Protein AF-0000000087714333 (afdb_homodimer)

Structure (mmCIF, N/CA/C/O backbone):
data_AF-0000000087714333-model_v1
#
loop_
_entity.id
_entity.type
_entity.pdbx_description
1 polymer 'Arylmalonate decarboxylase'
#
loop_
_atom_site.group_PDB
_atom_site.id
_atom_site.type_symbol
_atom_site.label_atom_id
_atom_site.label_alt_id
_atom_site.label_comp_id
_atom_site.label_asym_id
_atom_site.label_entity_id
_atom_site.label_seq_id
_atom_site.pdbx_PDB_ins_code
_atom_site.Cartn_x
_atom_site.Cartn_y
_atom_site.Cartn_z
_atom_site.occupancy
_atom_site.B_iso_or_equiv
_atom_site.auth_seq_id
_atom_site.auth_comp_id
_atom_site.auth_asym_id
_atom_site.auth_atom_id
_atom_site.pdbx_PDB_model_num
ATOM 1 N N . MET A 1 1 ? -11.148 -4.547 -12.336 1 88.62 1 MET A N 1
ATOM 2 C CA . MET A 1 1 ? -9.695 -4.492 -12.266 1 88.62 1 MET A CA 1
ATOM 3 C C . MET A 1 1 ? -9.234 -3.424 -11.273 1 88.62 1 MET A C 1
ATOM 5 O O . MET A 1 1 ? -9.922 -2.422 -11.078 1 88.62 1 MET A O 1
ATOM 9 N N . PRO A 1 2 ? -8.086 -3.646 -10.625 1 92.62 2 PRO A N 1
ATOM 10 C CA . PRO A 1 2 ? -7.602 -2.641 -9.672 1 92.62 2 PRO A CA 1
ATOM 11 C C . PRO A 1 2 ? -7.352 -1.284 -10.328 1 92.62 2 PRO A C 1
ATOM 13 O O . PRO A 1 2 ? -6.637 -1.202 -11.328 1 92.62 2 PRO A O 1
ATOM 16 N N . GLY A 1 3 ? -7.949 -0.254 -9.734 1 96.25 3 GLY A N 1
ATOM 17 C CA . GLY A 1 3 ? -7.664 1.11 -10.148 1 96.25 3 GLY A CA 1
ATOM 18 C C . GLY A 1 3 ? -8.367 1.503 -11.438 1 96.25 3 GLY A C 1
ATOM 19 O O . GLY A 1 3 ? -7.836 2.289 -12.219 1 96.25 3 GLY A O 1
ATOM 20 N N . GLY A 1 4 ? -9.523 0.89 -11.773 1 94.75 4 GLY A N 1
ATOM 21 C CA . GLY A 1 4 ? -10.25 1.205 -12.992 1 94.75 4 GLY A CA 1
ATOM 22 C C . GLY A 1 4 ? -10.688 2.656 -13.07 1 94.75 4 GLY A C 1
ATOM 23 O O . GLY A 1 4 ? -10.742 3.238 -14.156 1 94.75 4 GLY A O 1
ATOM 24 N N . ARG A 1 5 ? -10.984 3.291 -11.867 1 96.56 5 ARG A N 1
ATOM 25 C CA . ARG A 1 5 ? -11.359 4.699 -11.805 1 96.56 5 ARG A CA 1
ATOM 26 C C . ARG A 1 5 ? -10.133 5.594 -11.711 1 96.56 5 ARG A C 1
ATOM 28 O O . ARG A 1 5 ? -10.164 6.754 -12.117 1 96.56 5 ARG A O 1
ATOM 35 N N . GLY A 1 6 ? -9.008 5.043 -11.109 1 98.06 6 GLY A N 1
ATOM 36 C CA . GLY A 1 6 ? -7.77 5.789 -10.938 1 98.06 6 GLY A CA 1
ATOM 37 C C . GLY A 1 6 ? -6.793 5.113 -10 1 98.06 6 GLY A C 1
ATOM 38 O O . GLY A 1 6 ? -7.199 4.391 -9.086 1 98.06 6 GLY A O 1
ATOM 39 N N . ARG A 1 7 ? -5.551 5.352 -10.234 1 98.69 7 ARG A N 1
ATOM 40 C CA . ARG A 1 7 ? -4.469 4.832 -9.398 1 98.69 7 ARG A CA 1
ATOM 41 C C . ARG A 1 7 ? -3.615 5.965 -8.836 1 98.69 7 ARG A C 1
ATOM 43 O O . ARG A 1 7 ? -3.109 6.797 -9.594 1 98.69 7 ARG A O 1
ATOM 50 N N . ILE A 1 8 ? -3.465 5.988 -7.504 1 98.88 8 ILE A N 1
ATOM 51 C CA . ILE A 1 8 ? -2.645 6.992 -6.832 1 98.88 8 ILE A CA 1
ATOM 52 C C . ILE A 1 8 ? -1.322 6.367 -6.398 1 98.88 8 ILE A C 1
ATOM 54 O O . ILE A 1 8 ? -1.308 5.387 -5.648 1 98.88 8 ILE A O 1
ATOM 58 N N . GLY A 1 9 ? -0.242 6.91 -6.949 1 98.81 9 GLY A N 1
ATOM 59 C CA . GLY A 1 9 ? 1.081 6.57 -6.449 1 98.81 9 GLY A CA 1
ATOM 60 C C . GLY A 1 9 ? 1.459 7.332 -5.195 1 98.81 9 GLY A C 1
ATOM 61 O O . GLY A 1 9 ? 1.126 8.508 -5.055 1 98.81 9 GLY A O 1
ATOM 62 N N . LEU A 1 10 ? 2.199 6.691 -4.32 1 98.69 10 LEU A N 1
ATOM 63 C CA . LEU A 1 10 ? 2.58 7.297 -3.049 1 98.69 10 LEU A CA 1
ATOM 64 C C . LEU A 1 10 ? 4.055 7.055 -2.752 1 98.69 10 LEU A C 1
ATOM 66 O O . LEU A 1 10 ? 4.508 5.906 -2.715 1 98.69 10 LEU A O 1
ATOM 70 N N . LEU A 1 11 ? 4.797 8.109 -2.611 1 98.19 11 LEU A N 1
ATOM 71 C CA . LEU A 1 11 ? 6.152 8.039 -2.084 1 98.19 11 LEU A CA 1
ATOM 72 C C . LEU A 1 11 ? 6.152 8.164 -0.564 1 98.19 11 LEU A C 1
ATOM 74 O O . LEU A 1 11 ? 5.699 9.172 -0.02 1 98.19 11 LEU A O 1
ATOM 78 N N . VAL A 1 12 ? 6.66 7.152 0.078 1 97.69 12 VAL A N 1
ATOM 79 C CA . VAL A 1 12 ? 6.504 7.059 1.526 1 97.69 12 VAL A CA 1
ATOM 80 C C . VAL A 1 12 ? 7.875 6.879 2.18 1 97.69 12 VAL A C 1
ATOM 82 O O . VAL A 1 12 ? 8.688 6.074 1.723 1 97.69 12 VAL A O 1
ATOM 85 N N . PRO A 1 13 ? 8.148 7.672 3.252 1 96.06 13 PRO A N 1
ATOM 86 C CA . PRO A 1 13 ? 9.367 7.32 3.986 1 96.06 13 PRO A CA 1
ATOM 87 C C . PRO A 1 13 ? 9.281 5.949 4.652 1 96.06 13 PRO A C 1
ATOM 89 O O . PRO A 1 13 ? 8.203 5.543 5.094 1 96.06 13 PRO A O 1
ATOM 92 N N . ALA A 1 14 ? 10.391 5.262 4.836 1 96.81 14 ALA A N 1
ATOM 93 C CA . ALA A 1 14 ? 10.461 3.877 5.305 1 96.81 14 ALA A CA 1
ATOM 94 C C . ALA A 1 14 ? 9.781 3.721 6.66 1 96.81 14 ALA A C 1
ATOM 96 O O . ALA A 1 14 ? 9.156 2.691 6.93 1 96.81 14 ALA A O 1
ATOM 97 N N . ASN A 1 15 ? 9.797 4.734 7.457 1 96.12 15 ASN A N 1
ATOM 98 C CA . ASN A 1 15 ? 9.32 4.586 8.828 1 96.12 15 ASN A CA 1
ATOM 99 C C . ASN A 1 15 ? 7.91 5.145 8.992 1 96.12 15 ASN A C 1
ATOM 101 O O . ASN A 1 15 ? 7.488 5.457 10.109 1 96.12 15 ASN A O 1
ATOM 105 N N . ASN A 1 16 ? 7.219 5.355 7.961 1 97.19 16 ASN A N 1
ATOM 106 C CA . ASN A 1 16 ? 5.836 5.82 7.957 1 97.19 16 ASN A CA 1
ATOM 107 C C . ASN A 1 16 ? 4.859 4.676 7.715 1 97.19 16 ASN A C 1
ATOM 109 O O . ASN A 1 16 ? 4.84 4.086 6.637 1 97.19 16 ASN A O 1
ATOM 113 N N . ALA A 1 17 ? 3.994 4.375 8.688 1 97.94 17 ALA A N 1
ATOM 114 C CA . ALA A 1 17 ? 3.016 3.299 8.57 1 97.94 17 ALA A CA 1
ATOM 115 C C . ALA A 1 17 ? 1.596 3.854 8.492 1 97.94 17 ALA A C 1
ATOM 117 O O . ALA A 1 17 ? 0.624 3.107 8.633 1 97.94 17 ALA A O 1
ATOM 118 N N . ALA A 1 18 ? 1.494 5.172 8.266 1 98.19 18 ALA A N 1
ATOM 119 C CA . ALA A 1 18 ? 0.181 5.781 8.461 1 98.19 18 ALA A CA 1
ATOM 120 C C . ALA A 1 18 ? -0.43 6.195 7.121 1 98.19 18 ALA A C 1
ATOM 122 O O . ALA A 1 18 ? -1.627 6.008 6.895 1 98.19 18 ALA A O 1
ATOM 123 N N . VAL A 1 19 ? 0.387 6.711 6.195 1 98.31 19 VAL A N 1
ATOM 124 C CA . VAL A 1 19 ? -0.176 7.402 5.043 1 98.31 19 VAL A CA 1
ATOM 125 C C . VAL A 1 19 ? -0.819 6.387 4.098 1 98.31 19 VAL A C 1
ATOM 127 O O . VAL A 1 19 ? -1.87 6.656 3.512 1 98.31 19 VAL A O 1
ATOM 130 N N . GLU A 1 20 ? -0.264 5.215 3.939 1 98.69 20 GLU A N 1
ATOM 131 C CA . GLU A 1 20 ? -0.887 4.176 3.127 1 98.69 20 GLU A CA 1
ATOM 132 C C . GLU A 1 20 ? -2.248 3.773 3.691 1 98.69 20 GLU A C 1
ATOM 134 O O . GLU A 1 20 ? -3.221 3.643 2.945 1 98.69 20 GLU A O 1
ATOM 139 N N . TYR A 1 21 ? -2.291 3.639 5 1 98.44 21 TYR A N 1
ATOM 140 C CA . TYR A 1 21 ? -3.531 3.287 5.684 1 98.44 21 TYR A CA 1
ATOM 141 C C . TYR A 1 21 ? -4.605 4.34 5.438 1 98.44 21 TYR A C 1
ATOM 143 O O . TYR A 1 21 ? -5.719 4.012 5.016 1 98.44 21 TYR A O 1
ATOM 151 N N . ASP A 1 22 ? -4.27 5.605 5.656 1 98.31 22 ASP A N 1
ATOM 152 C CA . ASP A 1 22 ? -5.234 6.688 5.484 1 98.31 22 ASP A CA 1
ATOM 153 C C . ASP A 1 22 ? -5.754 6.738 4.051 1 98.31 22 ASP A C 1
ATOM 155 O O . ASP A 1 22 ? -6.957 6.887 3.824 1 98.31 22 ASP A O 1
ATOM 159 N N . PHE A 1 23 ? -4.844 6.598 3.068 1 98.56 23 PHE A N 1
ATOM 160 C CA . PHE A 1 23 ? -5.234 6.691 1.667 1 98.56 23 PHE A CA 1
ATOM 161 C C . PHE A 1 23 ? -6.168 5.547 1.289 1 98.56 23 PHE A C 1
ATOM 163 O O . PHE A 1 23 ? -7.188 5.762 0.628 1 98.56 23 PHE A O 1
ATOM 170 N N . TRP A 1 24 ? -5.855 4.34 1.717 1 98.31 24 TRP A N 1
ATOM 171 C CA . TRP A 1 24 ? -6.723 3.207 1.404 1 98.31 24 TRP A CA 1
ATOM 172 C C . TRP A 1 24 ? -8.086 3.363 2.074 1 98.31 24 TRP A C 1
ATOM 174 O O . TRP A 1 24 ? -9.117 3.08 1.466 1 98.31 24 TRP A O 1
ATOM 184 N N . LYS A 1 25 ? -8.094 3.857 3.303 1 97.25 25 LYS A N 1
ATOM 185 C CA . LYS A 1 25 ? -9.352 4.035 4.02 1 97.25 25 LYS A CA 1
ATOM 186 C C . LYS A 1 25 ? -10.219 5.094 3.346 1 97.25 25 LYS A C 1
ATOM 188 O O . LYS A 1 25 ? -11.445 4.984 3.34 1 97.25 25 LYS A O 1
ATOM 193 N N . MET A 1 26 ? -9.609 6.078 2.748 1 97.25 26 MET A N 1
ATOM 194 C CA . MET A 1 26 ? -10.352 7.18 2.143 1 97.25 26 MET A CA 1
ATOM 195 C C . MET A 1 26 ? -10.742 6.848 0.706 1 97.25 26 MET A C 1
ATOM 197 O O . MET A 1 26 ? -11.578 7.531 0.113 1 97.25 26 MET A O 1
ATOM 201 N N . SER A 1 27 ? -10.156 5.855 0.109 1 97.5 27 SER A N 1
ATOM 202 C CA . SER A 1 27 ? -10.32 5.586 -1.316 1 97.5 27 SER A CA 1
ATOM 203 C C . SER A 1 27 ? -11.711 5.027 -1.615 1 97.5 27 SER A C 1
ATOM 205 O O . SER A 1 27 ? -12.141 4.051 -0.999 1 97.5 27 SER A O 1
ATOM 207 N N . PRO A 1 28 ? -12.469 5.645 -2.541 1 96.75 28 PRO A N 1
ATOM 208 C CA . PRO A 1 28 ? -13.703 5.016 -3.027 1 96.75 28 PRO A CA 1
ATOM 209 C C . PRO A 1 28 ? -13.438 3.771 -3.871 1 96.75 28 PRO A C 1
ATOM 211 O O . PRO A 1 28 ? -12.289 3.508 -4.242 1 96.75 28 PRO A O 1
ATOM 214 N N . GLU A 1 29 ? -14.523 3.02 -4.156 1 95 29 GLU A N 1
ATOM 215 C CA . GLU A 1 29 ? -14.398 1.854 -5.027 1 95 29 GLU A CA 1
ATOM 216 C C . GLU A 1 29 ? -13.805 2.238 -6.379 1 95 29 GLU A C 1
ATOM 218 O O . GLU A 1 29 ? -14.18 3.258 -6.961 1 95 29 GLU A O 1
ATOM 223 N N . GLY A 1 30 ? -12.844 1.46 -6.789 1 96.56 30 GLY A N 1
ATOM 224 C CA . GLY A 1 30 ? -12.25 1.66 -8.102 1 96.56 30 GLY A CA 1
ATOM 225 C C . GLY A 1 30 ? -10.977 2.49 -8.062 1 96.56 30 GLY A C 1
ATOM 226 O O . GLY A 1 30 ? -10.25 2.572 -9.047 1 96.56 30 GLY A O 1
ATOM 227 N N . VAL A 1 31 ? -10.68 3.166 -6.938 1 98.31 31 VAL A N 1
ATOM 228 C CA . VAL A 1 31 ? -9.43 3.902 -6.773 1 98.31 31 VAL A CA 1
ATOM 229 C C . VAL A 1 31 ? -8.469 3.104 -5.895 1 98.31 31 VAL A C 1
ATOM 231 O O . VAL A 1 31 ? -8.844 2.635 -4.82 1 98.31 31 VAL A O 1
ATOM 234 N N . THR A 1 32 ? -7.27 2.895 -6.402 1 98.62 32 THR A N 1
ATOM 235 C CA . THR A 1 32 ? -6.301 2.082 -5.676 1 98.62 32 THR A CA 1
ATOM 236 C C . THR A 1 32 ? -5.039 2.885 -5.371 1 98.62 32 THR A C 1
ATOM 238 O O . THR A 1 32 ? -4.789 3.916 -5.996 1 98.62 32 THR A O 1
ATOM 241 N N . ILE A 1 33 ? -4.309 2.488 -4.34 1 98.81 33 ILE A N 1
ATOM 242 C CA . ILE A 1 33 ? -3.094 3.137 -3.861 1 98.81 33 ILE A CA 1
ATOM 243 C C . ILE A 1 33 ? -1.891 2.229 -4.109 1 98.81 33 ILE A C 1
ATOM 245 O O . ILE A 1 33 ? -1.941 1.03 -3.824 1 98.81 33 ILE A O 1
ATOM 249 N N . HIS A 1 34 ? -0.85 2.746 -4.676 1 98.81 34 HIS A N 1
ATOM 250 C CA . HIS A 1 34 ? 0.373 2.02 -5 1 98.81 34 HIS A CA 1
ATOM 251 C C . HIS A 1 34 ? 1.604 2.754 -4.48 1 98.81 34 HIS A C 1
ATOM 253 O O . HIS A 1 34 ? 1.838 3.912 -4.836 1 98.81 34 HIS A O 1
ATOM 259 N N . SER A 1 35 ? 2.434 2.045 -3.68 1 98.62 35 SER A N 1
ATOM 260 C CA . SER A 1 35 ? 3.438 2.793 -2.932 1 98.62 35 SER A CA 1
ATOM 261 C C . SER A 1 35 ? 4.844 2.285 -3.23 1 98.62 35 SER A C 1
ATOM 263 O O . SER A 1 35 ? 5.02 1.129 -3.621 1 98.62 35 SER A O 1
ATOM 265 N N . THR A 1 36 ? 5.797 3.119 -3.096 1 98.62 36 THR A N 1
ATOM 266 C CA . THR A 1 36 ? 7.203 2.773 -2.902 1 98.62 36 THR A CA 1
ATOM 267 C C . THR A 1 36 ? 7.809 3.594 -1.767 1 98.62 36 THR A C 1
ATOM 269 O O . THR A 1 36 ? 7.266 4.637 -1.388 1 98.62 36 THR A O 1
ATOM 272 N N . ARG A 1 37 ? 8.875 3.041 -1.227 1 98 37 ARG A N 1
ATOM 273 C CA . ARG A 1 37 ? 9.43 3.68 -0.037 1 98 37 ARG A CA 1
ATOM 274 C C . ARG A 1 37 ? 10.836 4.215 -0.305 1 98 37 ARG A C 1
ATOM 276 O O . ARG A 1 37 ? 11.547 3.689 -1.158 1 98 37 ARG A O 1
ATOM 283 N N . MET A 1 38 ? 11.125 5.207 0.376 1 95.38 38 MET A N 1
ATOM 284 C CA . MET A 1 38 ? 12.453 5.812 0.412 1 95.38 38 MET A CA 1
ATOM 285 C C . MET A 1 38 ? 13.031 5.773 1.824 1 95.38 38 MET A C 1
ATOM 287 O O . MET A 1 38 ? 12.281 5.75 2.803 1 95.38 38 MET A O 1
ATOM 291 N N . ARG A 1 39 ? 14.32 5.789 1.924 1 91.38 39 ARG A N 1
ATOM 292 C CA . ARG A 1 39 ? 14.984 5.809 3.227 1 91.38 39 ARG A CA 1
ATOM 293 C C . ARG A 1 39 ? 14.578 7.043 4.027 1 91.38 39 ARG A C 1
ATOM 295 O O . ARG A 1 39 ? 14.406 8.125 3.461 1 91.38 39 ARG A O 1
ATOM 302 N N . PRO A 1 40 ? 14.453 6.742 5.32 1 84.69 40 PRO A N 1
ATOM 303 C CA . PRO A 1 40 ? 14.25 7.934 6.148 1 84.69 40 PRO A CA 1
ATOM 304 C C . PRO A 1 40 ? 15.43 8.891 6.105 1 84.69 40 PRO A C 1
ATOM 306 O O . PRO A 1 40 ? 16.578 8.461 5.934 1 84.69 40 PRO A O 1
ATOM 309 N N . THR A 1 41 ? 15.164 10.062 6.035 1 80.06 41 THR A N 1
ATOM 310 C CA . THR A 1 41 ? 16.219 11.062 6.027 1 80.06 41 THR A CA 1
ATOM 311 C C . THR A 1 41 ? 16.266 11.82 7.355 1 80.06 41 THR A C 1
ATOM 313 O O . THR A 1 41 ? 15.266 11.883 8.07 1 80.06 41 THR A O 1
ATOM 316 N N . LYS A 1 42 ? 17.547 12.148 7.66 1 75.94 42 LYS A N 1
ATOM 317 C CA . LYS A 1 42 ? 17.719 13.031 8.812 1 75.94 42 LYS A CA 1
ATOM 318 C C . LYS A 1 42 ? 17.5 14.492 8.414 1 75.94 42 LYS A C 1
ATOM 320 O O . LYS A 1 42 ? 17.953 14.93 7.359 1 75.94 42 LYS A O 1
ATOM 325 N N . GLY A 1 43 ? 16.75 15.102 9.234 1 75.19 43 GLY A N 1
ATOM 326 C CA . GLY A 1 43 ? 16.5 16.5 8.961 1 75.19 43 GLY A CA 1
ATOM 327 C C . GLY A 1 43 ? 15.438 16.719 7.898 1 75.19 43 GLY A C 1
ATOM 328 O O . GLY A 1 43 ? 14.797 15.766 7.457 1 75.19 43 GLY A O 1
ATOM 329 N N . CYS A 1 44 ? 15.148 17.828 7.422 1 78.94 44 CYS A N 1
ATOM 330 C CA . CYS A 1 44 ? 14.031 18.125 6.539 1 78.94 44 CYS A CA 1
ATOM 331 C C . CYS A 1 44 ? 14.516 18.469 5.137 1 78.94 44 CYS A C 1
ATOM 333 O O . CYS A 1 44 ? 13.734 18.453 4.184 1 78.94 44 CYS A O 1
ATOM 335 N N . GLU A 1 45 ? 15.945 18.594 5.02 1 87.88 45 GLU A N 1
ATOM 336 C CA . GLU A 1 45 ? 16.438 19.031 3.717 1 87.88 45 GLU A CA 1
ATOM 337 C C . GLU A 1 45 ? 17.625 18.172 3.273 1 87.88 45 GLU A C 1
ATOM 339 O O . GLU A 1 45 ? 18.484 17.828 4.086 1 87.88 45 GLU A O 1
ATOM 344 N N . PRO A 1 46 ? 17.719 17.969 1.898 1 90.88 46 PRO A N 1
ATOM 345 C CA . PRO A 1 46 ? 18.859 17.203 1.389 1 90.88 46 PRO A CA 1
ATOM 346 C C . PRO A 1 46 ? 20.156 18 1.39 1 90.88 46 PRO A C 1
ATOM 348 O O . PRO A 1 46 ? 20.141 19.203 1.115 1 90.88 46 PRO A O 1
ATOM 351 N N . THR A 1 47 ? 21.234 17.344 1.738 1 89.81 47 THR A N 1
ATOM 352 C CA . THR A 1 47 ? 22.547 17.969 1.715 1 89.81 47 THR A CA 1
ATOM 353 C C . THR A 1 47 ? 23.203 17.797 0.345 1 89.81 47 THR A C 1
ATOM 355 O O . THR A 1 47 ? 24.094 18.578 -0.025 1 89.81 47 THR A O 1
ATOM 358 N N . ASP A 1 48 ? 22.859 16.844 -0.423 1 92.56 48 ASP A N 1
ATOM 359 C CA . ASP A 1 48 ? 23.312 16.578 -1.79 1 92.56 48 ASP A CA 1
ATOM 360 C C . ASP A 1 48 ? 22.125 16.578 -2.754 1 92.56 48 ASP A C 1
ATOM 362 O O . ASP A 1 48 ? 21.422 15.562 -2.867 1 92.56 48 ASP A O 1
ATOM 366 N N . ILE A 1 49 ? 22.016 17.594 -3.52 1 92.94 49 ILE A N 1
ATOM 367 C CA . ILE A 1 49 ? 20.844 17.812 -4.375 1 92.94 49 ILE A CA 1
ATOM 368 C C . ILE A 1 49 ? 20.844 16.781 -5.508 1 92.94 49 ILE A C 1
ATOM 370 O O . ILE A 1 49 ? 19.781 16.312 -5.934 1 92.94 49 ILE A O 1
ATOM 374 N N . ASN A 1 50 ? 22.016 16.438 -5.969 1 94.81 50 ASN A N 1
ATOM 375 C CA . ASN A 1 50 ? 22.109 15.453 -7.039 1 94.81 50 ASN A CA 1
ATOM 376 C C . ASN A 1 50 ? 21.641 14.078 -6.582 1 94.81 50 ASN A C 1
ATOM 378 O O . ASN A 1 50 ? 20.938 13.375 -7.324 1 94.81 50 ASN A O 1
ATOM 382 N N . GLU A 1 51 ? 22.016 13.797 -5.438 1 93.69 51 GLU A N 1
ATOM 383 C CA . GLU A 1 51 ? 21.531 12.531 -4.875 1 93.69 51 GLU A CA 1
ATOM 384 C C . GLU A 1 51 ? 20.016 12.555 -4.672 1 93.69 51 GLU A C 1
ATOM 386 O O . GLU A 1 51 ? 19.344 11.562 -4.945 1 93.69 51 GLU A O 1
ATOM 391 N N . PHE A 1 52 ? 19.547 13.711 -4.227 1 94.56 52 PHE A N 1
ATOM 392 C CA . PHE A 1 52 ? 18.109 13.875 -4.004 1 94.56 52 PHE A CA 1
ATOM 393 C C . PHE A 1 52 ? 17.344 13.727 -5.312 1 94.56 52 PHE A C 1
ATOM 395 O O . PHE A 1 52 ? 16.359 12.984 -5.375 1 94.56 52 PHE A O 1
ATOM 402 N N . VAL A 1 53 ? 17.828 14.258 -6.348 1 95.19 53 VAL A N 1
ATOM 403 C CA . VAL A 1 53 ? 17.188 14.188 -7.664 1 95.19 53 VAL A CA 1
ATOM 404 C C . VAL A 1 53 ? 17.219 12.75 -8.172 1 95.19 53 VAL A C 1
ATOM 406 O O . VAL A 1 53 ? 16.25 12.266 -8.75 1 95.19 53 VAL A O 1
ATOM 409 N N . ARG A 1 54 ? 18.328 12.039 -7.957 1 95.75 54 ARG A N 1
ATOM 410 C CA . ARG A 1 54 ? 18.438 10.648 -8.367 1 95.75 54 ARG A CA 1
ATOM 411 C C . ARG A 1 54 ? 17.406 9.781 -7.652 1 95.75 54 ARG A C 1
ATOM 413 O O . ARG A 1 54 ? 16.781 8.922 -8.273 1 95.75 54 ARG A O 1
ATOM 420 N N . GLU A 1 55 ? 17.25 10.055 -6.418 1 94.12 55 GLU A N 1
ATOM 421 C CA . GLU A 1 55 ? 16.266 9.297 -5.633 1 94.12 55 GLU A CA 1
ATOM 422 C C . GLU A 1 55 ? 14.852 9.555 -6.129 1 94.12 55 GLU A C 1
ATOM 424 O O . GLU A 1 55 ? 14.062 8.617 -6.266 1 94.12 55 GLU A O 1
ATOM 429 N N . LEU A 1 56 ? 14.547 10.812 -6.383 1 96.38 56 LEU A N 1
ATOM 430 C CA . LEU A 1 56 ? 13.227 11.164 -6.887 1 96.38 56 LEU A CA 1
ATOM 431 C C . LEU A 1 56 ? 12.984 10.531 -8.258 1 96.38 56 LEU A C 1
ATOM 433 O O . LEU A 1 56 ? 11.875 10.055 -8.531 1 96.38 56 LEU A O 1
ATOM 437 N N . THR A 1 57 ? 14.016 10.516 -9.078 1 97.31 57 THR A N 1
ATOM 438 C CA . THR A 1 57 ? 13.922 9.922 -10.406 1 97.31 57 THR A CA 1
ATOM 439 C C . THR A 1 57 ? 13.641 8.43 -10.312 1 97.31 57 THR A C 1
ATOM 441 O O . THR A 1 57 ? 12.766 7.91 -11.016 1 97.31 57 THR A O 1
ATOM 444 N N . GLU A 1 58 ? 14.375 7.805 -9.469 1 96.56 58 GLU A N 1
ATOM 445 C CA . GLU A 1 58 ? 14.18 6.371 -9.281 1 96.56 58 GLU A CA 1
ATOM 446 C C . GLU A 1 58 ? 12.781 6.062 -8.758 1 96.56 58 GLU A C 1
ATOM 448 O O . GLU A 1 58 ? 12.117 5.152 -9.25 1 96.56 58 GLU A O 1
ATOM 453 N N . ALA A 1 59 ? 12.359 6.793 -7.785 1 96.81 59 ALA A N 1
ATOM 454 C CA . ALA A 1 59 ? 11.023 6.594 -7.23 1 96.81 59 ALA A CA 1
ATOM 455 C C . ALA A 1 59 ? 9.945 6.816 -8.289 1 96.81 59 ALA A C 1
ATOM 457 O O . ALA A 1 59 ? 8.984 6.051 -8.375 1 96.81 59 ALA A O 1
ATOM 458 N N . HIS A 1 60 ? 10.102 7.863 -9.07 1 97.56 60 HIS A N 1
ATOM 459 C CA . HIS A 1 60 ? 9.172 8.141 -10.156 1 97.56 60 HIS A CA 1
ATOM 460 C C . HIS A 1 60 ? 9.102 6.977 -11.133 1 97.56 60 HIS A C 1
ATOM 462 O O . HIS A 1 60 ? 8.016 6.582 -11.562 1 97.56 60 HIS A O 1
ATOM 468 N N . GLU A 1 61 ? 10.242 6.426 -11.461 1 97.5 61 GLU A N 1
ATOM 469 C CA . GLU A 1 61 ? 10.305 5.32 -12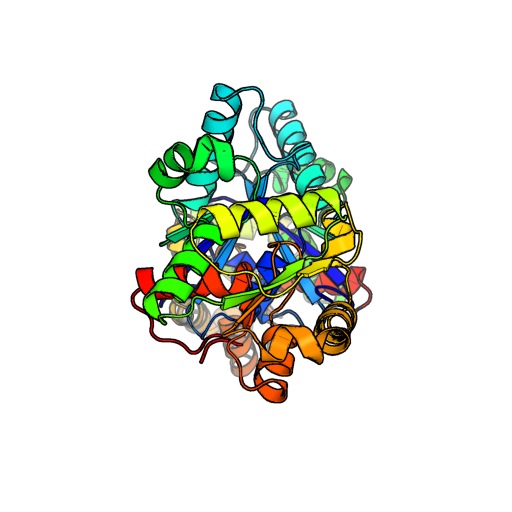.414 1 97.5 61 GLU A CA 1
ATOM 470 C C . GLU A 1 61 ? 9.602 4.086 -11.867 1 97.5 61 GLU A C 1
ATOM 472 O O . GLU A 1 61 ? 8.969 3.344 -12.625 1 97.5 61 GLU A O 1
ATOM 477 N N . LEU A 1 62 ? 9.672 3.896 -10.602 1 98 62 LEU A N 1
ATOM 478 C CA . LEU A 1 62 ? 9.07 2.723 -9.977 1 98 62 LEU A CA 1
ATOM 479 C C . LEU A 1 62 ? 7.555 2.836 -9.953 1 98 62 LEU A C 1
ATOM 481 O O . LEU A 1 62 ? 6.852 1.824 -9.891 1 98 62 LEU A O 1
ATOM 485 N N . LEU A 1 63 ? 7.047 4.066 -10.023 1 98.38 63 LEU A N 1
ATOM 486 C CA . LEU A 1 63 ? 5.613 4.25 -9.828 1 98.38 63 LEU A CA 1
ATOM 487 C C . LEU A 1 63 ? 4.926 4.633 -11.133 1 98.38 63 LEU A C 1
ATOM 489 O O . LEU A 1 63 ? 3.703 4.531 -11.25 1 98.38 63 LEU A O 1
ATOM 493 N N . ARG A 1 64 ? 5.652 5.09 -12.102 1 96.94 64 ARG A N 1
ATOM 494 C CA . ARG A 1 64 ? 5.09 5.785 -13.25 1 96.94 64 ARG A CA 1
ATOM 495 C C . ARG A 1 64 ? 4.121 4.887 -14.016 1 96.94 64 ARG A C 1
ATOM 497 O O . ARG A 1 64 ? 3.102 5.355 -14.523 1 96.94 64 ARG A O 1
ATOM 504 N N . GLU A 1 65 ? 4.348 3.588 -14.047 1 96.81 65 GLU A N 1
ATOM 505 C CA . GLU A 1 65 ? 3.523 2.713 -14.875 1 96.81 65 GLU A CA 1
ATOM 506 C C . GLU A 1 65 ? 2.217 2.357 -14.172 1 96.81 65 GLU A C 1
ATOM 508 O O . GLU A 1 65 ? 1.248 1.952 -14.82 1 96.81 65 GLU A O 1
ATOM 513 N N . VAL A 1 66 ? 2.158 2.516 -12.859 1 98 66 VAL A N 1
ATOM 514 C CA . VAL A 1 66 ? 0.987 2.047 -12.125 1 98 66 VAL A CA 1
ATOM 515 C C . VAL A 1 66 ? 0.269 3.232 -11.484 1 98 66 VAL A C 1
ATOM 517 O O . VAL A 1 66 ? -0.544 3.055 -10.57 1 98 66 VAL A O 1
ATOM 520 N N . SER A 1 67 ? 0.576 4.43 -11.891 1 98.31 67 SER A N 1
ATOM 521 C CA . SER A 1 67 ? -0 5.602 -11.234 1 98.31 67 SER A CA 1
ATOM 522 C C . SER A 1 67 ? -0.483 6.625 -12.258 1 98.31 67 SER A C 1
ATOM 524 O O . SER A 1 67 ? 0.192 6.875 -13.258 1 98.31 67 SER A O 1
ATOM 526 N N . ASP A 1 68 ? -1.664 7.168 -11.984 1 98.44 68 ASP A N 1
ATOM 527 C CA . ASP A 1 68 ? -2.17 8.297 -12.758 1 98.44 68 ASP A CA 1
ATOM 528 C C . ASP A 1 68 ? -1.704 9.625 -12.164 1 98.44 68 ASP A C 1
ATOM 530 O O . ASP A 1 68 ? -1.54 10.609 -12.883 1 98.44 68 ASP A O 1
ATOM 534 N N . VAL A 1 69 ? -1.548 9.664 -10.891 1 98.56 69 VAL A N 1
ATOM 535 C CA . VAL A 1 69 ? -1.045 10.789 -10.102 1 98.56 69 VAL A CA 1
ATOM 536 C C . VAL A 1 69 ? -0.147 10.266 -8.977 1 98.56 69 VAL A C 1
ATOM 538 O O . VAL A 1 69 ? -0.33 9.148 -8.492 1 98.56 69 VAL A O 1
ATOM 541 N N . ILE A 1 70 ? 0.885 11.023 -8.625 1 98.75 70 ILE A N 1
ATOM 542 C CA . ILE A 1 70 ? 1.802 10.586 -7.574 1 98.75 70 ILE A CA 1
ATOM 543 C C . ILE A 1 70 ? 1.85 11.633 -6.465 1 98.75 70 ILE A C 1
ATOM 545 O O . ILE A 1 70 ? 1.969 12.828 -6.734 1 98.75 70 ILE A O 1
ATOM 549 N N . VAL A 1 71 ? 1.724 11.211 -5.258 1 98.69 71 VAL A N 1
ATOM 550 C CA . VAL A 1 71 ? 1.823 12.039 -4.062 1 98.69 71 VAL A CA 1
ATOM 551 C C . VAL A 1 71 ? 3.189 11.852 -3.41 1 98.69 71 VAL A C 1
ATOM 553 O O . VAL A 1 71 ? 3.621 10.719 -3.18 1 98.69 71 VAL A O 1
ATOM 556 N N . TYR A 1 72 ? 3.863 12.953 -3.17 1 98 72 TYR A N 1
ATOM 557 C CA . TYR A 1 72 ? 5.098 12.961 -2.393 1 98 72 TYR A CA 1
ATOM 558 C C . TYR A 1 72 ? 4.801 12.969 -0.897 1 98 72 TYR A C 1
ATOM 560 O O . TYR A 1 72 ? 4.809 14.023 -0.259 1 98 72 TYR A O 1
ATOM 568 N N . GLY A 1 73 ? 4.641 11.828 -0.315 1 96.31 73 GLY A N 1
ATOM 569 C CA . GLY A 1 73 ? 4.195 11.68 1.062 1 96.31 73 GLY A CA 1
ATOM 570 C C . GLY A 1 73 ? 5.305 11.906 2.074 1 96.31 73 GLY A C 1
ATOM 571 O O . GLY A 1 73 ? 5.34 11.258 3.119 1 96.31 73 GLY A O 1
ATOM 572 N N . ARG A 1 74 ? 6.27 12.766 1.692 1 92.38 74 ARG A N 1
ATOM 573 C CA . ARG A 1 74 ? 7.387 13.117 2.566 1 92.38 74 ARG A CA 1
ATOM 574 C C . ARG A 1 74 ? 7.492 14.625 2.744 1 92.38 74 ARG A C 1
ATOM 576 O O . ARG A 1 74 ? 6.977 15.391 1.925 1 92.38 74 ARG A O 1
ATOM 583 N N . THR A 1 75 ? 8.102 15 3.828 1 84.56 75 THR A N 1
ATOM 584 C CA . THR A 1 75 ? 8.375 16.422 4.043 1 84.56 75 THR A CA 1
ATOM 585 C C . THR A 1 75 ? 9.797 16.766 3.631 1 84.56 75 THR A C 1
ATOM 587 O O . THR A 1 75 ? 10.102 17.922 3.324 1 84.56 75 THR A O 1
ATOM 590 N N . TYR A 1 76 ? 10.57 15.789 3.527 1 85.31 76 TYR A N 1
ATOM 591 C CA . TYR A 1 76 ? 11.977 15.969 3.203 1 85.31 76 TYR A CA 1
ATOM 592 C C . TYR A 1 76 ? 12.141 16.672 1.86 1 85.31 76 TYR A C 1
ATOM 594 O O . TYR A 1 76 ? 11.664 16.188 0.835 1 85.31 76 TYR A O 1
ATOM 602 N N . GLY A 1 77 ? 12.734 17.906 1.902 1 88.25 77 GLY A N 1
ATOM 603 C CA . GLY A 1 77 ? 13.062 18.641 0.688 1 88.25 77 GLY A CA 1
ATOM 604 C C . GLY A 1 77 ? 11.977 19.609 0.268 1 88.25 77 GLY A C 1
ATOM 605 O O . GLY A 1 77 ? 12.195 20.438 -0.622 1 88.25 77 GLY A O 1
ATOM 606 N N . THR A 1 78 ? 10.805 19.578 0.957 1 88.75 78 THR A N 1
ATOM 607 C CA . THR A 1 78 ? 9.656 20.297 0.437 1 88.75 78 THR A CA 1
ATOM 608 C C . THR A 1 78 ? 9.812 21.797 0.694 1 88.75 78 THR A C 1
ATOM 610 O O . THR A 1 78 ? 9.242 22.625 -0.031 1 88.75 78 THR A O 1
ATOM 613 N N . HIS A 1 79 ? 10.523 22.219 1.739 1 83.06 79 HIS A N 1
ATOM 614 C CA . HIS A 1 79 ? 10.641 23.641 2.035 1 83.06 79 HIS A CA 1
ATOM 615 C C . HIS A 1 79 ? 11.719 24.297 1.184 1 83.06 79 HIS A C 1
ATOM 617 O O . HIS A 1 79 ? 11.531 25.406 0.668 1 83.06 79 HIS A O 1
ATOM 623 N N . GLY A 1 80 ? 12.836 23.578 0.911 1 84.44 80 GLY A N 1
ATOM 624 C CA . GLY A 1 80 ? 13.938 24.156 0.162 1 84.44 80 GLY A CA 1
ATOM 625 C C . GLY A 1 80 ? 13.93 23.766 -1.305 1 84.44 80 GLY A C 1
ATOM 626 O O . GLY A 1 80 ? 14.547 24.438 -2.133 1 84.44 80 GLY A O 1
ATOM 627 N N . ASN A 1 81 ? 13.195 22.703 -1.616 1 90.62 81 ASN A N 1
ATOM 628 C CA . ASN A 1 81 ? 13.305 22.156 -2.963 1 90.62 81 ASN A CA 1
ATOM 629 C C . ASN A 1 81 ? 11.938 21.844 -3.559 1 90.62 81 ASN A C 1
ATOM 631 O O . ASN A 1 81 ? 11.789 20.891 -4.328 1 90.62 81 ASN A O 1
ATOM 635 N N . ALA A 1 82 ? 10.914 22.609 -3.158 1 91.38 82 ALA A N 1
ATOM 636 C CA . ALA A 1 82 ? 9.547 22.359 -3.6 1 91.38 82 ALA A CA 1
ATOM 637 C C . ALA A 1 82 ? 9.438 22.422 -5.121 1 91.38 82 ALA A C 1
ATOM 639 O O . ALA A 1 82 ? 8.758 21.594 -5.738 1 91.38 82 ALA A O 1
ATOM 640 N N . GLU A 1 83 ? 10.094 23.359 -5.727 1 91.75 83 GLU A N 1
ATOM 641 C CA . GLU A 1 83 ? 10.023 23.531 -7.176 1 91.75 83 GLU A CA 1
ATOM 642 C C . GLU A 1 83 ? 10.578 22.297 -7.895 1 91.75 83 GLU A C 1
ATOM 644 O O . GLU A 1 83 ? 10.047 21.875 -8.922 1 91.75 83 GLU A O 1
ATOM 649 N N . LEU A 1 84 ? 11.656 21.828 -7.352 1 91.81 84 LEU A N 1
ATOM 650 C CA . LEU A 1 84 ? 12.258 20.625 -7.914 1 91.81 84 LEU A CA 1
ATOM 651 C C . LEU A 1 84 ? 11.289 19.453 -7.844 1 91.81 84 LEU A C 1
ATOM 653 O O . LEU A 1 84 ? 11.117 18.719 -8.82 1 91.81 84 LEU A O 1
ATOM 657 N N . ILE A 1 85 ? 10.648 19.297 -6.77 1 94.25 85 ILE A N 1
ATOM 658 C CA . ILE A 1 85 ? 9.719 18.203 -6.551 1 94.25 85 ILE A CA 1
ATOM 659 C C . ILE A 1 85 ? 8.5 18.375 -7.457 1 94.25 85 ILE A C 1
ATOM 661 O O . ILE A 1 85 ? 8.039 17.406 -8.078 1 94.25 85 ILE A O 1
ATOM 665 N N . ARG A 1 86 ? 8.07 19.594 -7.605 1 92.12 86 ARG A N 1
ATOM 666 C CA . ARG A 1 86 ? 6.914 19.906 -8.445 1 92.12 86 ARG A CA 1
ATOM 667 C C . ARG A 1 86 ? 7.191 19.578 -9.906 1 92.12 86 ARG A C 1
ATOM 669 O O . ARG A 1 86 ? 6.281 19.188 -10.641 1 92.12 86 ARG A O 1
ATOM 676 N N . LYS A 1 87 ? 8.414 19.672 -10.266 1 93.06 87 LYS A N 1
ATOM 677 C CA . LYS A 1 87 ? 8.797 19.391 -11.648 1 93.06 87 LYS A CA 1
ATOM 678 C C . LYS A 1 87 ? 8.531 17.938 -12.016 1 93.06 87 LYS A C 1
ATOM 680 O O . LYS A 1 87 ? 8.305 17.609 -13.18 1 93.06 87 LYS A O 1
ATOM 685 N N . PHE A 1 88 ? 8.516 17.078 -11.039 1 95.12 88 PHE A N 1
ATOM 686 C CA . PHE A 1 88 ? 8.195 15.688 -11.281 1 95.12 88 PHE A CA 1
ATOM 687 C C . PHE A 1 88 ? 6.688 15.492 -11.398 1 95.12 88 PHE A C 1
ATOM 689 O O . PHE A 1 88 ? 6.219 14.391 -11.711 1 95.12 88 PHE A O 1
ATOM 696 N N . GLY A 1 89 ? 5.965 16.578 -11.062 1 95.06 89 GLY A N 1
ATOM 697 C CA . GLY A 1 89 ? 4.516 16.484 -11.109 1 95.06 89 GLY A CA 1
ATOM 698 C C . GLY A 1 89 ? 3.912 15.891 -9.852 1 95.06 89 GLY A C 1
ATOM 699 O O . GLY A 1 89 ? 2.744 15.492 -9.836 1 95.06 89 GLY A O 1
ATOM 700 N N . PHE A 1 90 ? 4.629 15.781 -8.766 1 97.81 90 PHE A N 1
ATOM 701 C CA . PHE A 1 90 ? 4.152 15.188 -7.523 1 97.81 90 PHE A CA 1
ATOM 702 C C . PHE A 1 90 ? 3.256 16.156 -6.766 1 97.81 90 PHE A C 1
ATOM 704 O O . PHE A 1 90 ? 3.484 17.375 -6.793 1 97.81 90 PHE A O 1
ATOM 711 N N . ILE A 1 91 ? 2.273 15.648 -6.148 1 98.06 91 ILE A N 1
ATOM 712 C CA . ILE A 1 91 ? 1.48 16.406 -5.191 1 98.06 91 ILE A CA 1
ATOM 713 C C . ILE A 1 91 ? 2.238 16.531 -3.869 1 98.06 91 ILE A C 1
ATOM 715 O O . ILE A 1 91 ? 2.699 15.523 -3.322 1 98.06 91 ILE A O 1
ATOM 719 N N . ILE A 1 92 ? 2.398 17.688 -3.432 1 97.62 92 ILE A N 1
ATOM 720 C CA . ILE A 1 92 ? 2.979 17.938 -2.117 1 97.62 92 ILE A CA 1
ATOM 721 C C . ILE A 1 92 ? 1.867 18.188 -1.1 1 97.62 92 ILE A C 1
ATOM 723 O O . ILE A 1 92 ? 1.079 19.125 -1.243 1 97.62 92 ILE A O 1
ATOM 727 N N . PRO A 1 93 ? 1.837 17.406 -0.019 1 97.5 93 PRO A N 1
ATOM 728 C CA . PRO A 1 93 ? 0.696 17.438 0.9 1 97.5 93 PRO A CA 1
ATOM 729 C C . PRO A 1 93 ? 0.45 18.812 1.495 1 97.5 93 PRO A C 1
ATOM 731 O O . PRO A 1 93 ? -0.69 19.281 1.525 1 97.5 93 PRO A O 1
ATOM 734 N N . GLU A 1 94 ? 1.459 19.484 1.933 1 95.44 94 GLU A N 1
ATOM 735 C CA . GLU A 1 94 ? 1.277 20.797 2.537 1 95.44 94 GLU A CA 1
ATOM 736 C C . GLU A 1 94 ? 0.725 21.797 1.526 1 95.44 94 GLU A C 1
ATOM 738 O O . GLU A 1 94 ? -0.116 22.625 1.866 1 95.44 94 GLU A O 1
ATOM 743 N N . ASP A 1 95 ? 1.217 21.672 0.29 1 96.25 95 ASP A N 1
ATOM 744 C CA . ASP A 1 95 ? 0.691 22.516 -0.781 1 96.25 95 ASP A CA 1
ATOM 745 C C . ASP A 1 95 ? -0.787 22.234 -1.031 1 96.25 95 ASP A C 1
ATOM 747 O O . ASP A 1 95 ? -1.572 23.141 -1.275 1 96.25 95 ASP A O 1
ATOM 751 N N . ALA A 1 96 ? -1.095 20.984 -1.018 1 97.31 96 ALA A N 1
ATOM 752 C CA . ALA A 1 96 ? -2.475 20.578 -1.261 1 97.31 96 ALA A CA 1
ATOM 753 C C . ALA A 1 96 ? -3.412 21.141 -0.199 1 97.31 96 ALA A C 1
ATOM 755 O O . ALA A 1 96 ? -4.5 21.625 -0.518 1 97.31 96 ALA A O 1
ATOM 756 N N . VAL A 1 97 ? -2.979 21.078 1.044 1 97.62 97 VAL A N 1
ATOM 757 C CA . VAL A 1 97 ? -3.783 21.625 2.127 1 97.62 97 VAL A CA 1
ATOM 758 C C . VAL A 1 97 ? -3.941 23.141 1.932 1 97.62 97 VAL A C 1
ATOM 760 O O . VAL A 1 97 ? -5.043 23.672 2.07 1 97.62 97 VAL A O 1
ATOM 763 N N . GLU A 1 98 ? -2.875 23.781 1.575 1 97.5 98 GLU A N 1
ATOM 764 C CA . GLU A 1 98 ? -2.926 25.219 1.344 1 97.5 98 GLU A CA 1
ATOM 765 C C . GLU A 1 98 ? -3.932 25.562 0.25 1 97.5 98 GLU A C 1
ATOM 767 O O . GLU A 1 98 ? -4.75 26.469 0.418 1 97.5 98 GLU A O 1
ATOM 772 N N . ARG A 1 99 ? -3.891 24.875 -0.821 1 97.06 99 ARG A N 1
ATOM 773 C CA . ARG A 1 99 ? -4.809 25.125 -1.929 1 97.06 99 ARG A CA 1
ATOM 774 C C . ARG A 1 99 ? -6.254 24.891 -1.5 1 97.06 99 ARG A C 1
ATOM 776 O O . ARG A 1 99 ? -7.145 25.656 -1.882 1 97.06 99 ARG A O 1
ATOM 783 N N . THR A 1 100 ? -6.418 23.891 -0.712 1 97.06 100 THR A N 1
ATOM 784 C CA . THR A 1 100 ? -7.758 23.578 -0.23 1 97.06 100 THR A CA 1
ATOM 785 C C . THR A 1 100 ? -8.281 24.703 0.667 1 97.06 100 THR A C 1
ATOM 787 O O . THR A 1 100 ? -9.406 25.172 0.495 1 97.06 100 THR A O 1
ATOM 790 N N . LEU A 1 101 ? -7.453 25.156 1.595 1 97.88 101 LEU A N 1
ATOM 791 C CA . LEU A 1 101 ? -7.836 26.234 2.5 1 97.88 101 LEU A CA 1
ATOM 792 C C . LEU A 1 101 ? -8.133 27.516 1.726 1 97.88 101 LEU A C 1
ATOM 794 O O . LEU A 1 101 ? -9.133 28.188 1.997 1 97.88 101 LEU A O 1
ATOM 798 N N . ASN A 1 102 ? -7.328 27.812 0.728 1 97.69 102 ASN A N 1
ATOM 799 C CA . ASN A 1 102 ? -7.531 28.984 -0.108 1 97.69 102 ASN A CA 1
ATOM 800 C C . ASN A 1 102 ? -8.844 28.906 -0.883 1 97.69 102 ASN A C 1
ATOM 802 O O . ASN A 1 102 ? -9.602 29.875 -0.937 1 97.69 102 ASN A O 1
ATOM 806 N N . ARG A 1 103 ? -9.07 27.797 -1.433 1 95.81 103 ARG A N 1
ATOM 807 C CA . ARG A 1 103 ? -10.289 27.594 -2.211 1 95.81 103 ARG A CA 1
ATOM 808 C C . ARG A 1 103 ? -11.531 27.781 -1.344 1 95.81 103 ARG A C 1
ATOM 810 O O . ARG A 1 103 ? -12.555 28.281 -1.814 1 95.81 103 ARG A O 1
ATOM 817 N N . LEU A 1 104 ? -11.406 27.391 -0.105 1 95.44 104 LEU A N 1
ATOM 818 C CA . LEU A 1 104 ? -12.539 27.453 0.812 1 95.44 104 LEU A CA 1
ATOM 819 C C . LEU A 1 104 ? -12.625 28.828 1.471 1 95.44 104 LEU A C 1
ATOM 821 O O . LEU A 1 104 ? -13.562 29.094 2.225 1 95.44 104 LEU A O 1
ATOM 825 N N . GLY A 1 105 ? -11.648 29.609 1.271 1 96.88 105 GLY A N 1
ATOM 826 C CA . GLY A 1 105 ? -11.625 30.938 1.837 1 96.88 105 GLY A CA 1
ATOM 827 C C . GLY A 1 105 ? -11.344 30.953 3.328 1 96.88 105 GLY A C 1
ATOM 828 O O . GLY A 1 105 ? -11.805 31.859 4.043 1 96.88 105 GLY A O 1
ATOM 829 N N . LEU A 1 106 ? -10.703 30 3.799 1 97.69 106 LEU A N 1
ATOM 830 C CA . LEU A 1 106 ? -10.383 29.891 5.219 1 97.69 106 LEU A CA 1
ATOM 831 C C . LEU A 1 106 ? -9 30.469 5.516 1 97.69 106 LEU A C 1
ATOM 833 O O . LEU A 1 106 ? -8.016 30.062 4.902 1 97.69 106 LEU A O 1
ATOM 837 N N . ARG A 1 107 ? -8.938 31.344 6.5 1 97.75 107 ARG A N 1
ATOM 838 C CA . ARG A 1 107 ? -7.695 32.094 6.703 1 97.75 107 ARG A CA 1
ATOM 839 C C . ARG A 1 107 ? -7.164 31.875 8.117 1 97.75 107 ARG A C 1
ATOM 841 O O . ARG A 1 107 ? -5.965 32.031 8.359 1 97.75 107 ARG A O 1
ATOM 848 N N . LYS A 1 108 ? -8.016 31.594 9.047 1 98.69 108 LYS A N 1
ATOM 849 C CA . LYS A 1 108 ? -7.613 31.328 10.422 1 98.69 108 LYS A CA 1
ATOM 850 C C . LYS A 1 108 ? -7.559 29.828 10.703 1 98.69 108 LYS A C 1
ATOM 852 O O . LYS A 1 108 ? -8.578 29.141 10.602 1 98.69 108 LYS A O 1
ATOM 857 N N . ILE A 1 109 ? -6.355 29.375 11.078 1 98.75 109 ILE A N 1
ATOM 858 C CA . ILE A 1 109 ? -6.258 27.938 11.297 1 98.75 109 ILE A CA 1
ATOM 859 C C . ILE A 1 109 ? -5.645 27.656 12.672 1 98.75 109 ILE A C 1
ATOM 861 O O . ILE A 1 109 ? -4.816 28.438 13.156 1 98.75 109 ILE A O 1
ATOM 865 N N . TRP A 1 110 ? -6.129 26.703 13.32 1 98.81 110 TRP A N 1
ATOM 866 C CA . TRP A 1 110 ? -5.469 26.094 14.477 1 98.81 110 TRP A CA 1
ATOM 867 C C . TRP A 1 110 ? -4.676 24.859 14.078 1 98.81 110 TRP A C 1
ATOM 869 O O . TRP A 1 110 ? -5.145 24.047 13.273 1 98.81 110 TRP A O 1
ATOM 879 N N . ILE A 1 111 ? -3.416 24.641 14.617 1 98.75 111 ILE A N 1
ATOM 880 C CA . ILE A 1 111 ? -2.496 23.656 14.078 1 98.75 111 ILE A CA 1
ATOM 881 C C . ILE A 1 111 ? -2.205 22.594 15.133 1 98.75 111 ILE A C 1
ATOM 883 O O . ILE A 1 111 ? -1.799 22.906 16.25 1 98.75 111 ILE A O 1
ATOM 887 N N . ALA A 1 112 ? -2.451 21.344 14.844 1 98.69 112 ALA A N 1
ATOM 888 C CA . ALA A 1 112 ? -2.012 20.203 15.633 1 98.69 112 ALA A CA 1
ATOM 889 C C . ALA A 1 112 ? -0.876 19.453 14.938 1 98.69 112 ALA A C 1
ATOM 891 O O . ALA A 1 112 ? -0.901 19.281 13.719 1 98.69 112 ALA A O 1
ATOM 892 N N . THR A 1 113 ? 0.13 19.062 15.625 1 98.19 113 THR A N 1
ATOM 893 C CA . THR A 1 113 ? 1.234 18.281 15.094 1 98.19 113 THR A CA 1
ATOM 894 C C . THR A 1 113 ? 1.585 17.125 16.047 1 98.19 113 THR A C 1
ATOM 896 O O . THR A 1 113 ? 1.222 17.156 17.219 1 98.19 113 THR A O 1
ATOM 899 N N . PRO A 1 114 ? 2.232 16.094 15.461 1 97.88 114 PRO A N 1
ATOM 900 C CA . PRO A 1 114 ? 2.781 15.086 16.375 1 97.88 114 PRO A CA 1
ATOM 901 C C . PRO A 1 114 ? 4.184 15.445 16.875 1 97.88 114 PRO A C 1
ATOM 903 O O . PRO A 1 114 ? 4.777 14.695 17.641 1 97.88 114 PRO A O 1
ATOM 906 N N . TYR A 1 115 ? 4.711 16.562 16.578 1 96.06 115 TYR A N 1
ATOM 907 C CA . TYR A 1 115 ? 6.133 16.875 16.656 1 96.06 115 TYR A CA 1
ATOM 908 C C . TYR A 1 115 ? 6.492 17.453 18.031 1 96.06 115 TYR A C 1
ATOM 910 O O . TYR A 1 115 ? 5.609 17.812 18.812 1 96.06 115 TYR A O 1
ATOM 918 N N . VAL A 1 116 ? 7.801 17.531 18.156 1 96.25 116 VAL A N 1
ATOM 919 C CA . VAL A 1 116 ? 8.375 18.312 19.234 1 96.25 116 VAL A CA 1
ATOM 920 C C . VAL A 1 116 ? 8.148 19.797 18.969 1 96.25 116 VAL A C 1
ATOM 922 O O . VAL A 1 116 ? 7.816 20.188 17.844 1 96.25 116 VAL A O 1
ATOM 925 N N . LYS A 1 117 ? 8.406 20.625 19.969 1 96.69 117 LYS A N 1
ATOM 926 C CA . LYS A 1 117 ? 8.062 22.047 19.953 1 96.69 117 LYS A CA 1
ATOM 927 C C . LYS A 1 117 ? 8.773 22.766 18.797 1 96.69 117 LYS A C 1
ATOM 929 O O . LYS A 1 117 ? 8.156 23.562 18.094 1 96.69 117 LYS A O 1
ATOM 934 N N . GLU A 1 118 ? 10.047 22.469 18.641 1 94.19 118 GLU A N 1
ATOM 935 C CA . GLU A 1 118 ? 10.828 23.141 17.625 1 94.19 118 GLU A CA 1
ATOM 936 C C . GLU A 1 118 ? 10.242 22.906 16.234 1 94.19 118 GLU A C 1
ATOM 938 O O . GLU A 1 118 ? 10.062 23.844 15.453 1 94.19 118 GLU A O 1
ATOM 943 N N . ARG A 1 119 ? 9.93 21.656 15.906 1 93.5 119 ARG A N 1
ATOM 944 C CA . ARG A 1 119 ? 9.359 21.312 14.609 1 93.5 119 ARG A CA 1
ATOM 945 C C . ARG A 1 119 ? 7.941 21.859 14.469 1 93.5 119 ARG A C 1
ATOM 947 O O . ARG A 1 119 ? 7.543 22.281 13.383 1 93.5 119 ARG A O 1
ATOM 954 N N . THR A 1 120 ? 7.215 21.859 15.555 1 96.94 120 THR A N 1
ATOM 955 C CA . THR A 1 120 ? 5.879 22.438 15.547 1 96.94 120 THR A CA 1
ATOM 956 C C . THR A 1 120 ? 5.938 23.922 15.195 1 96.94 120 THR A C 1
ATOM 958 O O . THR A 1 120 ? 5.172 24.391 14.352 1 96.94 120 THR A O 1
ATOM 961 N N . LEU A 1 121 ? 6.832 24.609 15.758 1 97.06 121 LEU A N 1
ATOM 962 C CA . LEU A 1 121 ? 6.965 26.031 15.508 1 97.06 121 LEU A CA 1
ATOM 963 C C . LEU A 1 121 ? 7.402 26.297 14.062 1 97.06 121 LEU A C 1
ATOM 965 O O . LEU A 1 121 ? 7.004 27.297 13.461 1 97.06 121 LEU A O 1
ATOM 969 N N . GLU A 1 122 ? 8.25 25.406 13.523 1 92.81 122 GLU A N 1
ATOM 970 C CA . GLU A 1 122 ? 8.609 25.516 12.117 1 92.81 122 GLU A CA 1
ATOM 971 C C . GLU A 1 122 ? 7.375 25.438 11.219 1 92.81 122 GLU A C 1
ATOM 973 O O . GLU A 1 122 ? 7.242 26.188 10.266 1 92.81 122 GLU A O 1
ATOM 978 N N . GLU A 1 123 ? 6.504 24.5 11.562 1 94.19 123 GLU A N 1
ATOM 979 C CA . GLU A 1 123 ? 5.25 24.344 10.836 1 94.19 123 GLU A CA 1
ATOM 980 C C . GLU A 1 123 ? 4.375 25.594 10.969 1 94.19 123 GLU A C 1
ATOM 982 O O . GLU A 1 123 ? 3.846 26.094 9.977 1 94.19 123 GLU A O 1
ATOM 987 N N . VAL A 1 124 ? 4.301 26.125 12.117 1 97.69 124 VAL A N 1
ATOM 988 C CA . VAL A 1 124 ? 3.506 27.312 12.406 1 97.69 124 VAL A CA 1
ATOM 989 C C . VAL A 1 124 ? 4.039 28.5 11.609 1 97.69 124 VAL A C 1
ATOM 991 O O . VAL A 1 124 ? 3.277 29.219 10.953 1 97.69 124 VAL A O 1
ATOM 994 N N . ASN A 1 125 ? 5.312 28.656 11.656 1 96.69 125 ASN A N 1
ATOM 995 C CA . ASN A 1 125 ? 5.938 29.781 10.977 1 96.69 125 ASN A CA 1
ATOM 996 C C . ASN A 1 125 ? 5.785 29.672 9.461 1 96.69 125 ASN A C 1
ATOM 998 O O . ASN A 1 125 ? 5.656 30.688 8.766 1 96.69 125 ASN A O 1
ATOM 1002 N N . TRP A 1 126 ? 5.82 28.469 8.984 1 93.88 126 TRP A N 1
ATOM 1003 C CA . TRP A 1 126 ? 5.609 28.266 7.555 1 93.88 126 TRP A CA 1
ATOM 1004 C C . TRP A 1 126 ? 4.219 28.734 7.141 1 93.88 126 TRP A C 1
ATOM 1006 O O . TRP A 1 126 ? 4.074 29.484 6.18 1 93.88 126 TRP A O 1
ATOM 1016 N N . TRP A 1 127 ? 3.203 28.391 7.883 1 97.38 127 TRP A N 1
ATOM 1017 C CA . TRP A 1 127 ? 1.83 28.766 7.559 1 97.38 127 TRP A CA 1
ATOM 1018 C C . TRP A 1 127 ? 1.624 30.266 7.699 1 97.38 127 TRP A C 1
ATOM 1020 O O . TRP A 1 127 ? 0.95 30.891 6.875 1 97.38 127 TRP A O 1
ATOM 1030 N N . LYS A 1 128 ? 2.236 30.844 8.727 1 98.12 128 LYS A N 1
ATOM 1031 C CA . LYS A 1 128 ? 2.17 32.312 8.867 1 98.12 128 LYS A CA 1
ATOM 1032 C C . LYS A 1 128 ? 2.809 33 7.672 1 98.12 128 LYS A C 1
ATOM 1034 O O . LYS A 1 128 ? 2.271 34 7.168 1 98.12 128 LYS A O 1
ATOM 1039 N N . SER A 1 129 ? 3.906 32.469 7.23 1 96.38 129 SER A N 1
ATOM 1040 C CA . SER A 1 129 ? 4.609 33.062 6.094 1 96.38 129 SER A CA 1
ATOM 1041 C C . SER A 1 129 ? 3.773 32.969 4.82 1 96.38 129 SER A C 1
ATOM 1043 O O . SER A 1 129 ? 4.012 33.719 3.863 1 96.38 129 SER A O 1
ATOM 1045 N N . ARG A 1 130 ? 2.781 32.094 4.812 1 95.81 130 ARG A N 1
ATOM 1046 C CA . ARG A 1 130 ? 1.907 31.922 3.656 1 95.81 130 ARG A CA 1
ATOM 1047 C C . ARG A 1 130 ? 0.658 32.781 3.777 1 95.81 130 ARG A C 1
ATOM 1049 O O . ARG A 1 130 ? -0.26 32.688 2.961 1 95.81 130 ARG A O 1
ATOM 1056 N N . GLY A 1 131 ? 0.578 33.562 4.867 1 97.62 131 GLY A N 1
ATOM 1057 C CA . GLY A 1 131 ? -0.498 34.531 4.992 1 97.62 131 GLY A CA 1
ATOM 1058 C C . GLY A 1 131 ? -1.64 34.062 5.867 1 97.62 131 GLY A C 1
ATOM 1059 O O . GLY A 1 131 ? -2.689 34.688 5.938 1 97.62 131 GLY A O 1
ATOM 1060 N N . PHE A 1 132 ? -1.521 32.969 6.527 1 98.56 132 PHE A N 1
ATOM 1061 C CA . PHE A 1 132 ? -2.572 32.469 7.398 1 98.56 132 PHE A CA 1
ATOM 1062 C C . PHE A 1 132 ? -2.424 33.031 8.812 1 98.56 132 PHE A C 1
ATOM 1064 O O . PHE A 1 132 ? -1.307 33.25 9.273 1 98.56 132 PHE A O 1
ATOM 1071 N N . GLN A 1 133 ? -3.512 33.25 9.422 1 98.62 133 GLN A N 1
ATOM 1072 C CA . GLN A 1 133 ? -3.529 33.531 10.852 1 98.62 133 GLN A CA 1
ATOM 1073 C C . GLN A 1 133 ? -3.615 32.25 11.672 1 98.62 133 GLN A C 1
ATOM 1075 O O . GLN A 1 133 ? -4.562 31.484 11.531 1 98.62 133 GLN A O 1
ATOM 1080 N N . VAL A 1 134 ? -2.646 32.062 12.5 1 98.69 134 VAL A N 1
ATOM 1081 C CA . VAL A 1 134 ? -2.631 30.875 13.352 1 98.69 134 VAL A CA 1
ATOM 1082 C C . VAL A 1 134 ? -3.166 31.234 14.734 1 98.69 134 VAL A C 1
ATOM 1084 O O . VAL A 1 134 ? -2.539 32 15.477 1 98.69 134 VAL A O 1
ATOM 1087 N N . THR A 1 135 ? -4.262 30.656 15.078 1 98.62 135 THR A N 1
ATOM 1088 C CA . THR A 1 135 ? -4.949 31.031 16.312 1 98.62 135 THR A CA 1
ATOM 1089 C C . THR A 1 135 ? -4.34 30.297 17.516 1 98.62 135 THR A C 1
ATOM 1091 O O . THR A 1 135 ? -4.566 30.672 18.656 1 98.62 135 THR A O 1
ATOM 1094 N N . GLY A 1 136 ? -3.65 29.266 17.297 1 98.56 136 GLY A N 1
ATOM 1095 C CA . GLY A 1 136 ? -2.98 28.438 18.281 1 98.56 136 GLY A CA 1
ATOM 1096 C C . GLY A 1 136 ? -2.404 27.156 17.703 1 98.56 136 GLY A C 1
ATOM 1097 O O . GLY A 1 136 ? -2.57 26.875 16.516 1 98.56 136 GLY A O 1
ATOM 1098 N N . TYR A 1 137 ? -1.675 26.453 18.516 1 98.62 137 TYR A N 1
ATOM 1099 C CA . TYR A 1 137 ? -1.059 25.203 18.062 1 98.62 137 TYR A CA 1
ATOM 1100 C C . TYR A 1 137 ? -0.701 24.328 19.25 1 98.62 137 TYR A C 1
ATOM 1102 O O . TYR A 1 137 ? -0.625 24.797 20.391 1 98.62 137 TYR A O 1
ATOM 1110 N N . ALA A 1 138 ? -0.561 23.047 19 1 98.44 138 ALA A N 1
ATOM 1111 C CA . ALA A 1 138 ? -0.079 22.078 20 1 98.44 138 ALA A CA 1
ATOM 1112 C C . ALA A 1 138 ? 0.592 20.891 19.312 1 98.44 138 ALA A C 1
ATOM 1114 O O . ALA A 1 138 ? 0.261 20.547 18.188 1 98.44 138 ALA A O 1
ATOM 1115 N N . GLY A 1 139 ? 1.541 20.281 20 1 98.19 139 GLY A N 1
ATOM 1116 C CA . GLY A 1 139 ? 2.26 19.125 19.5 1 98.19 139 GLY A CA 1
ATOM 1117 C C . GLY A 1 139 ? 2.289 17.969 20.5 1 98.19 139 GLY A C 1
ATOM 1118 O O . GLY A 1 139 ? 2.033 18.172 21.688 1 98.19 139 GLY A O 1
ATOM 1119 N N . LEU A 1 140 ? 2.617 16.734 20.047 1 98.19 140 LEU A N 1
ATOM 1120 C CA . LEU A 1 140 ? 2.609 15.547 20.875 1 98.19 140 LEU A CA 1
ATOM 1121 C C . LEU A 1 140 ? 4.02 15.188 21.328 1 98.19 140 LEU A C 1
ATOM 1123 O O . LEU A 1 140 ? 4.223 14.188 22.016 1 98.19 140 LEU A O 1
ATOM 1127 N N . ASN A 1 141 ? 5.047 15.945 20.891 1 97.5 141 ASN A N 1
ATOM 1128 C CA . ASN A 1 141 ? 6.441 15.797 21.297 1 97.5 141 ASN A CA 1
ATOM 1129 C C . ASN A 1 141 ? 7.023 14.461 20.844 1 97.5 141 ASN A C 1
ATOM 1131 O O . ASN A 1 141 ? 7.723 13.789 21.594 1 97.5 141 ASN A O 1
ATOM 1135 N N . LYS A 1 142 ? 6.703 14.102 19.656 1 96.5 142 LYS A N 1
ATOM 1136 C CA . LYS A 1 142 ? 7.277 12.898 19.062 1 96.5 142 LYS A CA 1
ATOM 1137 C C . LYS A 1 142 ? 8.312 13.25 18 1 96.5 142 LYS A C 1
ATOM 1139 O O . LYS A 1 142 ? 8.266 14.32 17.406 1 96.5 142 LYS A O 1
ATOM 1144 N N . VAL A 1 143 ? 9.156 12.258 17.766 1 92.12 143 VAL A N 1
ATOM 1145 C CA . VAL A 1 143 ? 10.266 12.516 16.859 1 92.12 143 VAL A CA 1
ATOM 1146 C C . VAL A 1 143 ? 10.258 11.484 15.734 1 92.12 143 VAL A C 1
ATOM 1148 O O . VAL A 1 143 ? 10.234 11.844 14.555 1 92.12 143 VAL A O 1
ATOM 1151 N N . ARG A 1 144 ? 10.219 10.219 16.047 1 92.69 144 ARG A N 1
ATOM 1152 C CA . ARG A 1 144 ? 10.391 9.156 15.062 1 92.69 144 ARG A CA 1
ATOM 1153 C C . ARG A 1 144 ? 9.086 8.867 14.328 1 92.69 144 ARG A C 1
ATOM 1155 O O . ARG A 1 144 ? 8.023 8.805 14.945 1 92.69 144 ARG A O 1
ATOM 1162 N N . GLY A 1 145 ? 9.219 8.641 13.047 1 93.56 145 GLY A N 1
ATOM 1163 C CA . GLY A 1 145 ? 8.062 8.344 12.211 1 93.56 145 GLY A CA 1
ATOM 1164 C C . GLY A 1 145 ? 7.246 7.176 12.711 1 93.56 145 GLY A C 1
ATOM 1165 O O . GLY A 1 145 ? 6.016 7.242 12.75 1 93.56 145 GLY A O 1
ATOM 1166 N N . ILE A 1 146 ? 7.91 6.109 13.125 1 95.19 146 ILE A N 1
ATOM 1167 C CA . ILE A 1 146 ? 7.199 4.906 13.547 1 95.19 146 ILE A CA 1
ATOM 1168 C C . ILE A 1 146 ? 6.449 5.184 14.852 1 95.19 146 ILE A C 1
ATOM 1170 O O . ILE A 1 146 ? 5.348 4.668 15.062 1 95.19 146 ILE A O 1
ATOM 1174 N N . ASP A 1 147 ? 7.02 5.988 15.719 1 96.5 147 ASP A N 1
ATOM 1175 C CA . ASP A 1 147 ? 6.332 6.383 16.953 1 96.5 147 ASP A CA 1
ATOM 1176 C C . ASP A 1 147 ? 5.102 7.227 16.641 1 96.5 147 ASP A C 1
ATOM 1178 O O . ASP A 1 147 ? 4.055 7.066 17.266 1 96.5 147 ASP A O 1
ATOM 1182 N N . ILE A 1 148 ? 5.258 8.109 15.719 1 97.12 148 ILE A N 1
ATOM 1183 C CA . ILE A 1 148 ? 4.137 8.938 15.289 1 97.12 148 ILE A CA 1
ATOM 1184 C C . ILE A 1 148 ? 3.047 8.055 14.68 1 97.12 148 ILE A C 1
ATOM 1186 O O . ILE A 1 148 ? 1.87 8.195 15.023 1 97.12 148 ILE A O 1
ATOM 1190 N N . SER A 1 149 ? 3.426 7.105 13.875 1 97.5 149 SER A N 1
ATOM 1191 C CA . SER A 1 149 ? 2.473 6.203 13.234 1 97.5 149 SER A CA 1
ATOM 1192 C C . SER A 1 149 ? 1.735 5.355 14.266 1 97.5 149 SER A C 1
ATOM 1194 O O . SER A 1 149 ? 0.6 4.934 14.039 1 97.5 149 SER A O 1
ATOM 1196 N N . ASN A 1 150 ? 2.367 5.129 15.391 1 97.06 150 ASN A N 1
ATOM 1197 C CA . ASN A 1 150 ? 1.797 4.281 16.438 1 97.06 150 ASN A CA 1
ATOM 1198 C C . ASN A 1 150 ? 0.944 5.09 17.406 1 97.06 150 ASN A C 1
ATOM 1200 O O . ASN A 1 150 ? 0.508 4.57 18.438 1 97.06 150 ASN A O 1
ATOM 1204 N N . THR A 1 151 ? 0.707 6.332 17.109 1 97.62 151 THR A N 1
ATOM 1205 C CA . THR A 1 151 ? -0.093 7.195 17.984 1 97.62 151 THR A CA 1
ATOM 1206 C C . THR A 1 151 ? -1.57 6.82 17.891 1 97.62 151 THR A C 1
ATOM 1208 O O . THR A 1 151 ? -2.127 6.707 16.797 1 97.62 151 THR A O 1
ATOM 1211 N N . ASN A 1 152 ? -2.15 6.664 19.016 1 95.88 152 ASN A N 1
ATOM 1212 C CA . ASN A 1 152 ? -3.58 6.383 19.094 1 95.88 152 ASN A CA 1
ATOM 1213 C C . ASN A 1 152 ? -4.41 7.562 18.594 1 95.88 152 ASN A C 1
ATOM 1215 O O . ASN A 1 152 ? -4.098 8.719 18.891 1 95.88 152 ASN A O 1
ATOM 1219 N N . THR A 1 153 ? -5.484 7.215 17.906 1 94.94 153 THR A N 1
ATOM 1220 C CA . THR A 1 153 ? -6.371 8.211 17.312 1 94.94 153 THR A CA 1
ATOM 1221 C C . THR A 1 153 ? -6.859 9.195 18.375 1 94.94 153 THR A C 1
ATOM 1223 O O . THR A 1 153 ? -6.918 10.406 18.125 1 94.94 153 THR A O 1
ATOM 1226 N N . PHE A 1 154 ? -7.137 8.734 19.5 1 97.12 154 PHE A N 1
ATOM 1227 C CA . PHE A 1 154 ? -7.738 9.586 20.516 1 97.12 154 PHE A CA 1
ATOM 1228 C C . PHE A 1 154 ? -6.68 10.43 21.203 1 97.12 154 PHE A C 1
ATOM 1230 O O . PHE A 1 154 ? -7.008 11.391 21.906 1 97.12 154 PHE A O 1
ATOM 1237 N N . THR A 1 155 ? -5.387 10.102 21 1 97.94 155 THR A N 1
ATOM 1238 C CA . THR A 1 155 ? -4.332 10.961 21.531 1 97.94 155 THR A CA 1
ATOM 1239 C C . THR A 1 155 ? -4.34 12.32 20.844 1 97.94 155 THR A C 1
ATOM 1241 O O . T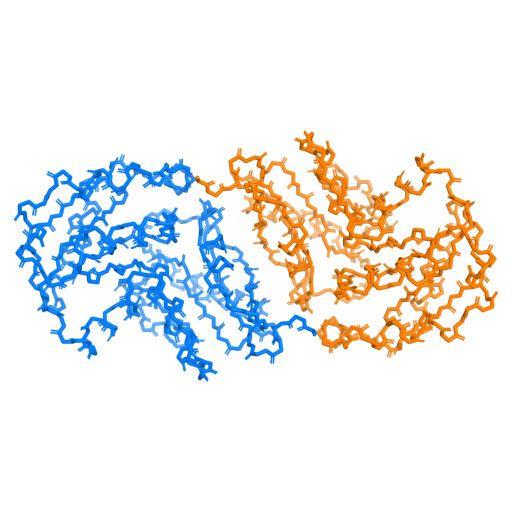HR A 1 155 ? -4.34 13.359 21.5 1 97.94 155 THR A O 1
ATOM 1244 N N . ILE A 1 156 ? -4.426 12.312 19.562 1 97.12 156 ILE A N 1
ATOM 1245 C CA . ILE A 1 156 ? -4.477 13.57 18.812 1 97.12 156 ILE A CA 1
ATOM 1246 C C . ILE A 1 156 ? -5.836 14.234 19.016 1 97.12 156 ILE A C 1
ATOM 1248 O O . ILE A 1 156 ? -5.926 15.461 19.109 1 97.12 156 ILE A O 1
ATOM 1252 N N . TYR A 1 157 ? -6.898 13.438 19.094 1 97.88 157 TYR A N 1
ATOM 1253 C CA . TYR A 1 157 ? -8.234 13.953 19.359 1 97.88 157 TYR A CA 1
ATOM 1254 C C . TYR A 1 157 ? -8.258 14.773 20.641 1 97.88 157 TYR A C 1
ATOM 1256 O O . TYR A 1 157 ? -8.727 15.906 20.656 1 97.88 157 TYR A O 1
ATOM 1264 N N . ARG A 1 158 ? -7.707 14.227 21.672 1 98.12 158 ARG A N 1
ATOM 1265 C CA . ARG A 1 158 ? -7.711 14.883 22.969 1 98.12 158 ARG A CA 1
ATOM 1266 C C . ARG A 1 158 ? -6.797 16.094 22.969 1 98.12 158 ARG A C 1
ATOM 1268 O O . ARG A 1 158 ? -7.086 17.094 23.641 1 98.12 158 ARG A O 1
ATOM 1275 N N . LEU A 1 159 ? -5.684 15.961 22.25 1 97.94 159 LEU A N 1
ATOM 1276 C CA . LEU A 1 159 ? -4.805 17.125 22.109 1 97.94 159 LEU A CA 1
ATOM 1277 C C . LEU A 1 159 ? -5.566 18.312 21.562 1 97.94 159 LEU A C 1
ATOM 1279 O O . LEU A 1 159 ? -5.438 19.438 22.062 1 97.94 159 LEU A O 1
ATOM 1283 N N . VAL A 1 160 ? -6.336 18.078 20.531 1 97.56 160 VAL A N 1
ATOM 1284 C CA . VAL A 1 160 ? -7.098 19.141 19.875 1 97.56 160 VAL A CA 1
ATOM 1285 C C . VAL A 1 160 ? -8.172 19.672 20.828 1 97.56 160 VAL A C 1
ATOM 1287 O O . VAL A 1 160 ? -8.258 20.875 21.078 1 97.56 160 VAL A O 1
ATOM 1290 N N . LYS A 1 161 ? -8.883 18.828 21.5 1 97.12 161 LYS A N 1
ATOM 1291 C CA . LYS A 1 161 ? -10.031 19.203 22.328 1 97.12 161 LYS A CA 1
ATOM 1292 C C . LYS A 1 161 ? -9.594 19.984 23.562 1 97.12 161 LYS A C 1
ATOM 1294 O O . LYS A 1 161 ? -10.32 20.844 24.047 1 97.12 161 LYS A O 1
ATOM 1299 N N . LYS A 1 162 ? -8.461 19.703 24.016 1 97.5 162 LYS A N 1
ATOM 1300 C CA . LYS A 1 162 ? -7.922 20.406 25.172 1 97.5 162 LYS A CA 1
ATOM 1301 C C . LYS A 1 162 ? -7.695 21.891 24.875 1 97.5 162 LYS A C 1
ATOM 1303 O O . LYS A 1 162 ? -7.562 22.703 25.797 1 97.5 162 LYS A O 1
ATOM 1308 N N . ASN A 1 163 ? -7.68 22.219 23.641 1 97.81 163 ASN A N 1
ATOM 1309 C CA . ASN A 1 163 ? -7.387 23.594 23.219 1 97.81 163 ASN A CA 1
ATOM 1310 C C . ASN A 1 163 ? -8.609 24.25 22.578 1 97.81 163 ASN A C 1
ATOM 1312 O O . ASN A 1 163 ? -8.469 25.094 21.688 1 97.81 163 ASN A O 1
ATOM 1316 N N . ILE A 1 164 ? -9.742 23.891 23 1 95.5 164 ILE A N 1
ATOM 1317 C CA . ILE A 1 164 ? -11.016 24.281 22.391 1 95.5 164 ILE A CA 1
ATOM 1318 C C . ILE A 1 164 ? -11.141 25.797 22.391 1 95.5 164 ILE A C 1
ATOM 1320 O O . ILE A 1 164 ? -11.719 26.375 21.469 1 95.5 164 ILE A O 1
ATOM 1324 N N . GLY A 1 165 ? -10.68 26.469 23.406 1 94.94 165 GLY A N 1
ATOM 1325 C CA . GLY A 1 165 ? -10.758 27.922 23.469 1 94.94 165 GLY A CA 1
ATOM 1326 C C . GLY A 1 165 ? -10.109 28.609 22.297 1 94.94 165 GLY A C 1
ATOM 1327 O O . GLY A 1 165 ? -10.664 29.562 21.734 1 94.94 165 GLY A O 1
ATOM 1328 N N . ASP A 1 166 ? -8.953 28.203 21.875 1 96.56 166 ASP A N 1
ATOM 1329 C CA . ASP A 1 166 ? -8.242 28.75 20.734 1 96.56 166 ASP A CA 1
ATOM 1330 C C . ASP A 1 166 ? -8.852 28.266 19.422 1 96.56 166 ASP A C 1
ATOM 1332 O O . ASP A 1 166 ? -8.859 29 18.422 1 96.56 166 ASP A O 1
ATOM 1336 N N . ILE A 1 167 ? -9.383 27.094 19.406 1 96.56 167 ILE A N 1
ATOM 1337 C CA . ILE A 1 167 ? -9.898 26.469 18.203 1 96.56 167 ILE A CA 1
ATOM 1338 C C . ILE A 1 167 ? -11.172 27.172 17.75 1 96.56 167 ILE A C 1
ATOM 1340 O O . ILE A 1 167 ? -11.406 27.312 16.547 1 96.56 167 ILE A O 1
ATOM 1344 N N . LEU A 1 168 ? -11.891 27.578 18.672 1 94.06 168 LEU A N 1
ATOM 1345 C CA . LEU A 1 168 ? -13.156 28.234 18.344 1 94.06 168 LEU A CA 1
ATOM 1346 C C . LEU A 1 168 ? -12.906 29.594 17.688 1 94.06 168 LEU A C 1
ATOM 1348 O O . LEU A 1 168 ? -13.82 30.172 17.094 1 94.06 168 LEU A O 1
ATOM 1352 N N . LYS A 1 169 ? -11.703 30.078 17.75 1 97.38 169 LYS A N 1
ATOM 1353 C CA . LYS A 1 169 ? -11.32 31.312 17.062 1 97.38 169 LYS A CA 1
ATOM 1354 C C . LYS A 1 169 ? -10.883 31.047 15.625 1 97.38 169 LYS A C 1
ATOM 1356 O O . LYS A 1 169 ? -10.664 31.969 14.844 1 97.38 169 LYS A O 1
ATOM 1361 N N . ALA A 1 170 ? -10.695 29.828 15.227 1 98.25 170 ALA A N 1
ATOM 1362 C CA . ALA A 1 170 ? -10.195 29.422 13.914 1 98.25 170 ALA A CA 1
ATOM 1363 C C . ALA A 1 170 ? -11.336 29.125 12.953 1 98.25 170 ALA A C 1
ATOM 1365 O O . ALA A 1 170 ? -12.477 28.906 13.383 1 98.25 170 ALA A O 1
ATOM 1366 N N . ASP A 1 171 ? -11.016 29.141 11.664 1 97.75 171 ASP A N 1
ATOM 1367 C CA . ASP A 1 171 ? -11.938 28.719 10.617 1 97.75 171 ASP A CA 1
ATOM 1368 C C . ASP A 1 171 ? -11.805 27.234 10.336 1 97.75 171 ASP A C 1
ATOM 1370 O O . ASP A 1 171 ? -12.719 26.609 9.789 1 97.75 171 ASP A O 1
ATOM 1374 N N . ALA A 1 172 ? -10.656 26.672 10.68 1 98.38 172 ALA A N 1
ATOM 1375 C CA . ALA A 1 172 ? -10.352 25.266 10.398 1 98.38 172 ALA A CA 1
ATOM 1376 C C . ALA A 1 172 ? -9.242 24.75 11.328 1 98.38 172 ALA A C 1
ATOM 1378 O O . ALA A 1 172 ? -8.5 25.547 11.906 1 98.38 172 ALA A O 1
ATOM 1379 N N . VAL A 1 173 ? -9.234 23.469 11.461 1 98.56 173 VAL A N 1
ATOM 1380 C CA . VAL A 1 173 ? -8.125 22.797 12.133 1 98.56 173 VAL A CA 1
ATOM 1381 C C . VAL A 1 173 ? -7.227 22.125 11.094 1 98.56 173 VAL A C 1
ATOM 1383 O O . VAL A 1 173 ? -7.719 21.438 10.195 1 98.56 173 VAL A O 1
ATOM 1386 N N . TYR A 1 174 ? -5.957 22.375 11.156 1 98.5 174 TYR A N 1
ATOM 1387 C CA . TYR A 1 174 ? -4.953 21.719 10.336 1 98.5 174 TYR A CA 1
ATOM 1388 C C . TYR A 1 174 ? -4.137 20.734 11.156 1 98.5 174 TYR A C 1
ATOM 1390 O O . TYR A 1 174 ? -3.609 21.078 12.219 1 98.5 174 TYR A O 1
ATOM 1398 N N . ILE A 1 175 ? -4.078 19.5 10.75 1 98.25 175 ILE A N 1
ATOM 1399 C CA . ILE A 1 175 ? -3.25 18.484 11.398 1 98.25 175 ILE A CA 1
ATOM 1400 C C . ILE A 1 175 ? -2.086 18.109 10.492 1 98.25 175 ILE A C 1
ATOM 1402 O O . ILE A 1 175 ? -2.295 17.562 9.398 1 98.25 175 ILE A O 1
ATOM 1406 N N . ALA A 1 176 ? -0.912 18.312 10.938 1 97.06 176 ALA A N 1
ATOM 1407 C CA . ALA A 1 176 ? 0.296 18.125 10.141 1 97.06 176 ALA A CA 1
ATOM 1408 C C . ALA A 1 176 ? 0.78 16.672 10.211 1 97.06 176 ALA A C 1
ATOM 1410 O O . ALA A 1 176 ? 0.365 15.914 11.094 1 97.06 176 ALA A O 1
ATOM 1411 N N . CYS A 1 177 ? 1.682 16.297 9.242 1 96.81 177 CYS A N 1
ATOM 1412 C CA . CYS A 1 177 ? 2.504 15.086 9.25 1 96.81 177 CYS A CA 1
ATOM 1413 C C . CYS A 1 177 ? 1.804 13.945 8.523 1 96.81 177 CYS A C 1
ATOM 1415 O O . CYS A 1 177 ? 0.728 13.508 8.938 1 96.81 177 CYS A O 1
ATOM 1417 N N . THR A 1 178 ? 2.43 13.398 7.586 1 97.19 178 THR A N 1
ATOM 1418 C CA . THR A 1 178 ? 1.874 12.273 6.84 1 97.19 178 THR A CA 1
ATOM 1419 C C . THR A 1 178 ? 2.033 10.977 7.625 1 97.19 178 THR A C 1
ATOM 1421 O O . THR A 1 178 ? 1.391 9.977 7.312 1 97.19 178 THR A O 1
ATOM 1424 N N . ALA A 1 179 ? 2.869 11.008 8.68 1 96.94 179 ALA A N 1
ATOM 1425 C CA . ALA A 1 179 ? 3.102 9.805 9.477 1 96.94 179 ALA A CA 1
ATOM 1426 C C . ALA A 1 179 ? 2.076 9.688 10.602 1 96.94 179 ALA A C 1
ATOM 1428 O O . ALA A 1 179 ? 2.064 8.695 11.336 1 96.94 179 ALA A O 1
ATOM 1429 N N . LEU A 1 180 ? 1.255 10.656 10.766 1 97.94 180 LEU A N 1
ATOM 1430 C CA . LEU A 1 180 ? 0.147 10.57 11.711 1 97.94 180 LEU A CA 1
ATOM 1431 C C . LEU A 1 180 ? -1.143 10.172 11 1 97.94 180 LEU A C 1
ATOM 1433 O O . LEU A 1 180 ? -1.614 10.883 10.117 1 97.94 180 LEU A O 1
ATOM 1437 N N . SER A 1 181 ? -1.654 9 11.383 1 98 181 SER A N 1
ATOM 1438 C CA . SER A 1 181 ? -2.936 8.609 10.812 1 98 181 SER A CA 1
ATOM 1439 C C . SER A 1 181 ? -4.066 9.5 11.312 1 98 181 SER A C 1
ATOM 1441 O O . SER A 1 181 ? -4.207 9.719 12.516 1 98 181 SER A O 1
ATOM 1443 N N . THR A 1 182 ? -4.898 10 10.359 1 97.38 182 THR A N 1
ATOM 1444 C CA . THR A 1 182 ? -5.867 11.016 10.766 1 97.38 182 THR A CA 1
ATOM 1445 C C . THR A 1 182 ? -7.25 10.695 10.203 1 97.38 182 THR A C 1
ATOM 1447 O O . THR A 1 182 ? -8.211 11.422 10.445 1 97.38 182 THR A O 1
ATOM 1450 N N . TYR A 1 183 ? -7.398 9.594 9.461 1 96.12 183 TYR A N 1
ATOM 1451 C CA . TYR A 1 183 ? -8.672 9.25 8.836 1 96.12 183 TYR A CA 1
ATOM 1452 C C . TYR A 1 183 ? -9.805 9.297 9.852 1 96.12 183 TYR A C 1
ATOM 1454 O O . TYR A 1 183 ? -10.789 10.023 9.656 1 96.12 183 TYR A O 1
ATOM 1462 N N . GLU A 1 184 ? -9.688 8.656 10.977 1 95.88 184 GLU A N 1
ATOM 1463 C CA . GLU A 1 184 ? -10.742 8.562 11.977 1 95.88 184 GLU A CA 1
ATOM 1464 C C . GLU A 1 184 ? -10.898 9.875 12.742 1 95.88 184 GLU A C 1
ATOM 1466 O O . GLU A 1 184 ? -12.008 10.367 12.922 1 95.88 184 GLU A O 1
ATOM 1471 N N . VAL A 1 185 ? -9.805 10.43 13.125 1 97.19 185 VAL A N 1
ATOM 1472 C CA . VAL A 1 185 ? -9.852 11.594 14 1 97.19 185 VAL A CA 1
ATOM 1473 C C . VAL A 1 185 ? -10.43 12.789 13.25 1 97.19 185 VAL A C 1
ATOM 1475 O O . VAL A 1 185 ? -11.133 13.617 13.828 1 97.19 185 VAL A O 1
ATOM 1478 N N . ASN A 1 186 ? -10.062 12.883 11.938 1 97.69 186 ASN A N 1
ATOM 1479 C CA . ASN A 1 186 ? -10.648 13.953 11.141 1 97.69 186 ASN A CA 1
ATOM 1480 C C . ASN A 1 186 ? -12.172 13.922 11.188 1 97.69 186 ASN A C 1
ATOM 1482 O O . ASN A 1 186 ? -12.812 14.961 11.312 1 97.69 186 ASN A O 1
ATOM 1486 N N . LEU A 1 187 ? -12.727 12.734 11.125 1 96.06 187 LEU A N 1
ATOM 1487 C CA . LEU A 1 187 ? -14.172 12.57 11.172 1 96.06 187 LEU A CA 1
ATOM 1488 C C . LEU A 1 187 ? -14.727 12.992 12.523 1 96.06 187 LEU A C 1
ATOM 1490 O O . LEU A 1 187 ? -15.664 13.789 12.602 1 96.06 187 LEU A O 1
ATOM 1494 N N . TYR A 1 188 ? -14.133 12.516 13.602 1 96.94 188 TYR A N 1
ATOM 1495 C CA . TYR A 1 188 ? -14.609 12.797 14.953 1 96.94 188 TYR A CA 1
ATOM 1496 C C . TYR A 1 188 ? -14.531 14.289 15.258 1 96.94 188 TYR A C 1
ATOM 1498 O O . TYR A 1 188 ? -15.5 14.875 15.75 1 96.94 188 TYR A O 1
ATOM 1506 N N . LEU A 1 189 ? -13.43 14.852 14.938 1 97.75 189 LEU A N 1
ATOM 1507 C CA . LEU A 1 189 ? -13.219 16.266 15.25 1 97.75 189 LEU A CA 1
ATOM 1508 C C . LEU A 1 189 ? -14.156 17.141 14.43 1 97.75 189 LEU A C 1
ATOM 1510 O O . LEU A 1 189 ? -14.703 18.125 14.945 1 97.75 189 LEU A O 1
ATOM 1514 N N . HIS A 1 190 ? -14.258 16.797 13.172 1 97.25 190 HIS A N 1
ATOM 1515 C CA . HIS A 1 190 ? -15.18 17.547 12.328 1 97.25 190 HIS A CA 1
ATOM 1516 C C . HIS A 1 190 ? -16.594 17.5 12.875 1 97.25 190 HIS A C 1
ATOM 1518 O O . HIS A 1 190 ? -17.281 18.516 12.953 1 97.25 190 HIS A O 1
ATOM 1524 N N . GLU A 1 191 ? -17.047 16.375 13.258 1 96.12 191 GLU A N 1
ATOM 1525 C CA . GLU A 1 191 ? -18.391 16.188 13.797 1 96.12 191 GLU A CA 1
ATOM 1526 C C . GLU A 1 191 ? -18.578 16.984 15.086 1 96.12 191 GLU A C 1
ATOM 1528 O O . GLU A 1 191 ? -19.609 17.641 15.273 1 96.12 191 GLU A O 1
ATOM 1533 N N . ASP A 1 192 ? -17.609 16.984 15.898 1 96.31 192 ASP A N 1
ATOM 1534 C CA . ASP A 1 192 ? -17.719 17.578 17.219 1 96.31 192 ASP A CA 1
ATOM 1535 C C . ASP A 1 192 ? -17.562 19.094 17.156 1 96.31 192 ASP A C 1
ATOM 1537 O O . ASP A 1 192 ? -18.234 19.828 17.875 1 96.31 192 ASP A O 1
ATOM 1541 N N . LEU A 1 193 ? -16.672 19.578 16.281 1 96.12 193 LEU A N 1
ATOM 1542 C CA . LEU A 1 193 ? -16.297 21 16.297 1 96.12 193 LEU A CA 1
ATOM 1543 C C . LEU A 1 193 ? -17.156 21.781 15.297 1 96.12 193 LEU A C 1
ATOM 1545 O O . LEU A 1 193 ? -17.25 23 15.398 1 96.12 193 LEU A O 1
ATOM 1549 N N . GLY A 1 194 ? -17.625 21.094 14.305 1 95.12 194 GLY A N 1
ATOM 1550 C CA . GLY A 1 194 ? -18.391 21.75 13.258 1 95.12 194 GLY A CA 1
ATOM 1551 C C . GLY A 1 194 ? -17.531 22.594 12.328 1 95.12 194 GLY A C 1
ATOM 1552 O O . GLY A 1 194 ? -18.047 23.469 11.641 1 95.12 194 GLY A O 1
ATOM 1553 N N . LEU A 1 195 ? -16.266 22.484 12.438 1 95.94 195 LEU A N 1
ATOM 1554 C CA . LEU A 1 195 ? -15.305 23.172 11.578 1 95.94 195 LEU A CA 1
ATOM 1555 C C . LEU A 1 195 ? -14.594 22.172 10.672 1 95.94 195 LEU A C 1
ATOM 1557 O O . LEU A 1 195 ? -14.477 20.984 11.008 1 95.94 195 LEU A O 1
ATOM 1561 N N . PRO A 1 196 ? -14.125 22.656 9.469 1 97.5 196 PRO A N 1
ATOM 1562 C CA . PRO A 1 196 ? -13.281 21.781 8.656 1 97.5 196 PRO A CA 1
ATOM 1563 C C . PRO A 1 196 ? -12.016 21.344 9.391 1 97.5 196 PRO A C 1
ATOM 1565 O O . PRO A 1 196 ? -11.383 22.141 10.078 1 97.5 196 PRO A O 1
ATOM 1568 N N . VAL A 1 197 ? -11.766 20.094 9.352 1 98.31 197 VAL A N 1
ATOM 1569 C CA . VAL A 1 197 ? -10.531 19.5 9.836 1 98.31 197 VAL A CA 1
ATOM 1570 C C . VAL A 1 197 ? -9.758 18.891 8.672 1 98.31 197 VAL A C 1
ATOM 1572 O O . VAL A 1 197 ? -10.219 17.922 8.055 1 98.31 197 VAL A O 1
ATOM 1575 N N . ILE A 1 198 ? -8.602 19.422 8.344 1 98.25 198 ILE A N 1
ATOM 1576 C CA . ILE A 1 198 ? -7.828 19 7.176 1 98.25 198 ILE A CA 1
ATOM 1577 C C . ILE A 1 198 ? -6.434 18.562 7.617 1 98.25 198 ILE A C 1
ATOM 1579 O O . ILE A 1 198 ? -5.691 19.344 8.227 1 98.25 198 ILE A O 1
ATOM 1583 N N . SER A 1 199 ? -6.156 17.359 7.398 1 98 199 SER A N 1
ATOM 1584 C CA . SER A 1 199 ? -4.805 16.859 7.629 1 98 199 SER A CA 1
ATOM 1585 C C . SER A 1 199 ? -3.986 16.859 6.344 1 98 199 SER A C 1
ATOM 1587 O O . SER A 1 199 ? -4.535 17.047 5.254 1 98 199 SER A O 1
ATOM 1589 N N . GLU A 1 200 ? -2.695 16.672 6.496 1 97.5 200 GLU A N 1
ATOM 1590 C CA . GLU A 1 200 ? -1.865 16.547 5.301 1 97.5 200 GLU A CA 1
ATOM 1591 C C . GLU A 1 200 ? -2.312 15.367 4.445 1 97.5 200 GLU A C 1
ATOM 1593 O O . GLU A 1 200 ? -2.35 15.461 3.217 1 97.5 200 GLU A O 1
ATOM 1598 N N . ASN A 1 201 ? -2.652 14.266 5.066 1 98.06 201 ASN A N 1
ATOM 1599 C CA . ASN A 1 201 ? -3.1 13.086 4.328 1 98.06 201 ASN A CA 1
ATOM 1600 C C . ASN A 1 201 ? -4.406 13.352 3.584 1 98.06 201 ASN A C 1
ATOM 1602 O O . ASN A 1 201 ? -4.52 13.047 2.396 1 98.06 201 ASN A O 1
ATOM 1606 N N . SER A 1 202 ? -5.359 13.945 4.273 1 98.06 202 SER A N 1
ATOM 1607 C CA . SER A 1 202 ? -6.652 14.18 3.635 1 98.06 202 SER A CA 1
ATOM 1608 C C . SER A 1 202 ? -6.547 15.25 2.557 1 98.06 202 SER A C 1
ATOM 1610 O O . SER A 1 202 ? -7.211 15.164 1.522 1 98.06 202 SER A O 1
ATOM 1612 N N . GLY A 1 203 ? -5.73 16.266 2.811 1 97.62 203 GLY A N 1
ATOM 1613 C CA . GLY A 1 203 ? -5.516 17.281 1.793 1 97.62 203 GLY A CA 1
ATOM 1614 C C . GLY A 1 203 ? -4.871 16.734 0.533 1 97.62 203 GLY A C 1
ATOM 1615 O O . GLY A 1 203 ? -5.305 17.047 -0.578 1 97.62 203 GLY A O 1
ATOM 1616 N N . ALA A 1 204 ? -3.828 16.016 0.707 1 98.19 204 ALA A N 1
ATOM 1617 C CA . ALA A 1 204 ? -3.152 15.406 -0.438 1 98.19 204 ALA A CA 1
ATOM 1618 C C . ALA A 1 204 ? -4.094 14.477 -1.199 1 98.19 204 ALA A C 1
ATOM 1620 O O . ALA A 1 204 ? -4.098 14.461 -2.434 1 98.19 204 ALA A O 1
ATOM 1621 N N . PHE A 1 205 ? -4.844 13.703 -0.446 1 98.56 205 PHE A N 1
ATOM 1622 C CA . PHE A 1 205 ? -5.793 12.781 -1.068 1 98.56 205 PHE A CA 1
ATOM 1623 C C . PHE A 1 205 ? -6.832 13.547 -1.877 1 98.56 205 PHE A C 1
ATOM 1625 O O . PHE A 1 205 ? -7.152 13.164 -3.004 1 98.56 205 PHE A O 1
ATOM 1632 N N . LEU A 1 206 ? -7.348 14.609 -1.332 1 98.06 206 LEU A N 1
ATOM 1633 C CA . LEU A 1 206 ? -8.328 15.438 -2.023 1 98.06 206 LEU A CA 1
ATOM 1634 C C . LEU A 1 206 ? -7.762 15.961 -3.34 1 98.06 206 LEU A C 1
ATOM 1636 O O . LEU A 1 206 ? -8.43 15.906 -4.375 1 98.06 206 LEU A O 1
ATOM 1640 N N . GLU A 1 207 ? -6.605 16.453 -3.26 1 97.5 207 GLU A N 1
ATOM 1641 C CA . GLU A 1 207 ? -6.012 16.953 -4.492 1 97.5 207 GLU A CA 1
ATOM 1642 C C . GLU A 1 207 ? -5.832 15.836 -5.52 1 97.5 207 GLU A C 1
ATOM 1644 O O . GLU A 1 207 ? -6.047 16.047 -6.715 1 97.5 207 GLU A O 1
ATOM 1649 N N . ALA A 1 208 ? -5.375 14.68 -5.082 1 98.5 208 ALA A N 1
ATOM 1650 C CA . ALA A 1 208 ? -5.258 13.539 -5.992 1 98.5 208 ALA A CA 1
ATOM 1651 C C . ALA A 1 208 ? -6.59 13.242 -6.672 1 98.5 208 ALA A C 1
ATOM 1653 O O . ALA A 1 208 ? -6.645 13.047 -7.887 1 98.5 208 ALA A O 1
ATOM 1654 N N . MET A 1 209 ? -7.652 13.242 -5.922 1 97.94 209 MET A N 1
ATOM 1655 C CA . MET A 1 209 ? -8.992 12.992 -6.453 1 97.94 209 MET A CA 1
ATOM 1656 C C . MET A 1 209 ? -9.375 14.047 -7.48 1 97.94 209 MET A C 1
ATOM 1658 O O . MET A 1 209 ? -9.922 13.727 -8.531 1 97.94 209 MET A O 1
ATOM 1662 N N . GLU A 1 210 ? -9.07 15.234 -7.133 1 97.19 210 GLU A N 1
ATOM 1663 C CA . GLU A 1 210 ? -9.367 16.328 -8.047 1 97.19 210 GLU A CA 1
ATOM 1664 C C . GLU A 1 210 ? -8.617 16.172 -9.367 1 97.19 210 GLU A C 1
ATOM 1666 O O . GLU A 1 210 ? -9.195 16.359 -10.438 1 97.19 210 GLU A O 1
ATOM 1671 N N . ARG A 1 211 ? -7.387 15.836 -9.289 1 97.69 211 ARG A N 1
ATOM 1672 C CA . ARG A 1 211 ? -6.59 15.648 -10.5 1 97.69 211 ARG A CA 1
ATOM 1673 C C . ARG A 1 211 ? -7.109 14.469 -11.32 1 97.69 211 ARG A C 1
ATOM 1675 O O . ARG A 1 211 ? -6.996 14.469 -12.547 1 97.69 211 ARG A O 1
ATOM 1682 N N . LEU A 1 212 ? -7.699 13.531 -10.641 1 98 212 LEU A N 1
ATOM 1683 C CA . LEU A 1 212 ? -8.281 12.367 -11.297 1 98 212 LEU A CA 1
ATOM 1684 C C . LEU A 1 212 ? -9.703 12.664 -11.773 1 98 212 LEU A C 1
ATOM 1686 O O . LEU A 1 212 ? -10.344 11.812 -12.391 1 98 212 LEU A O 1
ATOM 1690 N N . HIS A 1 213 ? -10.219 13.836 -11.438 1 97.94 213 HIS A N 1
ATOM 1691 C CA . HIS A 1 213 ? -11.57 14.258 -11.781 1 97.94 213 HIS A CA 1
ATOM 1692 C C . HIS A 1 213 ? -12.617 13.328 -11.172 1 97.94 213 HIS A C 1
ATOM 1694 O O . HIS A 1 213 ? -13.57 12.93 -11.844 1 97.94 213 HIS A O 1
ATOM 1700 N N . ILE A 1 214 ? -12.336 13 -9.945 1 97.38 214 ILE A N 1
ATOM 1701 C CA . ILE A 1 214 ? -13.266 12.172 -9.195 1 97.38 214 ILE A CA 1
ATOM 1702 C C . ILE A 1 214 ? -13.836 12.977 -8.023 1 97.38 214 ILE A C 1
ATOM 1704 O O . ILE A 1 214 ? -13.094 13.477 -7.184 1 97.38 214 ILE A O 1
ATOM 1708 N N . ARG A 1 215 ? -15.133 13.172 -8.039 1 93.44 215 ARG A N 1
ATOM 1709 C CA . ARG A 1 215 ? -15.797 13.828 -6.918 1 93.44 215 ARG A CA 1
ATOM 1710 C C . ARG A 1 215 ? -16.094 12.836 -5.797 1 93.44 215 ARG A C 1
ATOM 1712 O O . ARG A 1 215 ? -16.734 11.812 -6.02 1 93.44 215 ARG A O 1
ATOM 1719 N N . TYR A 1 216 ? -15.523 13.094 -4.629 1 90.31 216 TYR A N 1
ATOM 1720 C CA . TYR A 1 216 ? -15.695 12.219 -3.477 1 90.31 216 TYR A CA 1
ATOM 1721 C C . TYR A 1 216 ? -15.57 13 -2.174 1 90.31 216 TYR A C 1
ATOM 1723 O O . TYR A 1 216 ? -14.836 13.984 -2.102 1 90.31 216 TYR A O 1
ATOM 1731 N N . LYS A 1 217 ? -16.391 12.57 -1.208 1 89.38 217 LYS A N 1
ATOM 1732 C CA . LYS A 1 217 ? -16.359 13.219 0.099 1 89.38 217 LYS A CA 1
ATOM 1733 C C . LYS A 1 217 ? -15.109 12.812 0.883 1 89.38 217 LYS A C 1
ATOM 1735 O O . LYS A 1 217 ? -14.828 11.625 1.031 1 89.38 217 LYS A O 1
ATOM 1740 N N . ILE A 1 218 ? -14.414 13.805 1.373 1 92.06 218 ILE A N 1
ATOM 1741 C CA . ILE A 1 218 ? -13.203 13.562 2.16 1 92.06 218 ILE A CA 1
ATOM 1742 C C . ILE A 1 218 ? -13.5 13.789 3.641 1 92.06 218 ILE A C 1
ATOM 1744 O O . ILE A 1 218 ? -14.016 14.844 4.023 1 92.06 218 ILE A O 1
ATOM 1748 N N . PRO A 1 219 ? -13.078 12.859 4.492 1 87.69 219 PRO A N 1
ATOM 1749 C CA . PRO A 1 219 ? -13.32 13.039 5.926 1 87.69 219 PRO A CA 1
ATOM 1750 C C . PRO A 1 219 ? -12.758 14.352 6.465 1 87.69 219 PRO A C 1
ATOM 1752 O O . PRO A 1 219 ? -11.609 14.695 6.188 1 87.69 219 PRO A O 1
ATOM 1755 N N . GLY A 1 220 ? -13.617 15.055 7.211 1 92.31 220 GLY A N 1
ATOM 1756 C CA . GLY A 1 220 ? -13.18 16.266 7.879 1 92.31 220 GLY A CA 1
ATOM 1757 C C . GLY A 1 220 ? -13.375 17.516 7.039 1 92.31 220 GLY A C 1
ATOM 1758 O O . GLY A 1 220 ? -13.344 18.641 7.559 1 92.31 220 GLY A O 1
ATOM 1759 N N . ILE A 1 221 ? -13.547 17.375 5.746 1 86.81 221 ILE A N 1
ATOM 1760 C CA . ILE A 1 221 ? -13.664 18.516 4.852 1 86.81 221 ILE A CA 1
ATOM 1761 C C . ILE A 1 221 ? -15.109 18.688 4.398 1 86.81 221 ILE A C 1
ATOM 1763 O O . ILE A 1 221 ? -15.656 19.781 4.438 1 86.81 221 ILE A O 1
ATOM 1767 N N . ASP A 1 222 ? -15.773 17.594 3.908 1 75.75 222 ASP A N 1
ATOM 1768 C CA . ASP A 1 222 ? -17.141 17.641 3.404 1 75.75 222 ASP A CA 1
ATOM 1769 C C . ASP A 1 222 ? -18.109 16.969 4.379 1 75.75 222 ASP A C 1
ATOM 1771 O O . ASP A 1 222 ? -17.734 16.047 5.098 1 75.75 222 ASP A O 1
ATOM 1775 N N . MET B 1 1 ? -4.938 2.723 15.82 1 88.75 1 MET B N 1
ATOM 1776 C CA . MET B 1 1 ? -3.707 2.967 15.07 1 88.75 1 MET B CA 1
ATOM 1777 C C . MET B 1 1 ? -3.559 1.968 13.93 1 88.75 1 MET B C 1
ATOM 1779 O O . MET B 1 1 ? -4.031 0.833 14.023 1 88.75 1 MET B O 1
ATOM 1783 N N . PRO B 1 2 ? -2.92 2.393 12.82 1 92.75 2 PRO B N 1
ATOM 1784 C CA . PRO B 1 2 ? -2.738 1.462 11.703 1 92.75 2 PRO B CA 1
ATOM 1785 C C . PRO B 1 2 ? -1.933 0.224 12.094 1 92.75 2 PRO B C 1
ATOM 1787 O O . PRO B 1 2 ? -0.837 0.346 12.648 1 92.75 2 PRO B O 1
ATOM 1790 N N . GLY B 1 3 ? -2.504 -0.939 11.789 1 96.38 3 GLY B N 1
ATOM 1791 C CA . GLY B 1 3 ? -1.781 -2.191 11.953 1 96.38 3 GLY B CA 1
ATOM 1792 C C . GLY B 1 3 ? -1.695 -2.65 13.391 1 96.38 3 GLY B C 1
ATOM 1793 O O . GLY B 1 3 ? -0.708 -3.268 13.797 1 96.38 3 GLY B O 1
ATOM 1794 N N . GLY B 1 4 ? -2.654 -2.268 14.273 1 94.81 4 GLY B N 1
ATOM 1795 C CA . GLY B 1 4 ? -2.643 -2.664 15.672 1 94.81 4 GLY B CA 1
ATOM 1796 C C . GLY B 1 4 ? -2.668 -4.168 15.867 1 94.81 4 GLY B C 1
ATOM 1797 O O . GLY B 1 4 ? -2.078 -4.688 16.812 1 94.81 4 GLY B O 1
ATOM 1798 N N . ARG B 1 5 ? -3.348 -4.918 14.914 1 96.62 5 ARG B N 1
ATOM 1799 C CA . ARG B 1 5 ? -3.398 -6.375 14.953 1 96.62 5 ARG B CA 1
ATOM 1800 C C . ARG B 1 5 ? -2.189 -6.984 14.25 1 96.62 5 ARG B C 1
ATOM 1802 O O . ARG B 1 5 ? -1.776 -8.102 14.57 1 96.62 5 ARG B O 1
ATOM 1809 N N . GLY B 1 6 ? -1.632 -6.25 13.219 1 98.06 6 GLY B N 1
ATOM 1810 C CA . GLY B 1 6 ? -0.489 -6.719 12.453 1 98.06 6 GLY B CA 1
ATOM 1811 C C . GLY B 1 6 ? -0.233 -5.902 11.203 1 98.06 6 GLY B C 1
ATOM 1812 O O 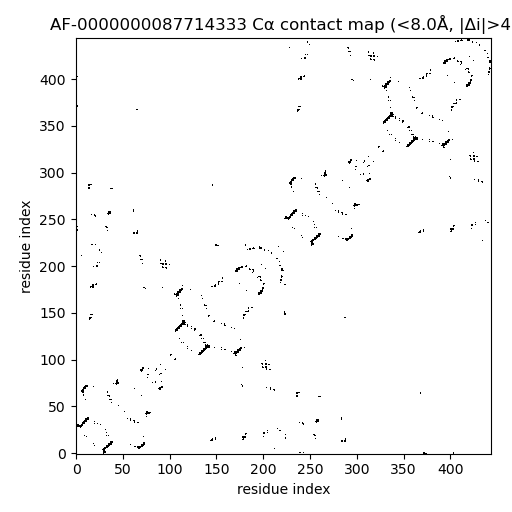. GLY B 1 6 ? -1.161 -5.328 10.625 1 98.06 6 GLY B O 1
ATOM 1813 N N . ARG B 1 7 ? 0.993 -5.867 10.812 1 98.69 7 ARG B N 1
ATOM 1814 C CA . ARG B 1 7 ? 1.419 -5.168 9.602 1 98.69 7 ARG B CA 1
ATOM 1815 C C . ARG B 1 7 ? 2.139 -6.117 8.648 1 98.69 7 ARG B C 1
ATOM 1817 O O . ARG B 1 7 ? 3.104 -6.777 9.039 1 98.69 7 ARG B O 1
ATOM 1824 N N . ILE B 1 8 ? 1.659 -6.18 7.41 1 98.88 8 ILE B N 1
ATOM 1825 C CA . ILE B 1 8 ? 2.268 -7.016 6.383 1 98.88 8 ILE B CA 1
ATOM 1826 C C . ILE B 1 8 ? 3.066 -6.145 5.414 1 98.88 8 ILE B C 1
ATOM 1828 O O . ILE B 1 8 ? 2.52 -5.227 4.797 1 98.88 8 ILE B O 1
ATOM 1832 N N . GLY B 1 9 ? 4.367 -6.406 5.371 1 98.81 9 GLY B N 1
ATOM 1833 C CA . GLY B 1 9 ? 5.199 -5.816 4.336 1 98.81 9 GLY B CA 1
ATOM 1834 C C . GLY B 1 9 ? 5.109 -6.547 3.008 1 98.81 9 GLY B C 1
ATOM 1835 O O . GLY B 1 9 ? 5.016 -7.777 2.975 1 98.81 9 GLY B O 1
ATOM 1836 N N . LEU B 1 10 ? 5.195 -5.801 1.921 1 98.69 10 LEU B N 1
ATOM 1837 C CA . LEU B 1 10 ? 5.066 -6.379 0.588 1 98.69 10 LEU B CA 1
ATOM 1838 C C . LEU B 1 10 ? 6.152 -5.848 -0.343 1 98.69 10 LEU B C 1
ATOM 1840 O O . LEU B 1 10 ? 6.285 -4.633 -0.515 1 98.69 10 LEU B O 1
ATOM 1844 N N . LEU B 1 11 ? 6.938 -6.723 -0.875 1 98.25 11 LEU B N 1
ATOM 1845 C CA . LEU B 1 11 ? 7.844 -6.395 -1.971 1 98.25 11 LEU B CA 1
ATOM 1846 C C . LEU B 1 11 ? 7.156 -6.59 -3.318 1 98.25 11 LEU B C 1
ATOM 1848 O O . LEU B 1 11 ? 6.715 -7.695 -3.641 1 98.25 11 LEU B O 1
ATOM 1852 N N . VAL B 1 12 ? 7.074 -5.527 -4.07 1 97.75 12 VAL B N 1
ATOM 1853 C CA . VAL B 1 12 ? 6.246 -5.547 -5.27 1 97.75 12 VAL B CA 1
ATOM 1854 C C . VAL B 1 12 ? 7.078 -5.121 -6.477 1 97.75 12 VAL B C 1
ATOM 1856 O O . VAL B 1 12 ? 7.816 -4.133 -6.418 1 97.75 12 VAL B O 1
ATOM 1859 N N . PRO B 1 13 ? 6.996 -5.895 -7.59 1 96.06 13 PRO B N 1
ATOM 1860 C CA . PRO B 1 13 ? 7.625 -5.336 -8.789 1 96.06 13 PRO B CA 1
ATOM 1861 C C . PRO B 1 13 ? 6.949 -4.055 -9.266 1 96.06 13 PRO B C 1
ATOM 1863 O O . PRO B 1 13 ? 5.73 -3.906 -9.141 1 96.06 13 PRO B O 1
ATOM 1866 N N . ALA B 1 14 ? 7.676 -3.156 -9.914 1 96.81 14 ALA B N 1
ATOM 1867 C CA . ALA B 1 14 ? 7.227 -1.816 -10.281 1 96.81 14 ALA B CA 1
ATOM 1868 C C . ALA B 1 14 ? 5.98 -1.879 -11.164 1 96.81 14 ALA B C 1
ATOM 1870 O O . ALA B 1 14 ? 5.098 -1.022 -11.062 1 96.81 14 ALA B O 1
ATOM 1871 N N . ASN B 1 15 ? 5.848 -2.896 -11.93 1 96.12 15 ASN B N 1
ATOM 1872 C CA . ASN B 1 15 ? 4.77 -2.928 -12.914 1 96.12 15 ASN B CA 1
ATOM 1873 C C . ASN B 1 15 ? 3.598 -3.781 -12.438 1 96.12 15 ASN B C 1
ATOM 1875 O O . ASN B 1 15 ? 2.787 -4.238 -13.242 1 96.12 15 ASN B O 1
ATOM 1879 N N . ASN B 1 16 ? 3.521 -4.078 -11.211 1 97.19 16 ASN B N 1
ATOM 1880 C CA . ASN B 1 16 ? 2.436 -4.828 -10.586 1 97.19 16 ASN B CA 1
ATOM 1881 C C . ASN B 1 16 ? 1.462 -3.906 -9.859 1 97.19 16 ASN B C 1
ATOM 1883 O O . ASN B 1 16 ? 1.823 -3.277 -8.859 1 97.19 16 ASN B O 1
ATOM 1887 N N . ALA B 1 17 ? 0.2 -3.848 -10.289 1 97.94 17 ALA B N 1
ATOM 1888 C CA . ALA B 1 17 ? -0.814 -2.998 -9.672 1 97.94 17 ALA B CA 1
ATOM 1889 C C . ALA B 1 17 ? -1.882 -3.84 -8.977 1 97.94 17 ALA B C 1
ATOM 1891 O O . ALA B 1 17 ? -2.947 -3.33 -8.617 1 97.94 17 ALA B O 1
ATOM 1892 N N . ALA B 1 18 ? -1.582 -5.141 -8.797 1 98.19 18 ALA B N 1
ATOM 1893 C CA . ALA B 1 18 ? -2.668 -6.027 -8.391 1 98.19 18 ALA B CA 1
ATOM 1894 C C . ALA B 1 18 ? -2.484 -6.496 -6.945 1 98.19 18 ALA B C 1
ATOM 1896 O O . ALA B 1 18 ? -3.449 -6.559 -6.18 1 98.19 18 ALA B O 1
ATOM 1897 N N . VAL B 1 19 ? -1.244 -6.773 -6.531 1 98.38 19 VAL B N 1
ATOM 1898 C CA . VAL B 1 19 ? -1.041 -7.504 -5.285 1 98.38 19 VAL B CA 1
ATOM 1899 C C . VAL B 1 19 ? -1.372 -6.605 -4.098 1 98.38 19 VAL B C 1
ATOM 1901 O O . VAL B 1 19 ? -1.945 -7.062 -3.105 1 98.38 19 VAL B O 1
ATOM 1904 N N . GLU B 1 20 ? -1.074 -5.332 -4.156 1 98.69 20 GLU B N 1
ATOM 1905 C CA . GLU B 1 20 ? -1.455 -4.41 -3.092 1 98.69 20 GLU B CA 1
ATOM 1906 C C . GLU B 1 20 ? -2.971 -4.34 -2.936 1 98.69 20 GLU B C 1
ATOM 1908 O O . GLU B 1 20 ? -3.488 -4.379 -1.817 1 98.69 20 GLU B O 1
ATOM 1913 N N . TYR B 1 21 ? -3.643 -4.293 -4.07 1 98.44 21 TYR B N 1
ATOM 1914 C CA . TYR B 1 21 ? -5.102 -4.254 -4.078 1 98.44 21 TYR B CA 1
ATOM 1915 C C . TYR B 1 21 ? -5.684 -5.496 -3.416 1 98.44 21 TYR B C 1
ATOM 1917 O O . TYR B 1 21 ? -6.512 -5.395 -2.51 1 98.44 21 TYR B O 1
ATOM 1925 N N . ASP B 1 22 ? -5.227 -6.672 -3.832 1 98.38 22 ASP B N 1
ATOM 1926 C CA . ASP B 1 22 ? -5.746 -7.922 -3.289 1 98.38 22 ASP B CA 1
ATOM 1927 C C . ASP B 1 22 ? -5.512 -8.008 -1.783 1 98.38 22 ASP B C 1
ATOM 1929 O O . ASP B 1 22 ? -6.402 -8.398 -1.03 1 98.38 22 ASP B O 1
ATOM 1933 N N . PHE B 1 23 ? -4.301 -7.625 -1.329 1 98.62 23 PHE B N 1
ATOM 1934 C CA . PHE B 1 23 ? -3.965 -7.723 0.086 1 98.62 23 PHE B CA 1
ATOM 1935 C C . PHE B 1 23 ? -4.836 -6.785 0.916 1 98.62 23 PHE B C 1
ATOM 1937 O O . PHE B 1 23 ? -5.352 -7.18 1.965 1 98.62 23 PHE B O 1
ATOM 1944 N N . TRP B 1 24 ? -5.035 -5.566 0.454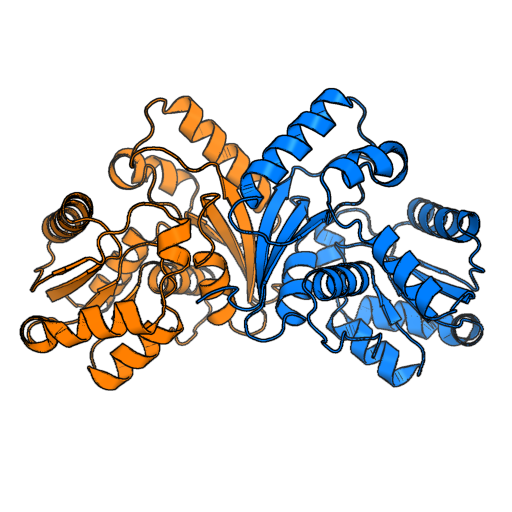 1 98.31 24 TRP B N 1
ATOM 1945 C CA . TRP B 1 24 ? -5.875 -4.633 1.195 1 98.31 24 TRP B CA 1
ATOM 1946 C C . TRP B 1 24 ? -7.324 -5.113 1.228 1 98.31 24 TRP B C 1
ATOM 1948 O O . TRP B 1 24 ? -7.988 -5.027 2.262 1 98.31 24 TRP B O 1
ATOM 1958 N N . LYS B 1 25 ? -7.789 -5.672 0.117 1 97.25 25 LYS B N 1
ATOM 1959 C CA . LYS B 1 25 ? -9.164 -6.156 0.06 1 97.25 25 LYS B CA 1
ATOM 1960 C C . LYS B 1 25 ? -9.367 -7.34 0.998 1 97.25 25 LYS B C 1
ATOM 1962 O O . LYS B 1 25 ? -10.445 -7.5 1.578 1 97.25 25 LYS B O 1
ATOM 1967 N N . MET B 1 26 ? -8.352 -8.133 1.187 1 97.25 26 MET B N 1
ATOM 1968 C CA . MET B 1 26 ? -8.469 -9.336 2.008 1 97.25 26 MET B CA 1
ATOM 1969 C C . MET B 1 26 ? -8.211 -9.016 3.477 1 97.25 26 MET B C 1
ATOM 1971 O O . MET B 1 26 ? -8.516 -9.828 4.352 1 97.25 26 MET B O 1
ATOM 1975 N N . SER B 1 27 ? -7.652 -7.898 3.793 1 97.5 27 SER B N 1
ATOM 1976 C CA . SER B 1 27 ? -7.191 -7.59 5.145 1 97.5 27 SER B CA 1
ATOM 1977 C C . SER B 1 27 ? -8.367 -7.328 6.082 1 97.5 27 SER B C 1
ATOM 1979 O O . SER B 1 27 ? -9.227 -6.5 5.785 1 97.5 27 SER B O 1
ATOM 1981 N N . PRO B 1 28 ? -8.461 -8.039 7.223 1 96.75 28 PRO B N 1
ATOM 1982 C CA . PRO B 1 28 ? -9.422 -7.656 8.258 1 96.75 28 PRO B CA 1
ATOM 1983 C C . PRO B 1 28 ? -9.07 -6.336 8.938 1 96.75 28 PRO B C 1
ATOM 1985 O O . PRO B 1 28 ? -7.965 -5.816 8.75 1 96.75 28 PRO B O 1
ATOM 1988 N N . GLU B 1 29 ? -10.031 -5.828 9.734 1 95.06 29 GLU B N 1
ATOM 1989 C CA . GLU B 1 29 ? -9.773 -4.617 10.5 1 95.06 29 GLU B CA 1
ATOM 1990 C C . GLU B 1 29 ? -8.555 -4.789 11.406 1 95.06 29 GLU B C 1
ATOM 1992 O O . GLU B 1 29 ? -8.383 -5.828 12.039 1 95.06 29 GLU B O 1
ATOM 1997 N N . GLY B 1 30 ? -7.707 -3.795 11.367 1 96.62 30 GLY B N 1
ATOM 1998 C CA . GLY B 1 30 ? -6.543 -3.793 12.234 1 96.62 30 GLY B CA 1
ATOM 1999 C C . GLY B 1 30 ? -5.293 -4.336 11.57 1 96.62 30 GLY B C 1
ATOM 2000 O O . GLY B 1 30 ? -4.191 -4.207 12.102 1 96.62 30 GLY B O 1
ATOM 2001 N N . VAL B 1 31 ? -5.41 -4.992 10.406 1 98.38 31 VAL B N 1
ATOM 2002 C CA . VAL B 1 31 ? -4.254 -5.453 9.641 1 98.38 31 VAL B CA 1
ATOM 2003 C C . VAL B 1 31 ? -4.008 -4.52 8.461 1 98.38 31 VAL B C 1
ATOM 2005 O O . VAL B 1 31 ? -4.93 -4.207 7.703 1 98.38 31 VAL B O 1
ATOM 2008 N N . THR B 1 32 ? -2.791 -4.031 8.359 1 98.62 32 THR B N 1
ATOM 2009 C CA . THR B 1 32 ? -2.471 -3.07 7.309 1 98.62 32 THR B CA 1
ATOM 2010 C C . THR B 1 32 ? -1.354 -3.598 6.41 1 98.62 32 THR B C 1
ATOM 2012 O O . THR B 1 32 ? -0.627 -4.516 6.793 1 98.62 32 THR B O 1
ATOM 2015 N N . ILE B 1 33 ? -1.289 -3.107 5.184 1 98.81 33 ILE B N 1
ATOM 2016 C CA . ILE B 1 33 ? -0.328 -3.506 4.164 1 98.81 33 ILE B CA 1
ATOM 2017 C C . ILE B 1 33 ? 0.625 -2.348 3.871 1 98.81 33 ILE B C 1
ATOM 2019 O O . ILE B 1 33 ? 0.193 -1.205 3.707 1 98.81 33 ILE B O 1
ATOM 2023 N N . HIS B 1 34 ? 1.892 -2.6 3.861 1 98.81 34 HIS B N 1
ATOM 2024 C CA . HIS B 1 34 ? 2.936 -1.61 3.617 1 98.81 34 HIS B CA 1
ATOM 2025 C C . HIS B 1 34 ? 3.91 -2.09 2.547 1 98.81 34 HIS B C 1
ATOM 2027 O O . HIS B 1 34 ? 4.527 -3.148 2.693 1 98.81 34 HIS B O 1
ATOM 2033 N N . SER B 1 35 ? 4.102 -1.26 1.486 1 98.62 35 SER B N 1
ATOM 2034 C CA . SER B 1 35 ? 4.777 -1.815 0.318 1 98.62 35 SER B CA 1
ATOM 2035 C C . SER B 1 35 ? 6.016 -1.002 -0.043 1 98.62 35 SER B C 1
ATOM 2037 O O . SER B 1 35 ? 6.098 0.185 0.278 1 98.62 35 SER B O 1
ATOM 2039 N N . THR B 1 36 ? 6.957 -1.613 -0.64 1 98.62 36 THR B N 1
ATOM 2040 C CA . THR B 1 36 ? 8 -0.985 -1.443 1 98.62 36 THR B CA 1
ATOM 2041 C C . THR B 1 36 ? 8.172 -1.715 -2.771 1 98.62 36 THR B C 1
ATOM 2043 O O . THR B 1 36 ? 7.77 -2.873 -2.908 1 98.62 36 THR B O 1
ATOM 2046 N N . ARG B 1 37 ? 8.703 -0.977 -3.717 1 98 37 ARG B N 1
ATOM 2047 C CA . ARG B 1 37 ? 8.766 -1.544 -5.059 1 98 37 ARG B CA 1
ATOM 2048 C C . ARG B 1 37 ? 10.211 -1.756 -5.496 1 98 37 ARG B C 1
ATOM 2050 O O . ARG B 1 37 ? 11.109 -1.053 -5.039 1 98 37 ARG B O 1
ATOM 2057 N N . MET B 1 38 ? 10.359 -2.689 -6.297 1 95.38 38 MET B N 1
ATOM 2058 C CA . MET B 1 38 ? 11.609 -2.994 -6.977 1 95.38 38 MET B CA 1
ATOM 2059 C C . MET B 1 38 ? 11.445 -2.916 -8.492 1 95.38 38 MET B C 1
ATOM 2061 O O . MET B 1 38 ? 10.336 -3.102 -9.008 1 95.38 38 MET B O 1
ATOM 2065 N N . ARG B 1 39 ? 12.523 -2.662 -9.18 1 91.25 39 ARG B N 1
ATOM 2066 C CA . ARG B 1 39 ? 12.492 -2.605 -10.641 1 91.25 39 ARG B CA 1
ATOM 2067 C C . ARG B 1 39 ? 12.031 -3.936 -11.227 1 91.25 39 ARG B C 1
ATOM 2069 O O . ARG B 1 39 ? 12.367 -5 -10.703 1 91.25 39 ARG B O 1
ATOM 2076 N N . PRO B 1 40 ? 11.266 -3.732 -12.305 1 84.5 40 PRO B N 1
ATOM 2077 C CA . PRO B 1 40 ? 10.961 -4.984 -13.008 1 84.5 40 PRO B CA 1
ATOM 2078 C C . PRO B 1 40 ? 12.211 -5.66 -13.57 1 84.5 40 PRO B C 1
ATOM 2080 O O . PRO B 1 40 ? 13.18 -4.98 -13.93 1 84.5 40 PRO B O 1
ATOM 2083 N N . THR B 1 41 ? 12.258 -6.859 -13.445 1 79.88 41 THR B N 1
ATOM 2084 C CA . THR B 1 41 ? 13.391 -7.605 -13.984 1 79.88 41 THR B CA 1
ATOM 2085 C C . THR B 1 41 ? 12.984 -8.406 -15.219 1 79.88 41 THR B C 1
ATOM 2087 O O . THR B 1 41 ? 11.805 -8.727 -15.383 1 79.88 41 THR B O 1
ATOM 2090 N N . LYS B 1 42 ? 14.008 -8.453 -16.094 1 76.06 42 LYS B N 1
ATOM 2091 C CA . LYS B 1 42 ? 13.812 -9.344 -17.234 1 76.06 42 LYS B CA 1
ATOM 2092 C C . LYS B 1 42 ? 14.102 -10.797 -16.859 1 76.06 42 LYS B C 1
ATOM 2094 O O . LYS B 1 42 ? 15.07 -11.07 -16.141 1 76.06 42 LYS B O 1
ATOM 2099 N N . GLY B 1 43 ? 13.195 -11.586 -17.266 1 75.25 43 GLY B N 1
ATOM 2100 C CA . GLY B 1 43 ? 13.391 -12.992 -16.969 1 75.25 43 GLY B CA 1
ATOM 2101 C C . GLY B 1 43 ? 13 -13.359 -15.547 1 75.25 43 GLY B C 1
ATOM 2102 O O . GLY B 1 43 ? 12.453 -12.531 -14.812 1 75.25 43 GLY B O 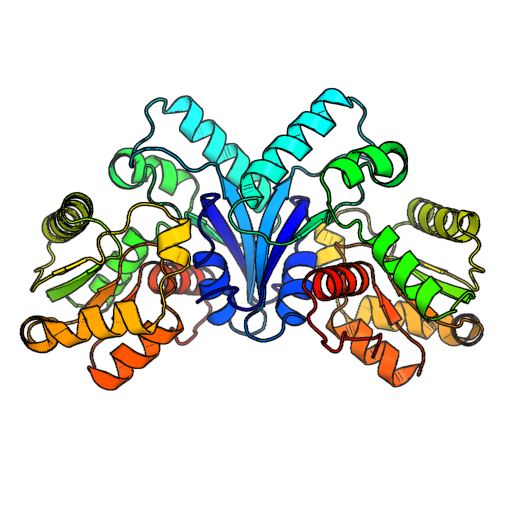1
ATOM 2103 N N . CYS B 1 44 ? 13.227 -14.5 -15.055 1 79.31 44 CYS B N 1
ATOM 2104 C CA . CYS B 1 44 ? 12.727 -14.969 -13.773 1 79.31 44 CYS B CA 1
ATOM 2105 C C . CYS B 1 44 ? 13.859 -15.141 -12.773 1 79.31 44 CYS B C 1
ATOM 2107 O O . CYS B 1 44 ? 13.625 -15.227 -11.562 1 79.31 44 CYS B O 1
ATOM 2109 N N . GLU B 1 45 ? 15.172 -14.969 -13.344 1 88 45 GLU B N 1
ATOM 2110 C CA . GLU B 1 45 ? 16.297 -15.211 -12.445 1 88 45 GLU B CA 1
ATOM 2111 C C . GLU B 1 45 ? 17.344 -14.117 -12.562 1 88 45 GLU B C 1
ATOM 2113 O O . GLU B 1 45 ? 17.641 -13.641 -13.664 1 88 45 GLU B O 1
ATOM 2118 N N . PRO B 1 46 ? 18.031 -13.836 -11.375 1 90.94 46 PRO B N 1
ATOM 2119 C CA . PRO B 1 46 ? 19.094 -12.82 -11.414 1 90.94 46 PRO B CA 1
ATOM 2120 C C . PRO B 1 46 ? 20.375 -13.328 -12.07 1 90.94 46 PRO B C 1
ATOM 2122 O O . PRO B 1 46 ? 20.734 -14.492 -11.898 1 90.94 46 PRO B O 1
ATOM 2125 N N . THR B 1 47 ? 21 -12.477 -12.844 1 89.75 47 THR B N 1
ATOM 2126 C CA . THR B 1 47 ? 22.266 -12.805 -13.469 1 89.75 47 THR B CA 1
ATOM 2127 C C . THR B 1 47 ? 23.438 -12.422 -12.562 1 89.75 47 THR B C 1
ATOM 2129 O O . THR B 1 47 ? 24.531 -12.961 -12.695 1 89.75 47 THR B O 1
ATOM 2132 N N . ASP B 1 48 ? 23.297 -11.523 -11.672 1 92.56 48 ASP B N 1
ATOM 2133 C CA . ASP B 1 48 ? 24.266 -11.094 -10.656 1 92.56 48 ASP B CA 1
ATOM 2134 C C . ASP B 1 48 ? 23.688 -11.281 -9.25 1 92.56 48 ASP B C 1
ATOM 2136 O O . ASP B 1 48 ? 22.922 -10.445 -8.773 1 92.56 48 ASP B O 1
ATOM 2140 N N . ILE B 1 49 ? 24.172 -12.273 -8.57 1 93 49 ILE B N 1
ATOM 2141 C CA . ILE B 1 49 ? 23.625 -12.68 -7.285 1 93 49 ILE B CA 1
ATOM 2142 C C . ILE B 1 49 ? 23.922 -11.617 -6.234 1 93 49 ILE B C 1
ATOM 2144 O O . ILE B 1 49 ? 23.109 -11.359 -5.344 1 93 49 ILE B O 1
ATOM 2148 N N . ASN B 1 50 ? 25.078 -11 -6.352 1 94.81 50 ASN B N 1
ATOM 2149 C CA . ASN B 1 50 ? 25.438 -9.961 -5.398 1 94.81 50 ASN B CA 1
ATOM 2150 C C . ASN B 1 50 ? 24.516 -8.75 -5.504 1 94.81 50 ASN B C 1
ATOM 2152 O O . ASN B 1 50 ? 24.125 -8.172 -4.488 1 94.81 50 ASN B O 1
ATOM 2156 N N . GLU B 1 51 ? 24.25 -8.453 -6.68 1 93.69 51 GLU B N 1
ATOM 2157 C CA . GLU B 1 51 ? 23.312 -7.355 -6.891 1 93.69 51 GLU B CA 1
ATOM 2158 C C . GLU B 1 51 ? 21.922 -7.707 -6.363 1 93.69 51 GLU B C 1
ATOM 2160 O O . GLU B 1 51 ? 21.266 -6.871 -5.754 1 93.69 51 GLU B O 1
ATOM 2165 N N . PHE B 1 52 ? 21.562 -8.961 -6.602 1 94.56 52 PHE B N 1
ATOM 2166 C CA . PHE B 1 52 ? 20.25 -9.438 -6.137 1 94.56 52 PHE B CA 1
ATOM 2167 C C . PHE B 1 52 ? 20.172 -9.383 -4.617 1 94.56 52 PHE B C 1
ATOM 2169 O O . PHE B 1 52 ? 19.203 -8.875 -4.062 1 94.56 52 PHE B O 1
ATOM 2176 N N . VAL B 1 53 ? 21.188 -9.742 -3.951 1 95.25 53 VAL B N 1
ATOM 2177 C CA . VAL B 1 53 ? 21.234 -9.734 -2.492 1 95.25 53 VAL B CA 1
ATOM 2178 C C . VAL B 1 53 ? 21.188 -8.305 -1.979 1 95.25 53 VAL B C 1
ATOM 2180 O O . VAL B 1 53 ? 20.516 -8.008 -0.987 1 95.25 53 VAL B O 1
ATOM 2183 N N . ARG B 1 54 ? 21.891 -7.383 -2.65 1 95.69 54 ARG B N 1
ATOM 2184 C CA . ARG B 1 54 ? 21.891 -5.973 -2.268 1 95.69 54 ARG B CA 1
ATOM 2185 C C . ARG B 1 54 ? 20.484 -5.391 -2.369 1 95.69 54 ARG B C 1
ATOM 2187 O O . ARG B 1 54 ? 20.031 -4.656 -1.482 1 95.69 54 ARG B O 1
ATOM 2194 N N . GLU B 1 55 ? 19.812 -5.762 -3.393 1 94.06 55 GLU B N 1
ATOM 2195 C CA . GLU B 1 55 ? 18.453 -5.277 -3.59 1 94.06 55 GLU B CA 1
ATOM 2196 C C . GLU B 1 55 ? 17.516 -5.801 -2.504 1 94.06 55 GLU B C 1
ATOM 2198 O O . GLU B 1 55 ? 16.703 -5.047 -1.965 1 94.06 55 GLU B O 1
ATOM 2203 N N . LEU B 1 56 ? 17.656 -7.074 -2.211 1 96.38 56 LEU B N 1
ATOM 2204 C CA . LEU B 1 56 ? 16.828 -7.676 -1.168 1 96.38 56 LEU B CA 1
ATOM 2205 C C . LEU B 1 56 ? 17.109 -7.035 0.187 1 96.38 56 LEU B C 1
ATOM 2207 O O . LEU B 1 56 ? 16.188 -6.793 0.971 1 96.38 56 LEU B O 1
ATOM 2211 N N . THR B 1 57 ? 18.391 -6.758 0.442 1 97.31 57 THR B N 1
ATOM 2212 C CA . THR B 1 57 ? 18.797 -6.129 1.694 1 97.31 57 THR B CA 1
ATOM 2213 C C . THR B 1 57 ? 18.188 -4.734 1.819 1 97.31 57 THR B C 1
ATOM 2215 O O . THR B 1 57 ? 17.641 -4.379 2.869 1 97.31 57 THR B O 1
ATOM 2218 N N . GLU B 1 58 ? 18.297 -4.016 0.758 1 96.62 58 GLU B N 1
ATOM 2219 C CA . GLU B 1 58 ? 17.734 -2.668 0.749 1 96.62 58 GLU B CA 1
ATOM 2220 C C . GLU B 1 58 ? 16.219 -2.695 0.958 1 96.62 58 GLU B C 1
ATOM 2222 O O . GLU B 1 58 ? 15.688 -1.918 1.749 1 96.62 58 GLU B O 1
ATOM 2227 N N . ALA B 1 59 ? 15.562 -3.551 0.254 1 96.81 59 ALA B N 1
ATOM 2228 C CA . ALA B 1 59 ? 14.117 -3.67 0.395 1 96.81 59 ALA B CA 1
ATOM 2229 C C . ALA B 1 59 ? 13.734 -4.059 1.821 1 96.81 59 ALA B C 1
ATOM 2231 O O . ALA B 1 59 ? 12.773 -3.518 2.383 1 96.81 59 ALA B O 1
ATOM 2232 N N . HIS B 1 60 ? 14.453 -5 2.389 1 97.62 60 HIS B N 1
ATOM 2233 C CA . HIS B 1 60 ? 14.211 -5.414 3.766 1 97.62 60 HIS B CA 1
ATOM 2234 C C . HIS B 1 60 ? 14.359 -4.242 4.727 1 97.62 60 HIS B C 1
ATOM 2236 O O . HIS B 1 60 ? 13.539 -4.066 5.633 1 97.62 60 HIS B O 1
ATOM 2242 N N . GLU B 1 61 ? 15.367 -3.441 4.516 1 97.56 61 GLU B N 1
ATOM 2243 C CA . GLU B 1 61 ? 15.625 -2.295 5.383 1 97.56 61 GLU B CA 1
ATOM 2244 C C . GLU B 1 61 ? 14.5 -1.272 5.297 1 97.56 61 GLU B C 1
ATOM 2246 O O . GLU B 1 61 ? 14.148 -0.644 6.297 1 97.56 61 GLU B O 1
ATOM 2251 N N . LEU B 1 62 ? 13.938 -1.145 4.152 1 98.06 62 LEU B N 1
ATOM 2252 C CA . LEU B 1 62 ? 12.875 -0.164 3.936 1 98.06 62 LEU B CA 1
ATOM 2253 C C . LEU B 1 62 ? 11.586 -0.603 4.613 1 98.06 62 LEU B C 1
ATOM 2255 O O . LEU B 1 62 ? 10.734 0.23 4.934 1 98.06 62 LEU B O 1
ATOM 2259 N N . LEU B 1 63 ? 11.445 -1.911 4.848 1 98.38 63 LEU B N 1
ATOM 2260 C CA . LEU B 1 63 ? 10.164 -2.408 5.328 1 98.38 63 LEU B CA 1
ATOM 2261 C C . LEU B 1 63 ? 10.258 -2.857 6.781 1 98.38 63 LEU B C 1
ATOM 2263 O O . LEU B 1 63 ? 9.242 -3.012 7.457 1 98.38 63 LEU B O 1
ATOM 2267 N N . ARG B 1 64 ? 11.43 -3.098 7.277 1 96.88 64 ARG B N 1
ATOM 2268 C CA . ARG B 1 64 ? 11.633 -3.834 8.523 1 96.88 64 ARG B CA 1
ATOM 2269 C C . ARG B 1 64 ? 10.961 -3.121 9.695 1 96.88 64 ARG B C 1
ATOM 2271 O O . ARG B 1 64 ? 10.422 -3.766 10.594 1 96.88 64 ARG B O 1
ATOM 2278 N N . GLU B 1 65 ? 10.906 -1.806 9.68 1 96.81 65 GLU B N 1
ATOM 2279 C CA . GLU B 1 65 ? 10.391 -1.082 10.844 1 96.81 65 GLU B CA 1
ATOM 2280 C C . GLU B 1 65 ? 8.867 -1.056 10.852 1 96.81 65 GLU B C 1
ATOM 2282 O O . GLU B 1 65 ? 8.25 -0.833 11.891 1 96.81 65 GLU B O 1
ATOM 2287 N N . VAL B 1 66 ? 8.234 -1.287 9.711 1 98 66 VAL B N 1
ATOM 2288 C CA . VAL B 1 66 ? 6.789 -1.121 9.633 1 98 66 VAL B CA 1
ATOM 2289 C C . VAL B 1 66 ? 6.129 -2.467 9.344 1 98 66 VAL B C 1
ATOM 2291 O O . VAL B 1 66 ? 4.965 -2.52 8.945 1 98 66 VAL B O 1
ATOM 2294 N N . SER B 1 67 ? 6.836 -3.547 9.492 1 98.31 67 SER B N 1
ATOM 2295 C CA . SER B 1 67 ? 6.289 -4.848 9.117 1 98.31 67 SER B CA 1
ATOM 2296 C C . SER B 1 67 ? 6.566 -5.895 10.195 1 98.31 67 SER B C 1
ATOM 2298 O O . SER B 1 67 ? 7.664 -5.938 10.75 1 98.31 67 SER B O 1
ATOM 2300 N N . ASP B 1 68 ? 5.547 -6.695 10.461 1 98.44 68 ASP B N 1
ATOM 2301 C CA . ASP B 1 68 ? 5.715 -7.859 11.32 1 98.44 68 ASP B CA 1
ATOM 2302 C C . ASP B 1 68 ? 6.125 -9.086 10.508 1 98.44 68 ASP B C 1
ATOM 2304 O O . ASP B 1 68 ? 6.816 -9.969 11.016 1 98.44 68 ASP B O 1
ATOM 2308 N N . VAL B 1 69 ? 5.668 -9.164 9.305 1 98.5 69 VAL B N 1
ATOM 2309 C CA . VAL B 1 69 ? 5.977 -10.188 8.32 1 98.5 69 VAL B CA 1
ATOM 2310 C C . VAL B 1 69 ? 6.117 -9.547 6.938 1 98.5 69 VAL B C 1
ATOM 2312 O O . VAL B 1 69 ? 5.492 -8.523 6.656 1 98.5 69 VAL B O 1
ATOM 2315 N N . ILE B 1 70 ? 7 -10.086 6.105 1 98.75 70 ILE B N 1
ATOM 2316 C CA . ILE B 1 70 ? 7.207 -9.523 4.777 1 98.75 70 ILE B CA 1
ATOM 2317 C C . ILE B 1 70 ? 6.953 -10.594 3.715 1 98.75 70 ILE B C 1
ATOM 2319 O O . ILE B 1 70 ? 7.438 -11.719 3.836 1 98.75 70 ILE B O 1
ATOM 2323 N N . VAL B 1 71 ? 6.195 -10.273 2.736 1 98.69 71 VAL B N 1
ATOM 2324 C CA . VAL B 1 71 ? 5.902 -11.125 1.59 1 98.69 71 VAL B CA 1
ATOM 2325 C C . VAL B 1 71 ? 6.727 -10.68 0.386 1 98.69 71 VAL B C 1
ATOM 2327 O O . VAL B 1 71 ? 6.742 -9.492 0.042 1 98.69 71 VAL B O 1
ATOM 2330 N N . TYR B 1 72 ? 7.438 -11.625 -0.202 1 98 72 TYR B N 1
ATOM 2331 C CA . TYR B 1 72 ? 8.141 -11.406 -1.462 1 98 72 TYR B CA 1
ATOM 2332 C C . TYR B 1 72 ? 7.191 -11.555 -2.646 1 98 72 TYR B C 1
ATOM 2334 O O . TYR B 1 72 ? 7.137 -12.609 -3.277 1 98 72 TYR B O 1
ATOM 2342 N N . GLY B 1 73 ? 6.527 -10.508 -3.025 1 96.38 73 GLY B N 1
ATOM 2343 C CA . GLY B 1 73 ? 5.477 -10.531 -4.031 1 96.38 73 GLY B CA 1
ATOM 2344 C C . GLY B 1 73 ? 6.012 -10.562 -5.449 1 96.38 73 GLY B C 1
ATOM 2345 O O . GLY B 1 73 ? 5.406 -10 -6.363 1 96.38 73 GLY B O 1
ATOM 2346 N N . ARG B 1 74 ? 7.207 -11.156 -5.609 1 92.56 74 ARG B N 1
ATOM 2347 C CA . ARG B 1 74 ? 7.84 -11.297 -6.918 1 92.56 74 ARG B CA 1
ATOM 2348 C C . ARG B 1 74 ? 8.164 -12.75 -7.219 1 92.56 74 ARG B C 1
ATOM 2350 O O . ARG B 1 74 ? 8.258 -13.578 -6.305 1 92.56 74 ARG B O 1
ATOM 2357 N N . THR B 1 75 ? 8.273 -13.031 -8.484 1 84.75 75 THR B N 1
ATOM 2358 C CA . THR B 1 75 ? 8.695 -14.367 -8.883 1 84.75 75 THR B CA 1
ATOM 2359 C C . THR B 1 75 ? 10.188 -14.391 -9.188 1 84.75 75 THR B C 1
ATOM 2361 O O . THR B 1 75 ? 10.828 -15.445 -9.117 1 84.75 75 THR B O 1
ATOM 2364 N N . TYR B 1 76 ? 10.703 -13.273 -9.391 1 85.62 76 TYR B N 1
ATOM 2365 C CA . TYR B 1 76 ? 12.109 -13.148 -9.758 1 85.62 76 TYR B CA 1
ATOM 2366 C C . TYR B 1 76 ? 13.016 -13.742 -8.68 1 85.62 76 TYR B C 1
ATOM 2368 O O . TYR B 1 76 ? 12.977 -13.312 -7.527 1 85.62 76 TYR B O 1
ATOM 2376 N N . GLY B 1 77 ? 13.766 -14.812 -9.062 1 88.5 77 GLY B N 1
ATOM 2377 C CA . GLY B 1 77 ? 14.75 -15.406 -8.18 1 88.5 77 GLY B CA 1
ATOM 2378 C C . GLY B 1 77 ? 14.211 -16.578 -7.371 1 88.5 77 GLY B C 1
ATOM 2379 O O . GLY B 1 77 ? 14.977 -17.297 -6.73 1 88.5 77 GLY B O 1
ATOM 2380 N N . THR B 1 78 ? 12.867 -16.812 -7.441 1 89.06 78 THR B N 1
ATOM 2381 C CA . THR B 1 78 ? 12.266 -17.75 -6.488 1 89.06 78 THR B CA 1
ATOM 2382 C C . THR B 1 78 ? 12.586 -19.188 -6.863 1 89.06 78 THR B C 1
ATOM 2384 O O . THR B 1 78 ? 12.594 -20.078 -6 1 89.06 78 THR B O 1
ATOM 2387 N N . HIS B 1 79 ? 12.82 -19.5 -8.133 1 83.25 79 HIS B N 1
ATOM 2388 C CA . HIS B 1 79 ? 13.078 -20.875 -8.516 1 83.25 79 HIS B CA 1
ATOM 2389 C C . HIS B 1 79 ? 14.547 -21.25 -8.305 1 83.25 79 HIS B C 1
ATOM 2391 O O . HIS B 1 79 ? 14.859 -22.328 -7.816 1 83.25 79 HIS B O 1
ATOM 2397 N N . GLY B 1 80 ? 15.477 -20.297 -8.562 1 84.81 80 GLY B N 1
ATOM 2398 C CA . GLY B 1 80 ? 16.906 -20.578 -8.445 1 84.81 80 GLY B CA 1
ATOM 2399 C C . GLY B 1 80 ? 17.5 -20.141 -7.129 1 84.81 80 GLY B C 1
ATOM 2400 O O . GLY B 1 80 ? 18.562 -20.609 -6.73 1 84.81 80 GLY B O 1
ATOM 2401 N N . ASN B 1 81 ? 16.781 -19.234 -6.449 1 90.88 81 ASN B N 1
ATOM 2402 C CA . ASN B 1 81 ? 17.391 -18.594 -5.285 1 90.88 81 ASN B CA 1
ATOM 2403 C C . ASN B 1 81 ? 16.438 -18.562 -4.102 1 90.88 81 ASN B C 1
ATOM 2405 O O . ASN B 1 81 ? 16.469 -17.625 -3.297 1 90.88 81 ASN B O 1
ATOM 2409 N N . ALA B 1 82 ? 15.531 -19.531 -4.023 1 91.56 82 ALA B N 1
ATOM 2410 C CA . ALA B 1 82 ? 14.508 -19.562 -2.979 1 91.56 82 ALA B CA 1
ATOM 2411 C C . ALA B 1 82 ? 15.148 -19.562 -1.591 1 91.56 82 ALA B C 1
ATOM 2413 O O . ALA B 1 82 ? 14.68 -18.875 -0.684 1 91.56 82 ALA B O 1
ATOM 2414 N N . GLU B 1 83 ? 16.188 -20.312 -1.41 1 91.94 83 GLU B N 1
ATOM 2415 C CA . GLU B 1 83 ? 16.844 -20.406 -0.107 1 91.94 83 GLU B CA 1
ATOM 2416 C C . GLU B 1 83 ? 17.391 -19.062 0.333 1 91.94 83 GLU B C 1
ATOM 2418 O O . GLU B 1 83 ? 17.344 -18.719 1.514 1 91.94 83 GLU B O 1
ATOM 2423 N N . LEU B 1 84 ? 17.969 -18.391 -0.62 1 92.06 84 LEU B N 1
ATOM 2424 C CA . LEU B 1 84 ? 18.5 -17.062 -0.338 1 92.06 84 LEU B CA 1
ATOM 2425 C C . LEU B 1 84 ? 17.375 -16.125 0.117 1 92.06 84 LEU B C 1
ATOM 2427 O O . LEU B 1 84 ? 17.531 -15.406 1.105 1 92.06 84 LEU B O 1
ATOM 2431 N N . ILE B 1 85 ? 16.297 -16.172 -0.523 1 94.44 85 ILE B N 1
ATOM 2432 C CA . ILE B 1 85 ? 15.164 -15.312 -0.219 1 94.44 85 ILE B CA 1
ATOM 2433 C C . ILE B 1 85 ? 14.578 -15.688 1.141 1 94.44 85 ILE B C 1
ATOM 2435 O O . ILE B 1 85 ? 14.266 -14.812 1.951 1 94.44 85 ILE B O 1
ATOM 2439 N N . ARG B 1 86 ? 14.531 -16.969 1.413 1 92.12 86 ARG B N 1
ATOM 2440 C CA . ARG B 1 86 ? 13.992 -17.469 2.674 1 92.12 86 ARG B CA 1
ATOM 2441 C C . ARG B 1 86 ? 14.844 -17.016 3.854 1 92.12 86 ARG B C 1
ATOM 2443 O O . ARG B 1 86 ? 14.32 -16.797 4.949 1 92.12 86 ARG B O 1
ATOM 2450 N N . LYS B 1 87 ? 16.094 -16.828 3.598 1 93.19 87 LYS B N 1
ATOM 2451 C CA . LYS B 1 87 ? 17 -16.406 4.656 1 93.19 87 LYS B CA 1
ATOM 2452 C C . LYS B 1 87 ? 16.625 -15.016 5.176 1 93.19 87 LYS B C 1
ATOM 2454 O O . LYS B 1 87 ? 16.906 -14.68 6.328 1 93.19 87 LYS B O 1
ATOM 2459 N N . PHE B 1 88 ? 15.977 -14.242 4.367 1 95.25 88 PHE B N 1
ATOM 2460 C CA . PHE B 1 88 ? 15.516 -12.938 4.805 1 95.25 88 PHE B CA 1
ATOM 2461 C C . PHE B 1 88 ? 14.227 -13.062 5.617 1 95.25 88 PHE B C 1
ATOM 2463 O O . PHE B 1 88 ? 13.734 -12.078 6.168 1 95.25 88 PHE B O 1
ATOM 2470 N N . GLY B 1 89 ? 13.688 -14.281 5.613 1 95.06 89 GLY B N 1
ATOM 2471 C CA . GLY B 1 89 ? 12.445 -14.5 6.328 1 95.06 89 GLY B CA 1
ATOM 2472 C C . GLY B 1 89 ? 11.219 -14.117 5.523 1 95.06 89 GLY B C 1
ATOM 2473 O O . GLY B 1 89 ? 10.125 -13.984 6.078 1 95.06 89 GLY B O 1
ATOM 2474 N N . PHE B 1 90 ? 11.312 -13.922 4.238 1 97.81 90 PHE B N 1
ATOM 2475 C CA . PHE B 1 90 ? 10.203 -13.5 3.393 1 97.81 90 PHE B CA 1
ATOM 2476 C C . PHE B 1 90 ? 9.289 -14.688 3.084 1 97.81 90 PHE B C 1
ATOM 2478 O O . PHE B 1 90 ? 9.758 -15.812 2.93 1 97.81 90 PHE B O 1
ATOM 2485 N N . ILE B 1 91 ? 8.055 -14.43 3.023 1 98.06 91 ILE B N 1
ATOM 2486 C CA . ILE B 1 91 ? 7.086 -15.398 2.506 1 98.06 91 ILE B CA 1
ATOM 2487 C C . ILE B 1 91 ? 7.145 -15.414 0.979 1 98.06 91 ILE B C 1
ATOM 2489 O O . ILE B 1 91 ? 7.07 -14.367 0.336 1 98.06 91 ILE B O 1
ATOM 2493 N N . ILE B 1 92 ? 7.324 -16.531 0.45 1 97.62 92 ILE B N 1
ATOM 2494 C CA . ILE B 1 92 ? 7.266 -16.734 -0.995 1 97.62 92 ILE B CA 1
ATOM 2495 C C . ILE B 1 92 ? 5.891 -17.266 -1.39 1 97.62 92 ILE B C 1
ATOM 2497 O O . ILE B 1 92 ? 5.48 -18.344 -0.946 1 97.62 92 ILE B O 1
ATOM 2501 N N . PRO B 1 93 ? 5.191 -16.562 -2.287 1 97.5 93 PRO B N 1
ATOM 2502 C CA . PRO B 1 93 ? 3.791 -16.891 -2.568 1 97.5 93 PRO B CA 1
ATOM 2503 C C . PRO B 1 93 ? 3.6 -18.312 -3.055 1 97.5 93 PRO B C 1
ATOM 2505 O O . PRO B 1 93 ? 2.705 -19.016 -2.574 1 97.5 93 PRO B O 1
ATOM 2508 N N . GLU B 1 94 ? 4.398 -18.766 -3.955 1 95.5 94 GLU B N 1
ATOM 2509 C CA . GLU B 1 94 ? 4.242 -20.109 -4.477 1 95.5 94 GLU B CA 1
ATOM 2510 C C . GLU B 1 94 ? 4.461 -21.156 -3.383 1 95.5 94 GLU B C 1
ATOM 2512 O O . GLU B 1 94 ? 3.766 -22.172 -3.34 1 95.5 94 GLU B O 1
ATOM 2517 N N . ASP B 1 95 ? 5.43 -20.875 -2.516 1 96.31 95 ASP B N 1
ATOM 2518 C CA . ASP B 1 95 ? 5.66 -21.75 -1.37 1 96.31 95 ASP B CA 1
ATOM 2519 C C . ASP B 1 95 ? 4.445 -21.781 -0.446 1 96.31 95 ASP B C 1
ATOM 2521 O O . ASP B 1 95 ? 4.082 -22.828 0.084 1 96.31 95 ASP B O 1
ATOM 2525 N N . ALA B 1 96 ? 3.91 -20.625 -0.237 1 97.31 96 ALA B N 1
ATOM 2526 C CA . ALA B 1 96 ? 2.75 -20.516 0.641 1 97.31 96 ALA B CA 1
ATOM 2527 C C . ALA B 1 96 ? 1.573 -21.328 0.107 1 97.31 96 ALA B C 1
ATOM 2529 O O . ALA B 1 96 ? 0.893 -22.016 0.866 1 97.31 96 ALA B O 1
ATOM 2530 N N . VAL B 1 97 ? 1.349 -21.234 -1.192 1 97.56 97 VAL B N 1
ATOM 2531 C CA . VAL B 1 97 ? 0.275 -22 -1.808 1 97.56 97 VAL B CA 1
ATOM 2532 C C . VAL B 1 97 ? 0.553 -23.5 -1.643 1 97.56 97 VAL B C 1
ATOM 2534 O O . VAL B 1 97 ? -0.343 -24.266 -1.285 1 97.56 97 VAL B O 1
ATOM 2537 N N . GLU B 1 98 ? 1.779 -23.875 -1.862 1 97.5 98 GLU B N 1
ATOM 2538 C CA . GLU B 1 98 ? 2.154 -25.281 -1.713 1 97.5 98 GLU B CA 1
ATOM 2539 C C . GLU B 1 98 ? 1.87 -25.781 -0.299 1 97.5 98 GLU B C 1
ATOM 2541 O O . GLU B 1 98 ? 1.28 -26.844 -0.119 1 97.5 98 GLU B O 1
ATOM 2546 N N . ARG B 1 99 ? 2.252 -25.031 0.676 1 97 99 ARG B N 1
ATOM 2547 C CA . ARG B 1 99 ? 2.027 -25.422 2.066 1 97 99 ARG B CA 1
ATOM 2548 C C . ARG B 1 99 ? 0.537 -25.531 2.369 1 97 99 ARG B C 1
ATOM 2550 O O . ARG B 1 99 ? 0.11 -26.453 3.078 1 97 99 ARG B O 1
ATOM 2557 N N . THR B 1 100 ? -0.181 -24.625 1.809 1 97 100 THR B N 1
ATOM 2558 C CA . THR B 1 100 ? -1.624 -24.641 2.02 1 97 100 THR B CA 1
ATOM 2559 C C . THR B 1 100 ? -2.246 -25.891 1.405 1 97 100 THR B C 1
ATOM 2561 O O . THR B 1 100 ? -3.033 -26.578 2.053 1 97 100 THR B O 1
ATOM 2564 N N . LEU B 1 101 ? -1.869 -26.203 0.168 1 97.88 101 LEU B N 1
ATOM 2565 C CA . LEU B 1 101 ? -2.387 -27.391 -0.515 1 97.88 101 LEU B CA 1
ATOM 2566 C C . LEU B 1 101 ? -2.012 -28.656 0.24 1 97.88 101 LEU B C 1
ATOM 2568 O O . LEU B 1 101 ? -2.848 -29.547 0.424 1 97.88 101 LEU B O 1
ATOM 2572 N N . ASN B 1 102 ? -0.788 -28.719 0.737 1 97.62 102 ASN B N 1
ATOM 2573 C CA . ASN B 1 102 ? -0.324 -29.859 1.509 1 97.62 102 ASN B CA 1
ATOM 2574 C C . ASN B 1 102 ? -1.112 -30.016 2.807 1 97.62 102 ASN B C 1
ATOM 2576 O O . ASN B 1 102 ? -1.532 -31.125 3.152 1 97.62 102 ASN B O 1
ATOM 2580 N N . ARG B 1 103 ? -1.287 -28.969 3.455 1 95.81 103 ARG B N 1
ATOM 2581 C CA . ARG B 1 103 ? -2.018 -29 4.719 1 95.81 103 ARG B CA 1
ATOM 2582 C C . ARG B 1 103 ? -3.447 -29.484 4.516 1 95.81 103 ARG B C 1
ATOM 2584 O O . ARG B 1 103 ? -4 -30.172 5.379 1 95.81 103 ARG B O 1
ATOM 2591 N N . LEU B 1 104 ? -4 -29.141 3.389 1 95.5 104 LEU B N 1
ATOM 2592 C CA . LEU B 1 104 ? -5.387 -29.5 3.1 1 95.5 104 LEU B CA 1
ATOM 2593 C C . LEU B 1 104 ? -5.473 -30.891 2.482 1 95.5 104 LEU B C 1
ATOM 2595 O O . LEU B 1 104 ? -6.57 -31.391 2.236 1 95.5 104 LEU B O 1
ATOM 2599 N N . GLY B 1 105 ? -4.367 -31.422 2.168 1 96.88 105 GLY B N 1
ATOM 2600 C CA . GLY B 1 105 ? -4.32 -32.75 1.586 1 96.88 105 GLY B CA 1
ATOM 2601 C C . GLY B 1 105 ? -4.77 -32.781 0.137 1 96.88 105 GLY B C 1
ATOM 2602 O O . GLY B 1 105 ? -5.297 -33.812 -0.331 1 96.88 105 GLY B O 1
ATOM 2603 N N . LEU B 1 106 ? -4.648 -31.734 -0.537 1 97.62 106 LEU B N 1
ATOM 2604 C CA . LEU B 1 106 ? -5.059 -31.641 -1.933 1 97.62 106 LEU B CA 1
ATOM 2605 C C . LEU B 1 106 ? -3.887 -31.922 -2.865 1 97.62 106 LEU B C 1
ATOM 2607 O O . LEU B 1 106 ? -2.84 -31.281 -2.768 1 97.62 106 LEU B O 1
ATOM 2611 N N . ARG B 1 107 ? -4.09 -32.812 -3.803 1 97.75 107 ARG B N 1
ATOM 2612 C CA . ARG B 1 107 ? -2.959 -33.281 -4.598 1 97.75 107 ARG B CA 1
ATOM 2613 C C . ARG B 1 107 ? -3.203 -33.062 -6.086 1 97.75 107 ARG B C 1
ATOM 2615 O O . ARG B 1 107 ? -2.254 -32.969 -6.867 1 97.75 107 ARG B O 1
ATOM 2622 N N . LYS B 1 108 ? -4.422 -33.031 -6.5 1 98.62 108 LYS B N 1
ATOM 2623 C CA . LYS B 1 108 ? -4.773 -32.75 -7.891 1 98.62 108 LYS B CA 1
ATOM 2624 C C . LYS B 1 108 ? -5.18 -31.297 -8.078 1 98.62 108 LYS B C 1
ATOM 2626 O O . LYS B 1 108 ? -6.156 -30.828 -7.484 1 98.62 108 LYS B O 1
ATOM 2631 N N . ILE B 1 109 ? -4.426 -30.594 -8.953 1 98.75 109 ILE B N 1
ATOM 2632 C CA . ILE B 1 109 ? -4.754 -29.188 -9.109 1 98.75 109 ILE B CA 1
ATOM 2633 C C . ILE B 1 109 ? -4.922 -28.859 -10.594 1 98.75 109 ILE B C 1
ATOM 2635 O O . ILE B 1 109 ? -4.27 -29.469 -11.445 1 98.75 109 ILE B O 1
ATOM 2639 N N . TRP B 1 110 ? -5.855 -28.062 -10.898 1 98.81 110 TRP B N 1
ATOM 2640 C CA . TRP B 1 110 ? -5.953 -27.391 -12.195 1 98.81 110 TRP B CA 1
ATOM 2641 C C . TRP B 1 110 ? -5.352 -26 -12.141 1 98.81 110 TRP B C 1
ATOM 2643 O O . TRP B 1 110 ? -5.555 -25.266 -11.172 1 98.81 110 TRP B O 1
ATOM 2653 N N . ILE B 1 111 ? -4.555 -25.531 -13.188 1 98.75 111 ILE B N 1
ATOM 2654 C CA . ILE B 1 111 ? -3.727 -24.344 -13.086 1 98.75 111 ILE B CA 1
ATOM 2655 C C . ILE B 1 111 ? -4.195 -23.297 -14.094 1 98.75 111 ILE B C 1
ATOM 2657 O O . ILE B 1 111 ? -4.297 -23.578 -15.289 1 98.75 111 ILE B O 1
ATOM 2661 N N . ALA B 1 112 ? -4.555 -22.125 -13.656 1 98.69 112 ALA B N 1
ATOM 2662 C CA . ALA B 1 112 ? -4.789 -20.953 -14.5 1 98.69 112 ALA B CA 1
ATOM 2663 C C . ALA B 1 112 ? -3.65 -19.953 -14.367 1 98.69 112 ALA B C 1
ATOM 2665 O O . ALA B 1 112 ? -3.145 -19.703 -13.266 1 98.69 112 ALA B O 1
ATOM 2666 N N . THR B 1 113 ? -3.182 -19.391 -15.422 1 98.19 113 THR B N 1
ATOM 2667 C CA . THR B 1 113 ? -2.154 -18.359 -15.422 1 98.19 113 THR B CA 1
ATOM 2668 C C . THR B 1 113 ? -2.537 -17.219 -16.359 1 98.19 113 THR B C 1
ATOM 2670 O O . THR B 1 113 ? -3.379 -17.391 -17.234 1 98.19 113 THR B O 1
ATOM 2673 N N . PRO B 1 114 ? -1.939 -16.016 -16.094 1 97.94 114 PRO B N 1
ATOM 2674 C CA . PRO B 1 114 ? -2.107 -14.969 -17.094 1 97.94 114 PRO B CA 1
ATOM 2675 C C . PRO B 1 114 ? -1.055 -15.039 -18.203 1 97.94 114 PRO B C 1
ATOM 2677 O O . PRO B 1 114 ? -1.064 -14.219 -19.125 1 97.94 114 PRO B O 1
ATOM 2680 N N . TYR B 1 115 ? -0.222 -16.016 -18.266 1 96.12 115 TYR B N 1
ATOM 2681 C CA . TYR B 1 115 ? 1.031 -16.016 -19 1 96.12 115 TYR B CA 1
ATOM 2682 C C . TYR B 1 115 ? 0.829 -16.562 -20.406 1 96.12 115 TYR B C 1
ATOM 2684 O O . TYR B 1 115 ? -0.212 -17.156 -20.719 1 96.12 115 TYR B O 1
ATOM 2692 N N . VAL B 1 116 ? 1.911 -16.359 -21.141 1 96.25 116 VAL B N 1
ATOM 2693 C CA . VAL B 1 116 ? 2.072 -17.062 -22.406 1 96.25 116 VAL B CA 1
ATOM 2694 C C . VAL B 1 116 ? 2.322 -18.547 -22.141 1 96.25 116 VAL B C 1
ATOM 2696 O O . VAL B 1 116 ? 2.65 -18.938 -21.016 1 96.25 116 VAL B O 1
ATOM 2699 N N . LYS B 1 117 ? 2.26 -19.344 -23.203 1 96.75 117 LYS B N 1
ATOM 2700 C CA . LYS B 1 117 ? 2.279 -20.797 -23.094 1 96.75 117 LYS B CA 1
ATOM 2701 C C . LYS B 1 117 ? 3.572 -21.281 -22.453 1 96.75 117 LYS B C 1
ATOM 2703 O O . LYS B 1 117 ? 3.549 -22.172 -21.594 1 96.75 117 LYS B O 1
ATOM 2708 N N . GLU B 1 118 ? 4.672 -20.719 -22.891 1 94.25 118 GLU B N 1
ATOM 2709 C CA . GLU B 1 118 ? 5.969 -21.156 -22.375 1 94.25 118 GLU B CA 1
ATOM 2710 C C . GLU B 1 118 ? 6.059 -20.969 -20.875 1 94.25 118 GLU B C 1
ATOM 2712 O O . GLU B 1 118 ? 6.465 -21.875 -20.141 1 94.25 118 GLU B O 1
ATOM 2717 N N . ARG B 1 119 ? 5.672 -19.812 -20.375 1 93.5 119 ARG B N 1
ATOM 2718 C CA . ARG B 1 119 ? 5.711 -19.531 -18.938 1 93.5 119 ARG B CA 1
ATOM 2719 C C . ARG B 1 119 ? 4.676 -20.359 -18.188 1 93.5 119 ARG B C 1
ATOM 2721 O O . ARG B 1 119 ? 4.926 -20.797 -17.062 1 93.5 119 ARG B O 1
ATOM 2728 N N . THR B 1 120 ? 3.545 -20.562 -18.797 1 96.94 120 THR B N 1
ATOM 2729 C CA . THR B 1 120 ? 2.525 -21.422 -18.219 1 96.94 120 THR B CA 1
ATOM 2730 C C . THR B 1 120 ? 3.062 -22.844 -18 1 96.94 120 THR B C 1
ATOM 2732 O O . THR B 1 120 ? 2.896 -23.422 -16.938 1 96.94 120 THR B O 1
ATOM 2735 N N . LEU B 1 121 ? 3.713 -23.344 -18.953 1 97 121 LEU B N 1
ATOM 2736 C CA . LEU B 1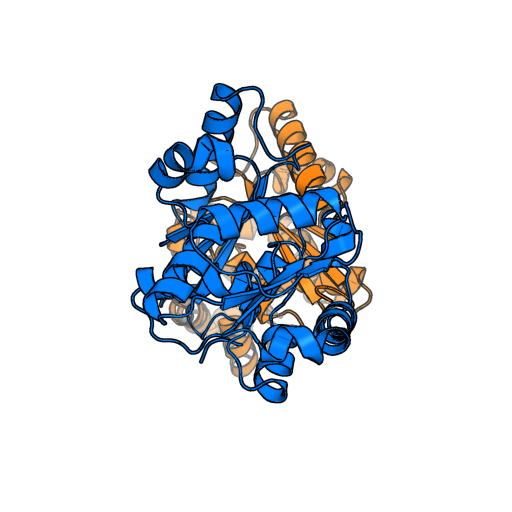 121 ? 4.254 -24.703 -18.875 1 97 121 LEU B CA 1
ATOM 2737 C C . LEU B 1 121 ? 5.352 -24.781 -17.812 1 97 121 LEU B C 1
ATOM 2739 O O . LEU B 1 121 ? 5.508 -25.812 -17.156 1 97 121 LEU B O 1
ATOM 2743 N N . GLU B 1 122 ? 6.137 -23.703 -17.688 1 92.81 122 GLU B N 1
ATOM 2744 C CA . GLU B 1 122 ? 7.125 -23.656 -16.609 1 92.81 122 GLU B CA 1
ATOM 2745 C C . GLU B 1 122 ? 6.461 -23.797 -15.242 1 92.81 122 GLU B C 1
ATOM 2747 O O . GLU B 1 122 ? 6.957 -24.516 -14.383 1 92.81 122 GLU B O 1
ATOM 2752 N N . GLU B 1 123 ? 5.355 -23.094 -15.094 1 94.19 123 GLU B N 1
ATOM 2753 C CA . GLU B 1 123 ? 4.586 -23.172 -13.852 1 94.19 123 GLU B CA 1
ATOM 2754 C C . GLU B 1 123 ? 4.043 -24.578 -13.633 1 94.19 123 GLU B C 1
ATOM 2756 O O . GLU B 1 123 ? 4.16 -25.125 -12.539 1 94.19 123 GLU B O 1
ATOM 2761 N N . VAL B 1 124 ? 3.553 -25.188 -14.648 1 97.69 124 VAL B N 1
ATOM 2762 C CA . VAL B 1 124 ? 2.99 -26.531 -14.602 1 97.69 124 VAL B CA 1
ATOM 2763 C C . VAL B 1 124 ? 4.078 -27.531 -14.219 1 97.69 124 VAL B C 1
ATOM 2765 O O . VAL B 1 124 ? 3.881 -28.344 -13.32 1 97.69 124 VAL B O 1
ATOM 2768 N N . ASN B 1 125 ? 5.176 -27.406 -14.859 1 96.69 125 ASN B N 1
ATOM 2769 C CA . ASN B 1 125 ? 6.273 -28.328 -14.609 1 96.69 125 ASN B CA 1
ATOM 2770 C C . ASN B 1 125 ? 6.824 -28.172 -13.188 1 96.69 125 ASN B C 1
ATOM 2772 O O . ASN B 1 125 ? 7.254 -29.156 -12.578 1 96.69 125 ASN B O 1
ATOM 2776 N N . TRP B 1 126 ? 6.82 -26.969 -12.719 1 93.94 126 TRP B N 1
ATOM 2777 C CA . TRP B 1 126 ? 7.262 -26.734 -11.344 1 93.94 126 TRP B CA 1
ATOM 2778 C C . TRP B 1 126 ? 6.359 -27.469 -10.359 1 93.94 126 TRP B C 1
ATOM 2780 O O . TRP B 1 126 ? 6.844 -28.188 -9.484 1 93.94 126 TRP B O 1
ATOM 2790 N N . TRP B 1 127 ? 5.07 -27.391 -10.523 1 97.31 127 TRP B N 1
ATOM 2791 C CA . TRP B 1 127 ? 4.121 -28.031 -9.617 1 97.31 127 TRP B CA 1
ATOM 2792 C C . TRP B 1 127 ? 4.199 -29.547 -9.727 1 97.31 127 TRP B C 1
ATOM 2794 O O . TRP B 1 127 ? 4.137 -30.25 -8.711 1 97.31 127 TRP B O 1
ATOM 2804 N N . LYS B 1 128 ? 4.367 -30.047 -10.945 1 98.12 128 LYS B N 1
ATOM 2805 C CA . LYS B 1 128 ? 4.555 -31.484 -11.125 1 98.12 128 LYS B CA 1
ATOM 2806 C C . LYS B 1 128 ? 5.809 -31.969 -10.398 1 98.12 128 LYS B C 1
ATOM 2808 O O . LYS B 1 128 ? 5.793 -33.031 -9.758 1 98.12 128 LYS B O 1
ATOM 2813 N N . SER B 1 129 ? 6.848 -31.188 -10.492 1 96.31 129 SER B N 1
ATOM 2814 C CA . SER B 1 129 ? 8.102 -31.547 -9.844 1 96.31 129 SER B CA 1
ATOM 2815 C C . SER B 1 129 ? 7.957 -31.578 -8.328 1 96.31 129 SER B C 1
ATOM 2817 O O . SER B 1 129 ? 8.766 -32.188 -7.629 1 96.31 129 SER B O 1
ATOM 2819 N N . ARG B 1 130 ? 6.926 -30.938 -7.805 1 95.75 130 ARG B N 1
ATOM 2820 C CA . ARG B 1 130 ? 6.672 -30.891 -6.371 1 95.75 130 ARG B CA 1
ATOM 2821 C C . ARG B 1 130 ? 5.734 -32.031 -5.945 1 95.75 130 ARG B C 1
ATOM 2823 O O . ARG B 1 130 ? 5.297 -32.062 -4.793 1 95.75 130 ARG B O 1
ATOM 2830 N N . GLY B 1 131 ? 5.328 -32.844 -6.91 1 97.56 131 GLY B N 1
ATOM 2831 C CA . GLY B 1 131 ? 4.555 -34.031 -6.578 1 97.56 131 GLY B CA 1
ATOM 2832 C C . GLY B 1 131 ? 3.062 -33.844 -6.789 1 97.56 131 GLY B C 1
ATOM 2833 O O . GLY B 1 131 ? 2.268 -34.719 -6.398 1 97.56 131 GLY B O 1
ATOM 2834 N N . PHE B 1 132 ? 2.623 -32.812 -7.367 1 98.56 132 PHE B N 1
ATOM 2835 C CA . PHE B 1 132 ? 1.204 -32.594 -7.621 1 98.56 132 PHE B CA 1
ATOM 2836 C C . PHE B 1 132 ? 0.796 -33.188 -8.969 1 98.56 132 PHE B C 1
ATOM 2838 O O . PHE B 1 132 ? 1.591 -33.188 -9.906 1 98.56 132 PHE B O 1
ATOM 2845 N N . GLN B 1 133 ? -0.377 -33.656 -9.016 1 98.62 133 GLN B N 1
ATOM 2846 C CA . GLN B 1 133 ? -0.992 -34.031 -10.289 1 98.62 133 GLN B CA 1
ATOM 2847 C C . GLN B 1 133 ? -1.725 -32.844 -10.906 1 98.62 133 GLN B C 1
ATOM 2849 O O . GLN B 1 133 ? -2.637 -32.281 -10.297 1 98.62 133 GLN B O 1
ATOM 2854 N N . VAL B 1 134 ? -1.317 -32.469 -12.062 1 98.69 134 VAL B N 1
ATOM 2855 C CA . VAL B 1 134 ? -1.954 -31.375 -12.758 1 98.69 134 VAL B CA 1
ATOM 2856 C C . VAL B 1 134 ? -2.98 -31.906 -13.758 1 98.69 134 VAL B C 1
ATOM 2858 O O . VAL B 1 134 ? -2.617 -32.562 -14.742 1 98.69 134 VAL B O 1
ATOM 2861 N N . THR B 1 135 ? -4.211 -31.609 -13.523 1 98.62 135 THR B N 1
ATOM 2862 C CA . THR B 1 135 ? -5.293 -32.188 -14.32 1 98.62 135 THR B CA 1
ATOM 2863 C C . THR B 1 135 ? -5.477 -31.406 -15.625 1 98.62 135 THR B C 1
ATOM 2865 O O . THR B 1 135 ? -6.125 -31.891 -16.547 1 98.62 135 THR B O 1
ATOM 2868 N N . GLY B 1 136 ? -5.016 -30.219 -15.703 1 98.56 136 GLY B N 1
ATOM 2869 C CA . GLY B 1 136 ? -5.074 -29.328 -16.844 1 98.56 136 GLY B CA 1
ATOM 2870 C C . GLY B 1 136 ? -4.586 -27.922 -16.531 1 98.56 136 GLY B C 1
ATOM 2871 O O . GLY B 1 136 ? -4.238 -27.625 -15.391 1 98.56 136 GLY B O 1
ATOM 2872 N N . TYR B 1 137 ? -4.484 -27.125 -17.547 1 98.62 137 TYR B N 1
ATOM 2873 C CA . TYR B 1 137 ? -4.016 -25.766 -17.375 1 98.62 137 TYR B CA 1
ATOM 2874 C C . TYR B 1 137 ? -4.449 -24.875 -18.531 1 98.62 137 TYR B C 1
ATOM 2876 O O . TYR B 1 137 ? -4.812 -25.391 -19.594 1 98.62 137 TYR B O 1
ATOM 2884 N N . ALA B 1 138 ? -4.496 -23.594 -18.312 1 98.44 138 ALA B N 1
ATOM 2885 C CA . ALA B 1 138 ? -4.75 -22.594 -19.344 1 98.44 138 ALA B CA 1
ATOM 2886 C C . ALA B 1 138 ? -4.113 -21.266 -19 1 98.44 138 ALA B C 1
ATOM 2888 O O . ALA B 1 138 ? -3.938 -20.938 -17.828 1 98.44 138 ALA B O 1
ATOM 2889 N N . GLY B 1 139 ? -3.734 -20.5 -20.016 1 98.19 139 GLY B N 1
ATOM 2890 C CA . GLY B 1 139 ? -3.133 -19.188 -19.844 1 98.19 139 GLY B CA 1
ATOM 2891 C C . GLY B 1 139 ? -3.814 -18.109 -20.672 1 98.19 139 GLY B C 1
ATOM 2892 O O . GLY B 1 139 ? -4.551 -18.422 -21.609 1 98.19 139 GLY B O 1
ATOM 2893 N N . LEU B 1 140 ? -3.588 -16.812 -20.359 1 98.19 140 LEU B N 1
ATOM 2894 C CA . LEU B 1 140 ? -4.238 -15.688 -21.016 1 98.19 140 LEU B CA 1
ATOM 2895 C C . LEU B 1 140 ? -3.312 -15.055 -22.047 1 98.19 140 LEU B C 1
ATOM 2897 O O . LEU B 1 140 ? -3.676 -14.07 -22.703 1 98.19 140 LEU B O 1
ATOM 2901 N N . ASN B 1 141 ? -2.066 -15.555 -22.188 1 97.5 141 ASN B N 1
ATOM 2902 C CA . ASN B 1 141 ? -1.09 -15.133 -23.188 1 97.5 141 ASN B CA 1
ATOM 2903 C C . ASN B 1 141 ? -0.655 -13.688 -22.969 1 97.5 141 ASN B C 1
ATOM 2905 O O . ASN B 1 141 ? -0.549 -12.922 -23.922 1 97.5 141 ASN B O 1
ATOM 2909 N N . LYS B 1 142 ? -0.461 -13.336 -21.766 1 96.5 142 LYS B N 1
ATOM 2910 C CA . LYS B 1 142 ? 0.049 -12.008 -21.438 1 96.5 142 LYS B CA 1
ATOM 2911 C C . LYS B 1 142 ? 1.509 -12.07 -21 1 96.5 142 LYS B C 1
ATOM 2913 O O . LYS B 1 142 ? 1.97 -13.109 -20.516 1 96.5 142 LYS B O 1
ATOM 2918 N N . VAL B 1 143 ? 2.129 -10.914 -21.125 1 92.12 143 VAL B N 1
ATOM 2919 C CA . VAL B 1 143 ? 3.559 -10.891 -20.844 1 92.12 143 VAL B CA 1
ATOM 2920 C C . VAL B 1 143 ? 3.855 -9.828 -19.781 1 92.12 143 VAL B C 1
ATOM 2922 O O . VAL B 1 143 ? 4.449 -10.125 -18.75 1 92.12 143 VAL B O 1
ATOM 2925 N N . ARG B 1 144 ? 3.406 -8.617 -19.984 1 92.75 144 ARG B N 1
ATOM 2926 C CA . ARG B 1 144 ? 3.789 -7.496 -19.125 1 92.75 144 ARG B CA 1
ATOM 2927 C C . ARG B 1 144 ? 2.939 -7.457 -17.859 1 92.75 144 ARG B C 1
ATOM 2929 O O . ARG B 1 144 ? 1.723 -7.656 -17.922 1 92.75 144 ARG B O 1
ATOM 2936 N N . GLY B 1 145 ? 3.59 -7.129 -16.781 1 93.62 145 GLY B N 1
ATOM 2937 C CA . GLY B 1 145 ? 2.922 -7.047 -15.492 1 93.62 145 GLY B CA 1
ATOM 2938 C C . GLY B 1 145 ? 1.733 -6.102 -15.492 1 93.62 145 GLY B C 1
ATOM 2939 O O . GLY B 1 145 ? 0.67 -6.43 -14.969 1 93.62 145 GLY B O 1
ATOM 2940 N N . ILE B 1 146 ? 1.895 -4.945 -16.125 1 95.25 146 ILE B N 1
ATOM 2941 C CA . ILE B 1 146 ? 0.83 -3.947 -16.109 1 95.25 146 ILE B CA 1
ATOM 2942 C C . ILE B 1 146 ? -0.358 -4.449 -16.922 1 95.25 146 ILE B C 1
ATOM 2944 O O . ILE B 1 146 ? -1.513 -4.195 -16.578 1 95.25 146 ILE B O 1
ATOM 2948 N N . ASP B 1 147 ? -0.099 -5.152 -18 1 96.5 147 ASP B N 1
ATOM 2949 C CA . ASP B 1 147 ? -1.174 -5.75 -18.781 1 96.5 147 ASP B CA 1
ATOM 2950 C C . ASP B 1 147 ? -1.909 -6.82 -17.984 1 96.5 147 ASP B C 1
ATOM 2952 O O . ASP B 1 147 ? -3.137 -6.926 -18.047 1 96.5 147 ASP B O 1
ATOM 2956 N N . ILE B 1 148 ? -1.165 -7.598 -17.297 1 97.19 148 ILE B N 1
ATOM 2957 C CA . ILE B 1 148 ? -1.751 -8.625 -16.438 1 97.19 148 ILE B CA 1
ATOM 2958 C C . ILE B 1 148 ? -2.598 -7.965 -15.352 1 97.19 148 ILE B C 1
ATOM 2960 O O . ILE B 1 148 ? -3.738 -8.367 -15.117 1 97.19 148 ILE B O 1
ATOM 2964 N N . SER B 1 149 ? -2.1 -6.91 -14.758 1 97.5 149 SER B N 1
ATOM 2965 C CA . SER B 1 149 ? -2.818 -6.195 -13.711 1 97.5 149 SER B CA 1
ATOM 2966 C C . SER B 1 149 ? -4.113 -5.59 -14.234 1 97.5 149 SER B C 1
ATOM 2968 O O . SER B 1 149 ? -5.074 -5.414 -13.484 1 97.5 149 SER B O 1
ATOM 2970 N N . ASN B 1 150 ? -4.137 -5.293 -15.516 1 97.12 150 ASN B N 1
ATOM 2971 C CA . ASN B 1 150 ? -5.293 -4.652 -16.125 1 97.12 150 ASN B CA 1
ATOM 2972 C C . ASN B 1 150 ? -6.305 -5.676 -16.641 1 97.12 150 ASN B C 1
ATOM 2974 O O . ASN B 1 150 ? -7.266 -5.324 -17.312 1 97.12 150 ASN B O 1
ATOM 2978 N N . THR B 1 151 ? -6.105 -6.922 -16.328 1 97.62 151 THR B N 1
ATOM 2979 C CA . THR B 1 151 ? -7.008 -7.98 -16.766 1 97.62 151 THR B CA 1
ATOM 2980 C C . THR B 1 151 ? -8.32 -7.926 -15.977 1 97.62 151 THR B C 1
ATOM 2982 O O . THR B 1 151 ? -8.312 -7.879 -14.75 1 97.62 151 THR B O 1
ATOM 2985 N N . ASN B 1 152 ? -9.375 -7.953 -16.703 1 95.88 152 ASN B N 1
ATOM 2986 C CA . ASN B 1 152 ? -10.695 -7.984 -16.078 1 95.88 152 ASN B CA 1
ATOM 2987 C C . ASN B 1 152 ? -10.93 -9.289 -15.32 1 95.88 152 ASN B C 1
ATOM 2989 O O . ASN B 1 152 ? -10.547 -10.359 -15.789 1 95.88 152 ASN B O 1
ATOM 2993 N N . THR B 1 153 ? -11.602 -9.148 -14.195 1 95 153 THR B N 1
ATOM 2994 C CA . THR B 1 153 ? -11.867 -10.281 -13.312 1 95 153 THR B CA 1
ATOM 2995 C C . THR B 1 153 ? -12.57 -11.398 -14.078 1 95 153 THR B C 1
ATOM 2997 O O . THR B 1 153 ? -12.242 -12.578 -13.898 1 95 153 THR B O 1
ATOM 3000 N N . PHE B 1 154 ? -13.438 -11.062 -14.922 1 97.12 154 PHE B N 1
ATOM 3001 C CA . PHE B 1 154 ? -14.25 -12.078 -15.586 1 97.12 154 PHE B CA 1
ATOM 3002 C C . PHE B 1 154 ? -13.477 -12.719 -16.734 1 97.12 154 PHE B C 1
ATOM 3004 O O . PHE B 1 154 ? -13.875 -13.766 -17.25 1 97.12 154 PHE B O 1
ATOM 3011 N N . THR B 1 155 ? -12.344 -12.109 -17.141 1 97.94 155 THR B N 1
ATOM 3012 C CA . THR B 1 155 ? -11.492 -12.75 -18.141 1 97.94 155 THR B CA 1
ATOM 3013 C C . THR B 1 155 ? -10.891 -14.039 -17.594 1 97.94 155 THR B C 1
ATOM 3015 O O . THR B 1 155 ? -10.977 -15.086 -18.234 1 97.94 155 THR B O 1
ATOM 3018 N N . ILE B 1 156 ? -10.359 -13.984 -16.422 1 97.12 156 ILE B N 1
ATOM 3019 C CA . ILE B 1 156 ? -9.797 -15.18 -15.805 1 97.12 156 ILE B CA 1
ATOM 3020 C C . ILE B 1 156 ? -10.914 -16.125 -15.391 1 97.12 156 ILE B C 1
ATOM 3022 O O . ILE B 1 156 ? -10.773 -17.344 -15.492 1 97.12 156 ILE B O 1
ATOM 3026 N N . TYR B 1 157 ? -12.039 -15.586 -14.922 1 97.88 157 TYR B N 1
ATOM 3027 C CA . TYR B 1 157 ? -13.203 -16.391 -14.562 1 97.88 157 TYR B CA 1
ATOM 3028 C C . TYR B 1 157 ? -13.641 -17.266 -15.734 1 97.88 157 TYR B C 1
ATOM 3030 O O . TYR B 1 157 ? -13.805 -18.469 -15.586 1 97.88 157 TYR B O 1
ATOM 3038 N N . ARG B 1 158 ? -13.766 -16.656 -16.875 1 98.12 158 ARG B N 1
ATOM 3039 C CA . ARG B 1 158 ? -14.234 -17.375 -18.062 1 98.12 158 ARG B CA 1
ATOM 3040 C C . ARG B 1 158 ? -13.188 -18.359 -18.547 1 98.12 158 ARG B C 1
ATOM 3042 O O . ARG B 1 158 ? -13.531 -19.438 -19.062 1 98.12 158 ARG B O 1
ATOM 3049 N N . LEU B 1 159 ? -11.922 -17.953 -18.422 1 97.88 159 LEU B N 1
ATOM 3050 C CA . LEU B 1 159 ? -10.859 -18.891 -18.766 1 97.88 159 LEU B CA 1
ATOM 3051 C C . LEU B 1 159 ? -10.992 -20.188 -17.984 1 97.88 159 LEU B C 1
ATOM 3053 O O . LEU B 1 159 ? -10.883 -21.281 -18.562 1 97.88 159 LEU B O 1
ATOM 3057 N N . VAL B 1 160 ? -11.227 -20.062 -16.703 1 97.56 160 VAL B N 1
ATOM 3058 C CA . VAL B 1 160 ? -11.352 -21.234 -15.836 1 97.56 160 VAL B CA 1
ATOM 3059 C C . VAL B 1 160 ? -12.602 -22.016 -16.203 1 97.56 160 VAL B C 1
ATOM 3061 O O . VAL B 1 160 ? -12.531 -23.234 -16.453 1 97.56 160 VAL B O 1
ATOM 3064 N N . LYS B 1 161 ? -13.711 -21.391 -16.422 1 97.12 161 LYS B N 1
ATOM 3065 C CA . LYS B 1 161 ? -15 -22.047 -16.625 1 97.12 161 LYS B CA 1
ATOM 3066 C C . LYS B 1 161 ? -15.031 -22.766 -17.969 1 97.12 161 LYS B C 1
ATOM 3068 O O . LYS B 1 161 ? -15.695 -23.797 -18.109 1 97.12 161 LYS B O 1
ATOM 3073 N N . LYS B 1 162 ? -14.328 -22.297 -18.875 1 97.5 162 LYS B N 1
A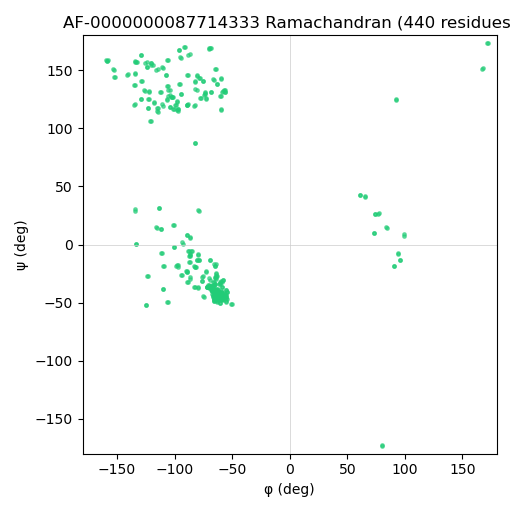TOM 3074 C CA . LYS B 1 162 ? -14.258 -22.922 -20.203 1 97.5 162 LYS B CA 1
ATOM 3075 C C . LYS B 1 162 ? -13.609 -24.297 -20.125 1 97.5 162 LYS B C 1
ATOM 3077 O O . LYS B 1 162 ? -13.742 -25.109 -21.031 1 97.5 162 LYS B O 1
ATOM 3082 N N . ASN B 1 163 ? -12.938 -24.562 -19.062 1 97.75 163 ASN B N 1
ATOM 3083 C CA . ASN B 1 163 ? -12.203 -25.812 -18.906 1 97.75 163 ASN B CA 1
ATOM 3084 C C . ASN B 1 163 ? -12.805 -26.688 -17.812 1 97.75 163 ASN B C 1
ATOM 3086 O O . ASN B 1 163 ? -12.094 -27.438 -17.141 1 97.75 163 ASN B O 1
ATOM 3090 N N . ILE B 1 164 ? -14.055 -26.609 -17.625 1 95.44 164 ILE B N 1
ATOM 3091 C CA . ILE B 1 164 ? -14.781 -27.219 -16.516 1 95.44 164 ILE B CA 1
ATOM 3092 C C . ILE B 1 164 ? -14.57 -28.734 -16.531 1 95.44 164 ILE B C 1
ATOM 3094 O O . ILE B 1 164 ? -14.5 -29.375 -15.484 1 95.44 164 ILE B O 1
ATOM 3098 N N . GLY B 1 165 ? -14.492 -29.344 -17.688 1 94.94 165 GLY B N 1
ATOM 3099 C CA . GLY B 1 165 ? -14.289 -30.766 -17.797 1 94.94 165 GLY B CA 1
ATOM 3100 C C . GLY B 1 165 ? -13.031 -31.25 -17.094 1 94.94 165 GLY B C 1
ATOM 3101 O O . GLY B 1 165 ? -13.047 -32.25 -16.391 1 94.94 165 GLY B O 1
ATOM 3102 N N . ASP B 1 166 ? -11.938 -30.578 -17.234 1 96.56 166 ASP B N 1
ATOM 3103 C CA . ASP B 1 166 ? -10.672 -30.906 -16.594 1 96.56 166 ASP B CA 1
ATOM 3104 C C . ASP B 1 166 ? -10.688 -30.5 -15.117 1 96.56 166 ASP B C 1
ATOM 3106 O O . ASP B 1 166 ? -10.078 -31.172 -14.281 1 96.56 166 ASP B O 1
ATOM 3110 N N . ILE B 1 167 ? -11.391 -29.469 -14.797 1 96.5 167 ILE B N 1
ATOM 3111 C CA . ILE B 1 167 ? -11.406 -28.891 -13.453 1 96.5 167 ILE B CA 1
ATOM 3112 C C . ILE B 1 167 ? -12.141 -29.828 -12.5 1 96.5 167 ILE B C 1
ATOM 3114 O O . ILE B 1 167 ? -11.75 -29.969 -11.336 1 96.5 167 ILE B O 1
ATOM 3118 N N . LEU B 1 168 ? -13.102 -30.453 -13.008 1 93.94 168 LEU B N 1
ATOM 3119 C CA . LEU B 1 168 ? -13.891 -31.344 -12.172 1 93.94 168 LEU B CA 1
ATOM 3120 C C . LEU B 1 168 ? -13.078 -32.562 -11.773 1 93.94 168 LEU B C 1
ATOM 3122 O O . LEU B 1 168 ? -13.469 -33.312 -10.859 1 93.94 168 LEU B O 1
ATOM 3126 N N . LYS B 1 169 ? -11.969 -32.781 -12.414 1 97.31 169 LYS B N 1
ATOM 3127 C CA . LYS B 1 169 ? -11.062 -33.875 -12.055 1 97.31 169 LYS B CA 1
ATOM 3128 C C . LYS B 1 169 ? -10.078 -33.438 -10.977 1 97.31 169 LYS B C 1
ATOM 3130 O O . LYS B 1 169 ? -9.328 -34.25 -10.438 1 97.31 169 LYS B O 1
ATOM 3135 N N . ALA B 1 170 ? -10 -32.188 -10.641 1 98.25 170 ALA B N 1
ATOM 3136 C CA . ALA B 1 170 ? -9.039 -31.625 -9.695 1 98.25 170 ALA B CA 1
ATOM 3137 C C . ALA B 1 170 ? -9.648 -31.531 -8.297 1 98.25 170 ALA B C 1
ATOM 3139 O O . ALA B 1 170 ? -10.867 -31.594 -8.141 1 98.25 170 ALA B O 1
ATOM 3140 N N . ASP B 1 171 ? -8.758 -31.406 -7.309 1 97.69 171 ASP B N 1
ATOM 3141 C CA . ASP B 1 171 ? -9.156 -31.141 -5.93 1 97.69 171 ASP B CA 1
ATOM 3142 C C . ASP B 1 171 ? -9.227 -29.641 -5.66 1 97.69 171 ASP B C 1
ATOM 3144 O O . ASP B 1 171 ? -9.891 -29.203 -4.715 1 97.69 171 ASP B O 1
ATOM 3148 N N . ALA B 1 172 ? -8.516 -28.859 -6.457 1 98.38 172 ALA B N 1
ATOM 3149 C CA . ALA B 1 172 ? -8.43 -27.422 -6.277 1 98.38 172 ALA B CA 1
ATOM 3150 C C . ALA B 1 172 ? -8.023 -26.734 -7.578 1 98.38 172 ALA B C 1
ATOM 3152 O O . ALA B 1 172 ? -7.48 -27.375 -8.484 1 98.38 172 ALA B O 1
ATOM 3153 N N . VAL B 1 173 ? -8.336 -25.484 -7.633 1 98.5 173 VAL B N 1
ATOM 3154 C CA . VAL B 1 173 ? -7.844 -24.625 -8.703 1 98.5 173 VAL B CA 1
ATOM 3155 C C . VAL B 1 173 ? -6.738 -23.703 -8.172 1 98.5 173 VAL B C 1
ATOM 3157 O O . VAL B 1 173 ? -6.887 -23.109 -7.102 1 98.5 173 VAL B O 1
ATOM 3160 N N . TYR B 1 174 ? -5.621 -23.688 -8.828 1 98.5 174 TYR B N 1
ATOM 3161 C CA . TYR B 1 174 ? -4.52 -22.781 -8.531 1 98.5 174 TYR B CA 1
ATOM 3162 C C . TYR B 1 174 ? -4.414 -21.688 -9.586 1 98.5 174 TYR B C 1
ATOM 3164 O O . TYR B 1 174 ? -4.383 -21.969 -10.781 1 98.5 174 TYR B O 1
ATOM 3172 N N . ILE B 1 175 ? -4.438 -20.453 -9.18 1 98.25 175 ILE B N 1
ATOM 3173 C CA . ILE B 1 175 ? -4.246 -19.328 -10.086 1 98.25 175 ILE B CA 1
ATOM 3174 C C . ILE B 1 175 ? -2.906 -18.656 -9.797 1 98.25 175 ILE B C 1
ATOM 3176 O O . ILE B 1 175 ? -2.695 -18.109 -8.711 1 98.25 175 ILE B O 1
ATOM 3180 N N . ALA B 1 176 ? -2.061 -18.609 -10.758 1 97.06 176 ALA B N 1
ATOM 3181 C CA . ALA B 1 176 ? -0.692 -18.125 -10.602 1 97.06 176 ALA B CA 1
ATOM 3182 C C . ALA B 1 176 ? -0.622 -16.609 -10.812 1 97.06 176 ALA B C 1
ATOM 3184 O O . ALA B 1 176 ? -1.551 -16.016 -11.352 1 97.06 176 ALA B O 1
ATOM 3185 N N . CYS B 1 177 ? 0.515 -16 -10.344 1 96.88 177 CYS B N 1
ATOM 3186 C CA . CYS B 1 177 ? 0.956 -14.648 -10.664 1 96.88 177 CYS B CA 1
ATOM 3187 C C . CYS B 1 177 ? 0.442 -13.648 -9.641 1 96.88 177 CYS B C 1
ATOM 3189 O O . CYS B 1 177 ? -0.769 -13.477 -9.484 1 96.88 177 CYS B O 1
ATOM 3191 N N . THR B 1 178 ? 1.296 -12.93 -9.07 1 97.19 178 THR B N 1
ATOM 3192 C CA . THR B 1 178 ? 0.917 -11.914 -8.094 1 97.19 178 THR B CA 1
ATOM 3193 C C . THR B 1 178 ? 0.412 -10.656 -8.797 1 97.19 178 THR B C 1
ATOM 3195 O O . THR B 1 178 ? -0.213 -9.797 -8.164 1 97.19 178 THR B O 1
ATOM 3198 N N . ALA B 1 179 ? 0.653 -10.562 -10.117 1 96.94 179 ALA B N 1
ATOM 3199 C CA . ALA B 1 179 ? 0.224 -9.383 -10.867 1 96.94 179 ALA B CA 1
ATOM 3200 C C . ALA B 1 179 ? -1.205 -9.555 -11.375 1 96.94 179 ALA B C 1
ATOM 3202 O O . ALA B 1 179 ? -1.769 -8.633 -11.977 1 96.94 179 ALA B O 1
ATOM 3203 N N . LEU B 1 180 ? -1.774 -10.68 -11.195 1 98 180 LEU B N 1
ATOM 3204 C CA . LEU B 1 180 ? -3.184 -10.891 -11.508 1 98 180 LEU B CA 1
ATOM 3205 C C . LEU B 1 180 ? -4.047 -10.742 -10.258 1 98 180 LEU B C 1
ATOM 3207 O O . LEU B 1 180 ? -3.885 -11.5 -9.297 1 98 180 LEU B O 1
ATOM 3211 N N . SER B 1 181 ? -4.918 -9.734 -10.289 1 98.06 181 SER B N 1
ATOM 3212 C CA . SER B 1 181 ? -5.836 -9.594 -9.164 1 98.06 181 SER B CA 1
ATOM 3213 C C . SER B 1 181 ? -6.848 -10.727 -9.133 1 98.06 181 SER B C 1
ATOM 3215 O O . SER B 1 181 ? -7.488 -11.031 -10.141 1 98.06 181 SER B O 1
ATOM 3217 N N . THR B 1 182 ? -7.012 -11.352 -7.934 1 97.44 182 THR B N 1
ATOM 3218 C CA . THR B 1 182 ? -7.816 -12.57 -7.891 1 97.44 182 THR B CA 1
ATOM 3219 C C . THR B 1 182 ? -8.812 -12.523 -6.734 1 97.44 182 THR B C 1
ATOM 3221 O O . THR B 1 182 ? -9.586 -13.461 -6.539 1 97.44 182 THR B O 1
ATOM 3224 N N . TYR B 1 183 ? -8.828 -11.445 -5.953 1 96.12 183 TYR B N 1
ATOM 3225 C CA . TYR B 1 183 ? -9.703 -11.344 -4.793 1 96.12 183 TYR B CA 1
ATOM 3226 C C . TYR B 1 183 ? -11.141 -11.695 -5.156 1 96.12 183 TYR B C 1
ATOM 3228 O O . TYR B 1 183 ? -11.734 -12.594 -4.555 1 96.12 183 TYR B O 1
ATOM 3236 N N . GLU B 1 184 ? -11.695 -11.102 -6.176 1 95.81 184 GLU B N 1
ATOM 3237 C CA . GLU B 1 184 ? -13.094 -11.297 -6.559 1 95.81 184 GLU B CA 1
ATOM 3238 C C . GLU B 1 184 ? -13.297 -12.648 -7.238 1 95.81 184 GLU B C 1
ATOM 3240 O O . GLU B 1 184 ? -14.227 -13.383 -6.898 1 95.81 184 GLU B O 1
ATOM 3245 N N . VAL B 1 185 ? -12.422 -12.977 -8.117 1 97.19 185 VAL B N 1
ATOM 3246 C CA . VAL B 1 185 ? -12.625 -14.164 -8.938 1 97.19 185 VAL B CA 1
ATOM 3247 C C . VAL B 1 185 ? -12.508 -15.414 -8.07 1 97.19 185 VAL B C 1
ATOM 3249 O O . VAL B 1 185 ? -13.203 -16.406 -8.305 1 97.19 185 VAL B O 1
ATOM 3252 N N . ASN B 1 186 ? -11.562 -15.352 -7.094 1 97.69 186 ASN B N 1
ATOM 3253 C CA . ASN B 1 186 ? -11.461 -16.484 -6.176 1 97.69 186 ASN B CA 1
ATOM 3254 C C . ASN B 1 186 ? -12.797 -16.781 -5.512 1 97.69 186 ASN B C 1
ATOM 3256 O O . ASN B 1 186 ? -13.18 -17.953 -5.383 1 97.69 186 ASN B O 1
ATOM 3260 N N . LEU B 1 187 ? -13.5 -15.75 -5.125 1 96.06 187 LEU B N 1
ATOM 3261 C CA . LEU B 1 187 ? -14.805 -15.906 -4.48 1 96.06 187 LEU B CA 1
ATOM 3262 C C . LEU B 1 187 ? -15.82 -16.5 -5.449 1 96.06 187 LEU B C 1
ATOM 3264 O O . LEU B 1 187 ? -16.484 -17.484 -5.125 1 96.06 187 LEU B O 1
ATOM 3268 N N . TYR B 1 188 ? -15.914 -15.969 -6.652 1 96.94 188 TYR B N 1
ATOM 3269 C CA . TYR B 1 188 ? -16.891 -16.422 -7.648 1 96.94 188 TYR B CA 1
ATOM 3270 C C . TYR B 1 188 ? -16.641 -17.875 -8.031 1 96.94 188 TYR B C 1
ATOM 3272 O O . TYR B 1 188 ? -17.578 -18.672 -8.047 1 96.94 188 TYR B O 1
ATOM 3280 N N . LEU B 1 189 ? -15.422 -18.156 -8.289 1 97.75 189 LEU B N 1
ATOM 3281 C CA . LEU B 1 189 ? -15.086 -19.516 -8.742 1 97.75 189 LEU B CA 1
ATOM 3282 C C . LEU B 1 189 ? -15.312 -20.531 -7.629 1 97.75 189 LEU B C 1
ATOM 3284 O O . LEU B 1 189 ? -15.812 -21.625 -7.887 1 97.75 189 LEU B O 1
ATOM 3288 N N . HIS B 1 190 ? -14.898 -20.141 -6.449 1 97.19 190 HIS B N 1
ATOM 3289 C CA . HIS B 1 190 ? -15.133 -21.031 -5.32 1 97.19 190 HIS B CA 1
ATOM 3290 C C . HIS B 1 190 ? -16.625 -21.312 -5.141 1 97.19 190 HIS B C 1
ATOM 3292 O O . HIS B 1 190 ? -17.016 -22.469 -4.949 1 97.19 190 HIS B O 1
ATOM 3298 N N . GLU B 1 191 ? -17.422 -20.344 -5.203 1 96.06 191 GLU B N 1
ATOM 3299 C CA . GLU B 1 191 ? -18.859 -20.484 -5.051 1 96.06 191 GLU B CA 1
ATOM 3300 C C . GLU B 1 191 ? -19.453 -21.375 -6.145 1 96.06 191 GLU B C 1
ATOM 3302 O O . GLU B 1 191 ? -20.281 -22.25 -5.871 1 96.06 191 GLU B O 1
ATOM 3307 N N . ASP B 1 192 ? -19 -21.188 -7.32 1 96.31 192 ASP B N 1
ATOM 3308 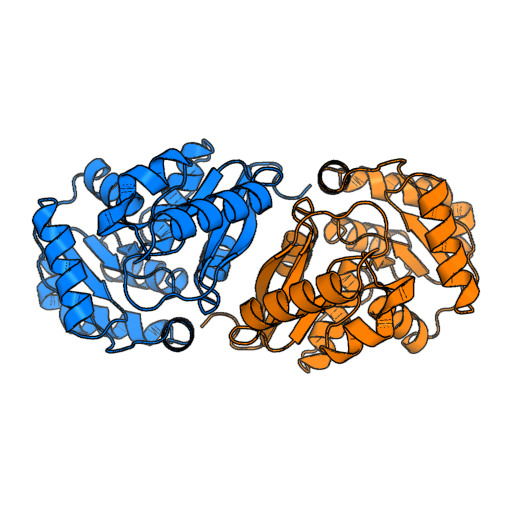C CA . ASP B 1 192 ? -19.594 -21.875 -8.469 1 96.31 192 ASP B CA 1
ATOM 3309 C C . ASP B 1 192 ? -19.094 -23.312 -8.57 1 96.31 192 ASP B C 1
ATOM 3311 O O . ASP B 1 192 ? -19.859 -24.203 -8.93 1 96.31 192 ASP B O 1
ATOM 3315 N N . LEU B 1 193 ? -17.812 -23.547 -8.242 1 96.06 193 LEU B N 1
ATOM 3316 C CA . LEU B 1 193 ? -17.188 -24.844 -8.492 1 96.06 193 LEU B CA 1
ATOM 3317 C C . LEU B 1 193 ? -17.297 -25.734 -7.266 1 96.06 193 LEU B C 1
ATOM 3319 O O . LEU B 1 193 ? -17.156 -26.953 -7.375 1 96.06 193 LEU B O 1
ATOM 3323 N N . GLY B 1 194 ? -17.391 -25.109 -6.129 1 95.06 194 GLY B N 1
ATOM 3324 C CA . GLY B 1 194 ? -17.422 -25.859 -4.891 1 95.06 194 GLY B CA 1
ATOM 3325 C C . GLY B 1 194 ? -16.078 -26.453 -4.516 1 95.06 194 GLY B C 1
ATOM 3326 O O . GLY B 1 194 ? -16 -27.375 -3.711 1 95.06 194 GLY B O 1
ATOM 3327 N N . LEU B 1 195 ? -15.055 -26.078 -5.184 1 95.88 195 LEU B N 1
ATOM 3328 C CA . LEU B 1 195 ? -13.68 -26.484 -4.914 1 95.88 195 LEU B CA 1
ATOM 3329 C C . LEU B 1 195 ? -12.859 -25.328 -4.383 1 95.88 195 LEU B C 1
ATOM 3331 O O . LEU B 1 195 ? -13.172 -24.156 -4.668 1 95.88 195 LEU B O 1
ATOM 3335 N N . PRO B 1 196 ? -11.805 -25.641 -3.562 1 97.44 196 PRO B N 1
ATOM 3336 C CA . PRO B 1 196 ? -10.891 -24.562 -3.189 1 97.44 196 PRO B CA 1
ATOM 3337 C C . PRO B 1 196 ? -10.242 -23.891 -4.398 1 97.44 196 PRO B C 1
ATOM 3339 O O . PRO B 1 196 ? -9.844 -24.578 -5.348 1 97.44 196 PRO B O 1
ATOM 3342 N N . VAL B 1 197 ? -10.266 -22.625 -4.406 1 98.31 197 VAL B N 1
ATOM 3343 C CA . VAL B 1 197 ? -9.555 -21.812 -5.379 1 98.31 197 VAL B CA 1
ATOM 3344 C C . VAL B 1 197 ? -8.484 -20.984 -4.672 1 98.31 197 VAL B C 1
ATOM 3346 O O . VAL B 1 197 ? -8.797 -20.109 -3.859 1 98.31 197 VAL B O 1
ATOM 3349 N N . ILE B 1 198 ? -7.219 -21.234 -4.949 1 98.25 198 ILE B N 1
ATOM 3350 C CA . ILE B 1 198 ? -6.105 -20.594 -4.258 1 98.25 198 ILE B CA 1
ATOM 3351 C C . ILE B 1 198 ? -5.207 -19.891 -5.27 1 98.25 198 ILE B C 1
ATOM 3353 O O . ILE B 1 198 ? -4.68 -20.516 -6.188 1 98.25 198 ILE B O 1
ATOM 3357 N N . SER B 1 199 ? -5.129 -18.641 -5.141 1 98.06 199 SER B N 1
ATOM 3358 C CA . SER B 1 199 ? -4.184 -17.875 -5.941 1 98.06 199 SER B CA 1
ATOM 3359 C C . SER B 1 199 ? -2.885 -17.625 -5.184 1 98.06 199 SER B C 1
ATOM 3361 O O . SER B 1 199 ? -2.811 -17.875 -3.977 1 98.06 199 SER B O 1
ATOM 3363 N N . GLU B 1 200 ? -1.884 -17.172 -5.898 1 97.5 200 GLU B N 1
ATOM 3364 C CA . GLU B 1 200 ? -0.646 -16.812 -5.219 1 97.5 200 GLU B CA 1
ATOM 3365 C C . GLU B 1 200 ? -0.888 -15.703 -4.191 1 97.5 200 GLU B C 1
ATOM 3367 O O . GLU B 1 200 ? -0.329 -15.742 -3.092 1 97.5 200 GLU B O 1
ATOM 3372 N N . ASN B 1 201 ? -1.714 -14.734 -4.531 1 98.06 201 ASN B N 1
ATOM 3373 C CA . ASN B 1 201 ? -2.01 -13.648 -3.605 1 98.06 201 ASN B CA 1
ATOM 3374 C C . ASN B 1 201 ? -2.727 -14.156 -2.357 1 98.06 201 ASN B C 1
ATOM 3376 O O . ASN B 1 201 ? -2.342 -13.812 -1.236 1 98.06 201 ASN B O 1
ATOM 3380 N N . SER B 1 202 ? -3.734 -14.977 -2.551 1 98.06 202 SER B N 1
ATOM 3381 C CA . SER B 1 202 ? -4.496 -15.445 -1.4 1 98.06 202 SER B CA 1
ATOM 3382 C C . SER B 1 202 ? -3.672 -16.422 -0.554 1 98.06 202 SER B C 1
ATOM 3384 O O . SER B 1 202 ? -3.779 -16.422 0.674 1 98.06 202 SER B O 1
ATOM 3386 N N . GLY B 1 203 ? -2.873 -17.234 -1.21 1 97.62 203 GLY B N 1
ATOM 3387 C CA . GLY B 1 203 ? -1.996 -18.125 -0.466 1 97.62 203 GLY B CA 1
ATOM 3388 C C . GLY B 1 203 ? -0.972 -17.391 0.376 1 97.62 203 GLY B C 1
ATOM 3389 O O . GLY B 1 203 ? -0.761 -17.719 1.542 1 97.62 203 GLY B O 1
ATOM 3390 N N . ALA B 1 204 ? -0.322 -16.469 -0.226 1 98.19 204 ALA B N 1
ATOM 3391 C CA . ALA B 1 204 ? 0.66 -15.672 0.503 1 98.19 204 ALA B CA 1
ATOM 3392 C C . ALA B 1 204 ? 0.007 -14.93 1.664 1 98.19 204 ALA B C 1
ATOM 3394 O O . ALA B 1 204 ? 0.573 -14.852 2.758 1 98.19 204 ALA B O 1
ATOM 3395 N N . PHE B 1 205 ? -1.155 -14.367 1.388 1 98.56 205 PHE B N 1
ATOM 3396 C CA . PHE B 1 205 ? -1.876 -13.648 2.43 1 98.56 205 PHE B CA 1
ATOM 3397 C C . PHE B 1 205 ? -2.229 -14.578 3.586 1 98.56 205 PHE B C 1
ATOM 3399 O O . PHE B 1 205 ? -2.061 -14.211 4.754 1 98.56 205 PHE B O 1
ATOM 3406 N N . LEU B 1 206 ? -2.691 -15.742 3.295 1 98 206 LEU B N 1
ATOM 3407 C CA . LEU B 1 206 ? -3.031 -16.719 4.316 1 98 206 LEU B CA 1
ATOM 3408 C C . LEU B 1 206 ? -1.821 -17.047 5.188 1 98 206 LEU B C 1
ATOM 3410 O O . LEU B 1 206 ? -1.926 -17.078 6.414 1 98 206 LEU B O 1
ATOM 3414 N N . GLU B 1 207 ? -0.766 -17.281 4.555 1 97.5 207 GLU B N 1
ATOM 3415 C CA . GLU B 1 207 ? 0.428 -17.578 5.336 1 97.5 207 GLU B CA 1
ATOM 3416 C C . GLU B 1 207 ? 0.818 -16.406 6.223 1 97.5 207 GLU B C 1
ATOM 3418 O O . GLU B 1 207 ? 1.235 -16.594 7.367 1 97.5 207 GLU B O 1
ATOM 3423 N N . ALA B 1 208 ? 0.764 -15.195 5.684 1 98.5 208 ALA B N 1
ATOM 3424 C CA . ALA B 1 208 ? 1.044 -14.016 6.496 1 98.5 208 ALA B CA 1
ATOM 3425 C C . ALA B 1 208 ? 0.147 -13.969 7.73 1 98.5 208 ALA B C 1
ATOM 3427 O O . ALA B 1 208 ? 0.622 -13.727 8.844 1 98.5 208 ALA B O 1
ATOM 3428 N N . MET B 1 209 ? -1.112 -14.242 7.562 1 97.88 209 MET B N 1
ATOM 3429 C CA . MET B 1 209 ? -2.068 -14.25 8.664 1 97.88 209 MET B CA 1
ATOM 3430 C C . MET B 1 209 ? -1.694 -15.312 9.695 1 97.88 209 MET B C 1
ATOM 3432 O O . MET B 1 209 ? -1.75 -15.062 10.898 1 97.88 209 MET B O 1
ATOM 3436 N N . GLU B 1 210 ? -1.34 -16.422 9.188 1 97.12 210 GLU B N 1
ATOM 3437 C CA . GLU B 1 210 ? -0.938 -17.5 10.078 1 97.12 210 GLU B CA 1
ATOM 3438 C C . GLU B 1 210 ? 0.281 -17.109 10.906 1 97.12 210 GLU B C 1
ATOM 3440 O O . GLU B 1 210 ? 0.322 -17.359 12.117 1 97.12 210 GLU B O 1
ATOM 3445 N N . ARG B 1 211 ? 1.233 -16.531 10.281 1 97.69 211 ARG B N 1
ATOM 3446 C CA . ARG B 1 211 ? 2.439 -16.109 10.992 1 97.69 211 ARG B CA 1
ATOM 3447 C C . ARG B 1 211 ? 2.121 -15.031 12.016 1 97.69 211 ARG B C 1
ATOM 3449 O O . ARG B 1 211 ? 2.789 -14.93 13.047 1 97.69 211 ARG B O 1
ATOM 3456 N N . LEU B 1 212 ? 1.095 -14.281 11.742 1 98 212 LEU B N 1
ATOM 3457 C CA . LEU B 1 212 ? 0.652 -13.234 12.664 1 98 212 LEU B CA 1
ATOM 3458 C C . LEU B 1 212 ? -0.286 -13.805 13.719 1 98 212 LEU B C 1
ATOM 3460 O O . LEU B 1 212 ? -0.733 -13.078 14.609 1 98 212 LEU B O 1
ATOM 3464 N N . HIS B 1 213 ? -0.637 -15.062 13.602 1 98 213 HIS B N 1
ATOM 3465 C CA . HIS B 1 213 ? -1.55 -15.75 14.516 1 98 213 HIS B CA 1
ATOM 3466 C C . HIS B 1 213 ? -2.928 -15.094 14.508 1 98 213 HIS B C 1
ATOM 3468 O O . HIS B 1 213 ? -3.523 -14.883 15.562 1 98 213 HIS B O 1
ATOM 3474 N N . ILE B 1 214 ? -3.322 -14.789 13.312 1 97.44 214 ILE B N 1
ATOM 3475 C CA . ILE B 1 214 ? -4.652 -14.219 13.117 1 97.44 214 ILE B CA 1
ATOM 3476 C C . ILE B 1 214 ? -5.512 -15.188 12.305 1 97.44 214 ILE B C 1
ATOM 3478 O O . ILE B 1 214 ? -5.152 -15.555 11.188 1 97.44 214 ILE B O 1
ATOM 3482 N N . ARG B 1 215 ? -6.57 -15.664 12.906 1 93.38 215 ARG B N 1
ATOM 3483 C CA . ARG B 1 215 ? -7.523 -16.5 12.18 1 93.38 215 ARG B CA 1
ATOM 3484 C C . ARG B 1 215 ? -8.508 -15.656 11.383 1 93.38 215 ARG B C 1
ATOM 3486 O O . ARG B 1 215 ? -9.18 -14.789 11.938 1 93.38 215 ARG B O 1
ATOM 3493 N N . TYR B 1 216 ? -8.523 -15.844 10.078 1 90.06 216 TYR B N 1
ATOM 3494 C CA . TYR B 1 216 ? -9.391 -15.086 9.188 1 90.06 216 TYR B CA 1
ATOM 3495 C C . TYR B 1 216 ? -9.727 -15.883 7.934 1 90.06 216 TYR B C 1
ATOM 3497 O O . TYR B 1 216 ? -8.922 -16.703 7.477 1 90.06 216 TYR B O 1
ATOM 3505 N N . LYS B 1 217 ? -10.969 -15.688 7.48 1 89.25 217 LYS B N 1
ATOM 3506 C CA . LYS B 1 217 ? -11.406 -16.375 6.27 1 89.25 217 LYS B CA 1
ATOM 3507 C C . LYS B 1 217 ? -10.781 -15.766 5.023 1 89.25 217 LYS B C 1
ATOM 3509 O O . LYS B 1 217 ? -10.836 -14.547 4.832 1 89.25 217 LYS B O 1
ATOM 3514 N N . ILE B 1 218 ? -10.211 -16.625 4.211 1 91.88 218 ILE B N 1
ATOM 3515 C CA . ILE B 1 218 ? -9.586 -16.172 2.971 1 91.88 218 ILE B CA 1
ATOM 3516 C C . ILE B 1 218 ? -10.477 -16.547 1.784 1 91.88 218 ILE B C 1
ATOM 3518 O O . ILE B 1 218 ? -10.867 -17.703 1.633 1 91.88 218 ILE B O 1
ATOM 3522 N N . PRO B 1 219 ? -10.695 -15.586 0.877 1 87.56 219 PRO B N 1
ATOM 3523 C CA . PRO B 1 219 ? -11.531 -15.883 -0.29 1 87.56 219 PRO B CA 1
ATOM 3524 C C . PRO B 1 219 ? -11.016 -17.078 -1.09 1 87.56 219 PRO B C 1
ATOM 3526 O O . PRO B 1 219 ? -9.828 -17.156 -1.399 1 87.56 219 PRO B O 1
ATOM 3529 N N . GLY B 1 220 ? -11.953 -18 -1.39 1 92.25 220 GLY B N 1
ATOM 3530 C CA . GLY B 1 220 ? -11.633 -19.125 -2.242 1 92.25 220 GLY B CA 1
ATOM 3531 C C . GLY B 1 220 ? -11.148 -20.344 -1.469 1 92.25 220 GLY B C 1
ATOM 3532 O O . GLY B 1 220 ? -11.125 -21.453 -1.999 1 92.25 220 GLY B O 1
ATOM 3533 N N . ILE B 1 221 ? -10.727 -20.156 -0.236 1 86.75 221 ILE B N 1
ATOM 3534 C CA . ILE B 1 221 ? -10.172 -21.25 0.549 1 86.75 221 ILE B CA 1
ATOM 3535 C C . ILE B 1 221 ? -11.172 -21.688 1.615 1 86.75 221 ILE B C 1
ATOM 3537 O O . ILE B 1 221 ? -11.422 -22.875 1.791 1 86.75 221 ILE B O 1
ATOM 3541 N N . ASP B 1 222 ? -11.742 -20.719 2.4 1 75.75 222 ASP B N 1
ATOM 3542 C CA . ASP B 1 222 ? -12.68 -21.031 3.477 1 75.75 222 ASP B CA 1
ATOM 3543 C C . ASP B 1 222 ? -14.109 -20.656 3.082 1 75.75 222 ASP B C 1
ATOM 3545 O O . ASP B 1 222 ? -14.328 -19.75 2.283 1 75.75 222 ASP B O 1
#

Foldseek 3Di:
DAQQLFEEEEEEEPQFPALQVLLVVQDDPNYYYHYDYDYDDPDQEDPDVVVVLVVLVVRCVVCVVRHPAYAYQGRRHCVPNVVVNCVSVHHYLVVLVVVLCVVVVWAEEEEEEQAAPVVFVVVVVVSVVVRGHYLYYDHNHDDTLNVQLPDDLVVSLVRVVVPLVSHLVGQEYEYEHSSHHHQVNLQVCCVVNVHAYDYSSQSSSVVSCVVSVHDDDTRRHD/DAQQLFEEEEEEEPQFPALQVLLVVQDDPNYYYHYDYDYDDPDQEDPDVVVVLVVLVVRCVVCVVRHPAYAYQGRRHCVPNVVVNCVSVHHYLVVLVVVLCVVVVWAEEEEEEQAAPVVFVVVVVVSVVVRGHYLYYDHNHDDTLNVQLPDDLVVSLVRVVVPLVSHLVGQEYEYEHSSHHHQVSLQVCCVVNVHAYDYSSQSSSVVSCVVSVHDDDTRRHD

Solvent-accessible surface area (backbone atoms only — not comparable to full-atom values): 22716 Å² total; per-residue (Å²): 79,66,26,73,71,35,24,39,18,37,40,33,38,21,39,44,52,9,45,62,52,35,50,58,72,65,43,55,91,40,44,37,71,43,50,31,54,41,75,70,69,79,73,53,59,72,90,48,64,67,60,48,51,52,50,52,51,51,55,45,64,41,35,53,81,50,30,77,45,40,34,39,54,56,63,65,26,48,86,87,37,38,68,65,49,43,73,74,60,39,43,45,24,68,59,30,34,50,51,50,34,56,74,70,68,50,49,31,30,18,40,40,33,54,26,30,68,71,59,39,48,52,54,50,52,51,46,42,74,72,70,35,44,70,54,44,71,51,56,66,62,38,81,52,40,51,61,37,14,62,45,47,47,62,57,58,47,49,58,53,59,76,41,45,79,39,43,72,71,25,56,28,38,36,34,50,52,42,24,43,58,44,58,66,38,23,38,52,48,18,69,73,69,72,35,40,22,43,29,25,54,54,20,32,48,49,47,52,32,53,76,62,70,47,91,74,82,45,64,15,67,101,78,66,26,74,72,35,23,37,18,36,39,32,37,22,40,44,50,8,46,62,50,35,50,58,73,64,43,56,91,39,43,37,72,44,49,32,55,40,75,71,66,77,72,52,58,73,90,48,64,67,59,49,49,51,51,52,50,52,53,47,64,40,34,54,82,50,29,80,45,40,33,40,54,55,63,66,24,49,85,86,36,40,68,65,49,43,70,74,61,38,43,45,24,68,58,30,33,51,52,50,34,57,74,69,68,50,48,31,31,19,41,40,34,52,26,31,69,70,60,39,50,52,54,51,51,51,46,42,74,73,72,36,46,70,54,42,71,52,55,66,60,37,83,52,41,51,60,37,15,62,44,46,47,63,57,58,45,50,58,54,59,75,41,44,79,40,42,72,70,25,56,28,39,36,35,51,53,42,25,42,56,44,58,65,38,22,39,53,48,17,68,73,67,72,36,40,22,44,31,26,54,53,20,32,49,50,45,51,31,54,76,63,71,47,91,74,82,43,64,13,70,101

InterPro domains:
  IPR001920 Asp/Glu racemase [G3DSA:3.40.50.1860] (1-92)
  IPR001920 Asp/Glu racemase [G3DSA:3.40.50.1860] (93-221)
  IPR026286 Maleate isomerase/Arylmalonate decarboxylase [PF17645] (95-212)
  IPR026286 Maleate isomerase/Arylmalonate decarboxylase [PTHR40267] (1-221)

Organism: NCBI:txid1293036

pLDDT: mean 95.72, std 4.12, range [75.19, 98.88]

Secondary structure (DSSP, 8-state):
-TTSSEEEEEEEETT--SHHHHHHHHPPTTEEEEEEEE---SSSS-S-HHHHHHHHHHHHHHHGGG-SEEEE---TTTTTSHHHHHHTTPBPHHHHHHHHHHHHT--EEEEEEEE-HHHHHHHHHHHHHTT-EEEEEEEEEE--HHHHHT--HHHHHHHHHTTHHHHTT-SEEEE--TTS--HHHHHHHHHHH-S-EEEHHHHHHHHHHHHTT-----TTT-/-TTSSEEEEEEEETT--SHHHHHHHHPPTTEEEEEEEE---SSSS-S-HHHHHHHHHHHHHHHGGG-SEEEE---TTTTTSHHHHHHTTPBPHHHHHHHHHHHHT--EEEEEEEE-HHHHHHHHHHHHHTT-EEEEEEEEEE--HHHHHT--HHHHHHHHHTTHHHHTT-SEEEE--TTS--HHHHHHHHHHH-S-EEEHHHHHHHHHHHHTT-----TTT-

Radius of gyration: 22.96 Å; Cα contacts (8 Å, |Δi|>4): 905; chains: 2; bounding box: 45×69×48 Å

Sequence (444 aa):
MPGGRGRIGLLVPANNAAVEYDFWKMSPEGVTIHSTRMRPTKGCEPTDINEFVRELTEAHELLREVSDVIVYGRTYGTHGNAELIRKFGFIIPEDAVERTLNRLGLRKIWIATPYVKERTLEEVNWWKSRGFQVTGYAGLNKVRGIDISNTNTFTIYRLVKKNIGDILKADAVYIACTALSTYEVNLYLHEDLGLPVISENSGAFLEAMERLHIRYKIPGIDMPGGRGRIGLLVPANNAAVEYDFWKMSPEGVTIHSTRMRPTKGCEPTDINEFVRELTEAHELLREVSDVIVYGRTYGTHGNAELIRKFGFIIPEDAVERTLNRLGLRKIWIATPYVKERTLEEVNWWKSRGFQVTGYAGLNKVRGIDISNTNTFTIYRLVKKNIGDILKADAVYIACTALSTYEVNLYLHEDLGLPVISENSGAFLEAMERLHIRYKIPGID

Nearest PDB structures (foldseek):
  2dgd-assembly1_A  TM=9.925E-01  e=2.585E-34  Sulfurisphaera tokodaii
  3ixm-assembly1_A  TM=8.197E-01  e=6.096E-13  Bordetella bronchiseptica
  3ixl-assembly1_A  TM=8.338E-01  e=6.926E-12  Bordetella bronchiseptica
  2vlb-assembly4_D  TM=8.089E-01  e=1.126E-11  Bordetella bronchiseptica
  3dtv-assembly5_C-4  TM=7.859E-01  e=1.126E-11  Bordetella bronchiseptica